Protein 5WM2 (pdb70)

Radius of gyration: 22.66 Å; Cα contacts (8 Å, |Δi|>4): 1263; chains: 1; bounding box: 60×64×50 Å

CATH classification: 3.40.50.12780 (+1 more: 3.30.300.30)

Foldseek 3Di:
DALDPFFDADPPVFVVVCCVVVLQVWAFLLVLLVVLCVVFVAFWAEAELVGDTHGSVRLNQLLLFLLVLCVVVVQAAAAEEEEEEFQDVLCSSPLSSNLQRNYAYEYDYNLFWLQQLLQVCQQSLHQAYEEEQADPRDGCVVRVVSSCVSRVNHDAYEYCYDQVVGHDSVVSGHDGDDGDHHGQSYFRYWYWDQDAAQHIFIATFGRSLQVSQQQLLCVQAVAAQQAEEEQADGCRPCCQVPNNHSSNNSSRNHYYYYFRHLQCVGPLVCCQVVLHAEYEFEQLSLVRQLVCLVPDPRDNQSHAEYEYELDDHALVSQVSCCVRRVYFYKAWYDDPQFWIFIAGRPDPSVCSRAFRHATSDPFKDWAFAAPVRHGDDAFDKGWIWIDGSGGGQATGNCVVVSVVAADPVRTGGPQWIWHADPVRTIHTDGGRGQWERFSSDTHRQNNLQVLQCPPQQFPGWGWAWDQDPSGRTAIEIETATDVPHHRDFQVVSQVSCVVVRGRNSNRHPGYHYDNDADADVVTDGDNVVVNVVVVD

Secondary structure (DSSP, 8-state):
--S--S--PPPHHHHHHHHHTTS-----TTHHHHHHHHH-TTSEEEE-TTS-EEEHHHHHHHHHHHHHHHHHTT--TT-EEEE---SSHHHHHHHHHHHHHT-EEEE--TT--HHHHHHHHHHHT-SEEEEESEETTEEHHHHHHHHHHH-TT--EEEEES--TTSEEGGG--------PPPPTTSEEEEEEE--SSSS-EEEEEEHHHHHHHHHHHHHHTT-STT-EEEE-S-TTSHHHHHSSHHHHHHHHT-EEEE-S-SSHHHHHHHHHHHT--EEEE-HHHHHHHHHHTTT-----TT--EEEEESSPPPHHHHHTHHHHH-SEEEEEEEETTEEEEE--TTS-HHHHHH---EESSTT-EEEEE-TTSPBPPTT--EEEEEE-TTS-SS-TT-HHHHHHHB-TT--EEEEEEEEE-TTS-EEEEEE-SSEEEETTEEEEHHHHHHHHHTSTTEEEEEEEEEEETTTEEEEEEEEEEPTT-PPP-HHHHHHHHHHHT--GGGS-SEEEE-S---B-SS--B-HHHHHHHHH-

Organism: NCBI:txid1649596

Solvent-accessible surface area: 20981 Å² total; per-residue (Å²): 154,81,69,9,98,33,27,63,58,26,57,101,80,45,7,162,152,3,112,92,53,32,22,16,74,40,72,4,0,9,81,9,0,72,80,60,8,84,69,35,51,115,109,58,0,0,0,21,37,90,22,84,105,57,25,0,22,71,2,16,130,74,0,30,79,6,0,4,4,0,102,183,50,56,4,7,86,8,35,38,0,0,3,0,3,23,18,52,37,24,2,0,6,0,4,0,0,0,3,15,0,13,3,2,0,0,4,2,40,25,41,7,44,53,24,1,0,25,27,0,0,111,30,0,24,0,26,0,1,0,0,5,34,78,33,134,76,64,50,1,36,53,8,0,95,19,0,95,140,41,5,122,40,5,114,40,4,0,1,26,44,111,12,51,115,36,40,23,7,88,110,4,59,4,63,73,78,131,51,94,114,20,76,31,14,8,1,2,0,0,4,34,12,20,7,38,16,16,107,4,25,4,0,7,1,5,4,4,1,0,8,12,0,0,43,10,0,2,128,29,4,49,12,72,43,101,5,25,0,0,0,8,18,39,0,9,53,11,14,0,0,0,1,0,0,1,0,0,0,0,28,28,2,0,24,0,0,0,0,68,55,50,36,15,138,41,0,3,97,5,0,81,86,25,141,0,12,4,0,0,0,16,10,35,19,0,44,78,0,14,77,1,39,146,176,66,144,29,78,18,92,28,2,131,9,0,0,2,1,26,29,97,2,33,34,147,30,5,44,130,1,142,82,35,7,53,2,25,7,0,2,9,23,31,26,18,12,0,0,3,0,0,0,34,64,131,26,78,75,93,43,13,38,105,1,5,0,88,24,15,5,117,30,16,44,42,95,15,14,59,182,109,49,156,99,28,52,140,40,95,64,5,39,0,12,0,33,0,0,0,2,5,24,1,6,2,94,12,103,140,13,22,85,139,15,17,21,162,85,10,7,13,96,4,5,18,53,0,79,40,44,147,66,24,6,0,9,27,76,31,81,63,48,60,10,2,29,46,11,9,58,60,0,1,0,78,6,1,20,75,21,0,63,44,13,56,1,3,118,38,6,2,1,10,15,31,129,38,108,83,40,40,31,77,0,0,0,0,0,19,38,113,98,91,128,97,19,5,70,58,205,97,0,18,66,50,0,78,129,103,5,2,0,66,32,7,32,2,39,83,27,56,83,37,133,55,11,14,126,68,125,141,38,63,36,36,47,84,63,0,25,160,134,20,89,92

Sequence (536 aa):
SHMLDGWVPWPESFARRYRAAGYWEGRPLDRLLRERAAADPDRIALVDAAGDRWTYAELDRHADRQAAGLRRLGIIGAGDRVVVQLPNTDAFVVLFFALLRAGAVPVLLTLPAHRESSEIVHVAETAGATAYVIIPDVLDGFDHRALARAARKKAVPSIEHVLVAGEAAEFTALADVDAAPVVPLAEPDPGDVALLLLSGGTTTGKPKLIPRTHDDYTYNVRASAEVVCGFDSDDTVYLVVLPTAHNFALACPGLLGTLMVGGTVVLAPTPSSPEDAFELIEREKVTATAVVPPVALLWLDAVEWEDADLSSLRLLQVGGSKLGAEPAARVRPALGCTLQQVFGMAEGLLNYTRLDDPSDLVIQTQGRPLSPDDEIIRVVDEDGRDVAPGETGELLTRGPYTLRGYYRAPEHNARTFSDDGFYRTGDLVRVVLPSGHLVVEGRAKDQINRGGDKISAEELENHIMAHPGVHDAAVVGMPDATMGERTCACLVPRAGRSAPAQRELAAFLTDRGVAAYKLPDRVEVMDAFPRTSVGKTDKKELGRRIAG

B-factor: mean 19.81, std 9.84, range [8.15, 77.73]

Structure (mmCIF, N/CA/C/O backbone):
data_5WM2
#
_entry.id   5WM2
#
_cell.length_a   121.872
_cell.length_b   121.872
_cell.length_c   87.688
_cell.angle_alpha   90.000
_cell.angle_beta   90.000
_cell.angle_gamma   120.000
#
_symmetry.space_group_name_H-M   'P 32 2 1'
#
loop_
_entity.id
_entity.type
_entity.pdbx_description
1 polymer 'Salicylate-AMP ligase'
2 non-polymer '2-HYDROXYBENZOIC ACID'
3 non-polymer 'ADENOSINE MONOPHOSPHATE'
4 non-polymer GLYCEROL
5 non-polymer 'ACETATE ION'
6 water water
#
loop_
_atom_site.group_PDB
_atom_site.id
_atom_site.type_symbol
_atom_site.label_atom_id
_atom_site.label_alt_id
_atom_site.label_comp_id
_atom_site.label_asym_id
_atom_site.label_entity_id
_atom_site.label_seq_id
_atom_site.pdbx_PDB_ins_code
_atom_site.Cartn_x
_atom_site.Cartn_y
_atom_site.Cartn_z
_atom_site.occupancy
_atom_site.B_iso_or_equiv
_atom_site.auth_seq_id
_atom_site.auth_comp_id
_atom_site.auth_asym_id
_atom_site.auth_atom_id
_atom_site.pdbx_PDB_model_num
ATOM 1 N N . SER A 1 19 ? -21.288 32.744 -13.320 1.00 58.10 19 SER A N 1
ATOM 2 C CA . SER A 1 19 ? -21.721 32.230 -12.024 1.00 57.72 19 SER A CA 1
ATOM 3 C C . SER A 1 19 ? -20.801 32.726 -10.902 1.00 47.00 19 SER A C 1
ATOM 4 O O . SER A 1 19 ? -19.578 32.605 -10.992 1.00 68.13 19 SER A O 1
ATOM 7 N N . HIS A 1 20 ? -21.392 33.283 -9.845 1.00 33.98 20 HIS A N 1
ATOM 8 C CA . HIS A 1 20 ? -20.639 33.852 -8.737 1.00 26.29 20 HIS A CA 1
ATOM 9 C C . HIS A 1 20 ? -21.130 33.263 -7.419 1.00 31.04 20 HIS A C 1
ATOM 10 O O . HIS A 1 20 ? -22.308 32.924 -7.275 1.00 32.31 20 HIS A O 1
ATOM 17 N N . MET A 1 21 ? -20.207 33.141 -6.450 1.00 34.26 21 MET A N 1
ATOM 18 C CA . MET A 1 21 ? -20.542 32.540 -5.155 1.00 45.81 21 MET A CA 1
ATOM 19 C C . MET A 1 21 ? -21.518 33.399 -4.357 1.00 40.84 21 MET A C 1
ATOM 20 O O . MET A 1 21 ? -22.247 32.875 -3.506 1.00 40.96 21 MET A O 1
ATOM 25 N N . LEU A 1 22 ? -21.541 34.708 -4.604 1.00 28.87 22 LEU A N 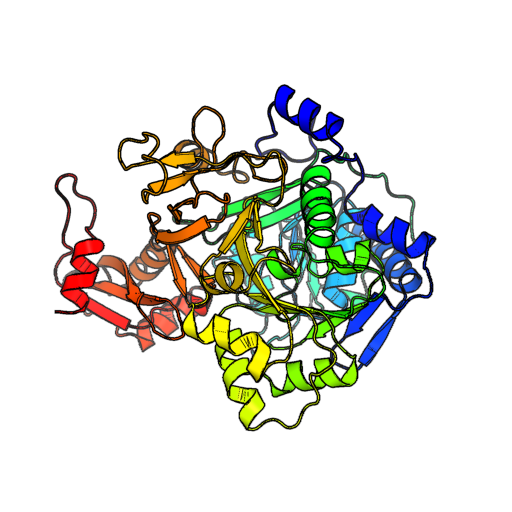1
ATOM 26 C CA . LEU A 1 22 ? -22.400 35.629 -3.879 1.00 30.90 22 LEU A CA 1
ATOM 27 C C . LEU A 1 22 ? -23.410 36.245 -4.830 1.00 21.40 22 LEU A C 1
ATOM 28 O O . LEU A 1 22 ? -23.058 36.657 -5.938 1.00 24.11 22 LEU A O 1
ATOM 33 N N . ASP A 1 23 ? -24.657 36.319 -4.376 1.00 22.59 23 ASP A N 1
ATOM 34 C CA . ASP A 1 23 ? -25.632 37.185 -5.004 1.00 26.54 23 ASP A CA 1
ATOM 35 C C . ASP A 1 23 ? -25.534 38.581 -4.385 1.00 20.99 23 ASP A C 1
ATOM 36 O O . ASP A 1 23 ? -24.764 38.826 -3.451 1.00 23.49 23 ASP A O 1
ATOM 41 N N . GLY A 1 24 ? -26.315 39.511 -4.924 1.00 24.23 24 GLY A N 1
ATOM 42 C CA . GLY A 1 24 ? -26.446 40.828 -4.346 1.00 19.85 24 GLY A CA 1
ATOM 43 C C . GLY A 1 24 ? -25.434 41.868 -4.779 1.00 19.16 24 GLY A C 1
ATOM 44 O O . GLY A 1 24 ? -25.513 43.001 -4.299 1.00 23.26 24 GLY A O 1
ATOM 45 N N . TRP A 1 25 ? -24.493 41.540 -5.662 1.00 17.32 25 TRP A N 1
ATOM 46 C CA . TRP A 1 25 ? -23.539 42.532 -6.142 1.00 16.97 25 TRP A CA 1
ATOM 47 C C . TRP A 1 25 ? -23.580 42.621 -7.663 1.00 18.42 25 TRP A C 1
ATOM 48 O O . TRP A 1 25 ? -24.282 41.867 -8.337 1.00 18.63 25 TRP A O 1
ATOM 59 N N . VAL A 1 26 ? -22.829 43.580 -8.192 1.00 16.60 26 VAL A N 1
ATOM 60 C CA . VAL A 1 26 ? -22.923 44.005 -9.581 1.00 16.24 26 VAL A CA 1
ATOM 61 C C . VAL A 1 26 ? -21.560 43.828 -10.242 1.00 16.20 26 VAL A C 1
ATOM 62 O O . VAL A 1 26 ? -20.654 44.638 -10.051 1.00 16.13 26 VAL A O 1
ATOM 66 N N . PRO A 1 27 ? -21.377 42.773 -11.037 1.00 20.57 27 PRO A N 1
ATOM 67 C CA . PRO A 1 27 ? -20.089 42.563 -11.700 1.00 18.90 27 PRO A CA 1
ATOM 68 C C . PRO A 1 27 ? -19.839 43.592 -12.789 1.00 13.71 27 PRO A C 1
ATOM 69 O O . PRO A 1 27 ? -20.747 44.274 -13.260 1.00 18.47 27 PRO A O 1
ATOM 73 N N . TRP A 1 28 ? -18.571 43.697 -13.176 1.00 14.78 28 TRP A N 1
ATOM 74 C CA . TRP A 1 28 ? -18.176 44.558 -14.276 1.00 15.79 28 TRP A CA 1
ATOM 75 C C . TRP A 1 28 ? -18.735 44.012 -15.589 1.00 15.24 28 TRP A C 1
ATOM 76 O O . TRP A 1 28 ? -18.888 42.800 -15.741 1.00 17.29 28 TRP A O 1
ATOM 87 N N . PRO A 1 29 ? -19.032 44.881 -16.559 1.00 19.57 29 PRO A N 1
ATOM 88 C CA . PRO A 1 29 ? -19.362 44.386 -17.897 1.00 16.53 29 PRO A CA 1
ATOM 89 C C . PRO A 1 29 ? -18.204 43.574 -18.447 1.00 15.51 29 PRO A C 1
ATOM 90 O O . PRO A 1 29 ? -17.040 43.855 -18.160 1.00 17.35 29 PRO A O 1
ATOM 94 N N . GLU A 1 30 ? -18.535 42.538 -19.216 1.00 18.14 30 GLU A N 1
ATOM 95 C CA . GLU A 1 30 ? -17.505 41.645 -19.741 1.00 18.39 30 GLU A CA 1
ATOM 96 C C . GLU A 1 30 ? -16.445 42.408 -20.532 1.00 17.12 30 GLU A C 1
ATOM 97 O O . GLU A 1 30 ? -15.256 42.089 -20.454 1.00 19.96 30 GLU A O 1
ATOM 103 N N . SER A 1 31 ? -16.849 43.437 -21.280 1.00 17.72 31 SER A N 1
ATOM 104 C CA . SER A 1 31 ? -15.882 44.187 -22.078 1.00 17.16 31 SER A CA 1
ATOM 105 C C . SER A 1 31 ? -14.822 44.843 -21.196 1.00 17.12 31 SER A C 1
ATOM 106 O O . SER A 1 31 ? -13.636 44.839 -21.541 1.00 21.65 31 SER A O 1
ATOM 109 N N . PHE A 1 32 ? -15.230 45.395 -20.048 1.00 15.34 32 PHE A N 1
ATOM 110 C CA . PHE A 1 32 ? -14.270 45.978 -19.114 1.00 15.92 32 PHE A CA 1
ATOM 111 C C . PHE A 1 32 ? -13.393 44.900 -18.488 1.00 15.25 32 PHE A C 1
ATOM 112 O O . PHE A 1 32 ? -12.167 45.045 -18.420 1.00 17.65 32 PHE A O 1
ATOM 120 N N . ALA A 1 33 ? -14.010 43.807 -18.029 1.00 15.12 33 ALA A N 1
ATOM 121 C CA . ALA A 1 33 ? -13.254 42.723 -17.413 1.00 18.05 33 ALA A CA 1
ATOM 122 C C . ALA A 1 33 ? -12.172 42.194 -18.345 1.00 15.06 33 ALA A C 1
ATOM 123 O O . ALA A 1 33 ? -11.069 41.882 -17.895 1.00 18.54 33 ALA A O 1
ATOM 125 N N . ARG A 1 34 ? -12.461 42.103 -19.646 1.00 15.00 34 ARG A N 1
ATOM 126 C CA . ARG A 1 34 ? -11.461 41.639 -20.609 1.00 18.13 34 ARG A CA 1
ATOM 127 C C . ARG A 1 34 ? -10.301 42.613 -20.723 1.00 16.66 34 ARG A C 1
ATOM 128 O O . ARG A 1 34 ? -9.138 42.196 -20.810 1.00 19.44 34 ARG A O 1
ATOM 136 N N . ARG A 1 35 ? -10.606 43.912 -20.761 1.00 17.65 35 ARG A N 1
ATOM 137 C CA . ARG A 1 35 ? -9.566 44.934 -20.826 1.00 18.72 35 ARG A CA 1
ATOM 138 C C . ARG A 1 35 ? -8.677 44.892 -19.594 1.00 14.98 35 ARG A C 1
ATOM 139 O O . ARG A 1 35 ? -7.450 44.957 -19.705 1.00 17.62 35 ARG A O 1
ATOM 147 N N . TYR A 1 36 ? -9.278 44.766 -18.410 1.00 17.04 36 TYR A N 1
ATOM 148 C CA . TYR A 1 36 ? -8.492 44.781 -17.180 1.00 18.87 36 TYR A CA 1
ATOM 149 C C . TYR A 1 36 ? -7.655 43.517 -17.022 1.00 13.70 36 TYR A C 1
ATOM 150 O O . TYR A 1 36 ? -6.568 43.563 -16.443 1.00 15.81 36 TYR A O 1
ATOM 159 N N . ARG A 1 37 ? -8.144 42.385 -17.517 1.00 15.36 37 ARG A N 1
ATOM 160 C CA . ARG A 1 37 ? -7.311 41.191 -17.558 1.00 16.77 37 ARG A CA 1
ATOM 161 C C . ARG A 1 37 ? -6.198 41.338 -18.584 1.00 17.70 37 ARG A C 1
ATOM 162 O O . ARG A 1 37 ? -5.046 40.993 -18.307 1.00 20.67 37 ARG A O 1
ATOM 170 N N . ALA A 1 38 ? -6.521 41.869 -19.763 1.00 19.42 38 ALA A N 1
ATOM 171 C CA . ALA A 1 38 ? -5.525 42.029 -20.819 1.00 18.20 38 ALA A CA 1
ATOM 172 C C . ALA A 1 38 ? -4.402 42.975 -20.400 1.00 19.66 38 ALA A C 1
ATOM 173 O O . ALA A 1 38 ? -3.233 42.747 -20.734 1.00 20.20 38 ALA A O 1
ATOM 175 N N . ALA A 1 39 ? -4.735 44.039 -19.668 1.00 16.73 39 ALA A N 1
ATOM 176 C CA . ALA A 1 39 ? -3.765 45.035 -19.225 1.00 18.54 39 ALA A CA 1
ATOM 177 C C . ALA A 1 39 ? -2.920 44.570 -18.044 1.00 16.31 39 ALA A C 1
ATOM 178 O O . ALA A 1 39 ? -2.012 45.300 -17.626 1.00 18.87 39 ALA A O 1
ATOM 180 N N . GLY A 1 40 ? -3.191 43.391 -17.495 1.00 15.67 40 GLY A N 1
ATOM 181 C CA . GLY A 1 40 ? -2.416 42.881 -16.379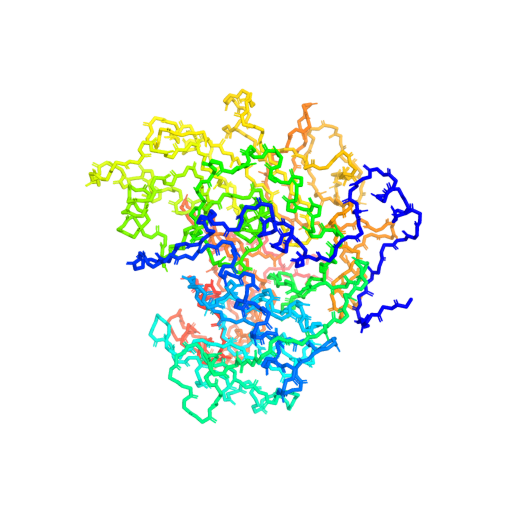 1.00 19.83 40 GLY A CA 1
ATOM 182 C C . GLY A 1 40 ? -2.884 43.327 -15.009 1.00 15.18 40 GLY A C 1
ATOM 183 O O . GLY A 1 40 ? -2.252 42.966 -14.011 1.00 17.03 40 GLY A O 1
ATOM 184 N N . TYR A 1 41 ? -3.977 44.091 -14.934 1.00 18.34 41 TYR A N 1
ATOM 185 C CA . TYR A 1 41 ? -4.514 44.533 -13.649 1.00 15.85 41 TYR A CA 1
ATOM 186 C C . TYR A 1 41 ? -5.065 43.363 -12.847 1.00 13.22 41 TYR A C 1
ATOM 187 O O . TYR A 1 41 ? -4.752 43.201 -11.661 1.00 15.61 41 TYR A O 1
ATOM 196 N N . TRP A 1 42 ? -5.931 42.574 -13.477 1.00 15.93 42 TRP A N 1
ATOM 197 C CA . TRP A 1 42 ? -6.602 41.431 -12.874 1.00 12.77 42 TRP A CA 1
ATOM 198 C C . TRP A 1 42 ? -5.803 40.184 -13.222 1.00 13.34 42 TRP A C 1
ATOM 199 O O . TRP A 1 42 ? -5.933 39.633 -14.314 1.00 19.71 42 TRP A O 1
ATOM 210 N N . GLU A 1 43 ? -4.987 39.729 -12.290 1.00 16.97 43 GLU A N 1
ATOM 211 C CA . GLU A 1 43 ? -4.026 38.681 -12.594 1.00 16.19 43 GLU A CA 1
ATOM 212 C C . GLU A 1 43 ? -4.561 37.277 -12.326 1.00 20.15 43 GLU A C 1
ATOM 213 O O . GLU A 1 43 ? -3.851 36.300 -12.583 1.00 23.12 43 GLU A O 1
ATOM 219 N N . GLY A 1 44 ? -5.786 37.155 -11.823 1.00 17.98 44 GLY A N 1
ATOM 220 C CA . GLY A 1 44 ? -6.403 35.858 -11.644 1.00 15.57 44 GLY A CA 1
ATOM 221 C C . GLY A 1 44 ? -5.911 35.069 -10.455 1.00 17.75 44 GLY A C 1
ATOM 222 O O . GLY A 1 44 ? -5.883 33.837 -10.513 1.00 22.22 44 GLY A O 1
ATOM 223 N N . ARG A 1 45 ? -5.520 35.740 -9.373 1.00 17.89 45 ARG A N 1
ATOM 224 C CA . ARG A 1 45 ? -5.040 35.067 -8.169 1.00 16.99 45 ARG A CA 1
ATOM 225 C C . ARG A 1 45 ? -5.923 35.408 -6.973 1.00 18.50 45 ARG A C 1
ATOM 226 O O . ARG A 1 45 ? -6.263 36.583 -6.774 1.00 15.59 45 ARG A O 1
ATOM 234 N N . PRO A 1 46 ? -6.318 34.424 -6.162 1.00 20.92 46 PRO A N 1
ATOM 235 C CA . PRO A 1 46 ? -7.050 34.733 -4.929 1.00 16.51 46 PRO A CA 1
ATOM 236 C C . PRO A 1 46 ? -6.242 35.634 -4.010 1.00 16.33 46 PRO A C 1
ATOM 237 O O . PRO A 1 46 ? -5.008 35.602 -3.990 1.00 16.95 46 PRO A O 1
ATOM 241 N N . LEU A 1 47 ? -6.965 36.432 -3.224 1.00 16.36 47 LEU A N 1
ATOM 242 C CA . LEU A 1 47 ? -6.314 37.419 -2.374 1.00 14.36 47 LEU A CA 1
ATOM 243 C C . LEU A 1 47 ? -5.332 36.759 -1.419 1.00 12.73 47 LEU A C 1
ATOM 244 O O . LEU A 1 47 ? -4.272 37.316 -1.127 1.00 16.11 47 LEU A O 1
ATOM 249 N N . ASP A 1 48 ? -5.657 35.562 -0.936 1.00 12.39 48 ASP A N 1
ATOM 250 C CA . ASP A 1 48 ? -4.788 34.896 0.028 1.00 18.09 48 ASP A CA 1
ATOM 251 C C . ASP A 1 48 ? -3.465 34.438 -0.591 1.00 13.79 48 ASP A C 1
ATOM 252 O O . ASP A 1 48 ? -2.512 34.170 0.148 1.00 16.43 48 ASP A O 1
ATOM 257 N N . ARG A 1 49 ? -3.372 34.370 -1.923 1.00 14.15 49 ARG A N 1
ATOM 258 C CA . ARG A 1 49 ? -2.119 33.945 -2.545 1.00 15.06 49 ARG A CA 1
ATOM 259 C C . ARG A 1 49 ? -0.971 34.922 -2.303 1.00 15.05 49 ARG A C 1
ATOM 260 O O . ARG A 1 49 ? 0.190 34.508 -2.379 1.00 18.07 49 ARG A O 1
ATOM 268 N N . LEU A 1 50 ? -1.252 36.198 -2.014 1.00 13.83 50 LEU A N 1
ATOM 269 C CA . LEU A 1 50 ? -0.161 37.131 -1.743 1.00 14.32 50 LEU A CA 1
ATOM 270 C C . LEU A 1 50 ? 0.653 36.690 -0.533 1.00 12.43 50 LEU A C 1
ATOM 271 O O . LEU A 1 50 ? 1.877 36.868 -0.504 1.00 16.82 50 LEU A O 1
ATOM 276 N N . LEU A 1 51 ? 0.000 36.087 0.460 1.00 12.83 51 LEU A N 1
ATOM 277 C CA . LEU A 1 51 ? 0.724 35.528 1.596 1.00 14.19 51 LEU A CA 1
ATOM 278 C C . LEU A 1 51 ? 1.358 34.183 1.247 1.00 16.31 51 LEU A C 1
ATOM 279 O O . LEU A 1 51 ? 2.516 33.933 1.596 1.00 15.98 51 LEU A O 1
ATOM 284 N N . ARG A 1 52 ? 0.617 33.311 0.555 1.00 14.38 52 ARG A N 1
ATOM 285 C CA . ARG A 1 52 ? 1.159 32.016 0.148 1.00 14.27 52 ARG A CA 1
ATOM 286 C C . ARG A 1 52 ? 2.433 32.186 -0.682 1.00 15.81 52 ARG A C 1
ATOM 287 O O . ARG A 1 52 ? 3.454 31.547 -0.410 1.00 20.50 52 ARG A O 1
ATOM 295 N N . GLU A 1 53 ? 2.396 33.068 -1.687 1.00 14.75 53 GLU A N 1
ATOM 296 C CA . GLU A 1 53 ? 3.550 33.312 -2.555 1.00 15.45 53 GLU A CA 1
ATOM 297 C C . GLU A 1 53 ? 4.733 33.906 -1.792 1.00 14.47 53 GLU A C 1
ATOM 298 O O . GLU A 1 53 ? 5.879 33.494 -2.002 1.00 17.72 53 GLU A O 1
ATOM 304 N N . ARG A 1 54 ? 4.485 34.905 -0.938 1.00 14.05 54 ARG A N 1
ATOM 305 C CA . ARG A 1 54 ? 5.577 35.505 -0.175 1.00 14.19 54 ARG A CA 1
ATOM 306 C C . ARG A 1 54 ? 6.203 34.508 0.792 1.00 13.17 54 ARG A C 1
ATOM 307 O O . ARG A 1 54 ? 7.429 34.463 0.934 1.00 15.35 54 ARG A O 1
ATOM 315 N N . ALA A 1 55 ? 5.377 33.709 1.472 1.00 14.97 55 ALA A N 1
ATOM 316 C CA . ALA A 1 55 ? 5.896 32.728 2.417 1.00 13.43 55 ALA A CA 1
ATOM 317 C C . ALA A 1 55 ? 6.621 31.581 1.729 1.00 17.19 55 ALA A C 1
ATOM 318 O O . ALA A 1 55 ? 7.425 30.904 2.373 1.00 20.51 55 ALA A O 1
ATOM 320 N N . ALA A 1 56 ? 6.335 31.332 0.451 1.00 14.72 56 ALA A N 1
ATOM 321 C CA . ALA A 1 56 ? 7.101 30.363 -0.317 1.00 16.78 56 ALA A CA 1
ATOM 322 C C . ALA A 1 56 ? 8.449 30.923 -0.744 1.00 19.41 56 ALA A C 1
ATOM 323 O O . ALA A 1 56 ? 9.433 30.180 -0.827 1.00 23.00 56 ALA A O 1
ATOM 325 N N . ALA A 1 57 ? 8.519 32.223 -1.007 1.00 17.30 57 ALA A N 1
ATOM 326 C CA . ALA A 1 57 ? 9.761 32.815 -1.477 1.00 20.37 57 ALA A CA 1
ATOM 327 C C . ALA A 1 57 ? 10.642 33.288 -0.335 1.00 15.37 57 ALA A C 1
ATOM 328 O O . ALA A 1 57 ? 11.869 33.197 -0.437 1.00 21.86 57 ALA A O 1
ATOM 330 N N . ASP A 1 58 ? 10.041 33.773 0.750 1.00 14.10 58 ASP A N 1
ATOM 331 C CA . ASP A 1 58 ? 10.783 34.326 1.882 1.00 15.12 58 ASP A CA 1
ATOM 332 C C . ASP A 1 58 ? 10.190 33.798 3.189 1.00 17.92 58 ASP A C 1
ATOM 333 O O . ASP A 1 58 ? 9.669 34.564 4.007 1.00 17.02 58 ASP A O 1
ATOM 338 N N . PRO A 1 59 ? 10.261 32.483 3.425 1.00 16.32 59 PRO A N 1
ATOM 339 C CA . PRO A 1 59 ? 9.575 31.922 4.602 1.00 15.69 59 PRO A CA 1
ATOM 340 C C . PRO A 1 59 ? 10.063 32.474 5.930 1.00 15.36 59 PRO A C 1
ATOM 341 O O . PRO A 1 59 ? 9.269 32.602 6.869 1.00 16.17 59 PRO A O 1
ATOM 345 N N . ASP A 1 60 ? 11.347 32.785 6.054 1.00 17.24 60 ASP A N 1
ATOM 346 C CA . ASP A 1 60 ? 11.908 33.147 7.344 1.00 15.28 60 ASP A CA 1
ATOM 347 C C . ASP A 1 60 ? 12.046 34.649 7.552 1.00 16.69 60 ASP A C 1
ATOM 348 O O . ASP A 1 60 ? 12.544 35.064 8.596 1.00 18.84 60 ASP A O 1
ATOM 353 N N . ARG A 1 61 ? 11.618 35.475 6.603 1.00 17.06 61 ARG A N 1
ATOM 354 C CA . ARG A 1 61 ? 11.536 36.903 6.866 1.00 13.79 61 ARG A CA 1
ATOM 355 C C . ARG A 1 61 ? 10.452 37.182 7.895 1.00 14.39 61 ARG A C 1
ATOM 356 O O . ARG A 1 61 ? 9.444 36.480 7.961 1.00 13.35 61 ARG A O 1
ATOM 364 N N . ILE A 1 62 ? 10.661 38.233 8.689 1.00 15.00 62 ILE A N 1
ATOM 365 C CA . ILE A 1 62 ? 9.695 38.650 9.704 1.00 11.40 62 ILE A CA 1
ATOM 366 C C . ILE A 1 62 ? 8.537 39.364 9.023 1.00 14.47 62 ILE A C 1
ATOM 367 O O . ILE A 1 62 ? 8.712 40.440 8.441 1.00 17.50 62 ILE A O 1
ATOM 372 N N . ALA A 1 63 ? 7.343 38.794 9.135 1.00 13.75 63 ALA A N 1
ATOM 373 C CA . ALA A 1 63 ? 6.164 39.360 8.488 1.00 13.26 63 ALA A CA 1
ATOM 374 C C . ALA A 1 63 ? 5.382 40.314 9.380 1.00 14.75 63 ALA A C 1
ATOM 375 O O . ALA A 1 63 ? 4.788 41.277 8.875 1.00 13.99 63 ALA A O 1
ATOM 377 N N . LEU A 1 64 ? 5.362 40.066 10.686 1.00 11.63 64 LEU A N 1
ATOM 378 C CA . LEU A 1 64 ? 4.411 40.731 11.559 1.00 11.26 64 LEU A CA 1
ATOM 379 C C . LEU A 1 64 ? 5.007 40.891 12.949 1.00 13.11 64 LEU A C 1
ATOM 380 O O . LEU A 1 64 ? 5.553 39.937 13.507 1.00 12.90 64 LEU A O 1
ATOM 385 N N . VAL A 1 65 ? 4.881 42.095 13.500 1.00 13.68 65 VAL A N 1
ATOM 386 C CA . VAL A 1 65 ? 5.269 42.408 14.869 1.00 11.57 65 VAL A CA 1
ATOM 387 C C . VAL A 1 65 ? 4.075 43.063 15.544 1.00 12.04 65 VAL A C 1
ATOM 388 O O . VAL A 1 65 ? 3.470 43.980 14.982 1.00 14.90 65 VAL A O 1
ATOM 392 N N . ASP A 1 66 ? 3.730 42.599 16.739 1.00 15.19 66 ASP A N 1
ATOM 393 C CA . ASP A 1 66 ? 2.662 43.245 17.485 1.00 16.50 66 ASP A CA 1
ATOM 394 C C . ASP A 1 66 ? 3.237 44.272 18.468 1.00 20.28 66 ASP A C 1
ATOM 395 O O . ASP A 1 66 ? 4.450 44.482 18.574 1.00 18.51 66 ASP A O 1
ATOM 400 N N . ALA A 1 67 ? 2.341 44.943 19.192 1.00 25.52 67 ALA A N 1
ATOM 401 C CA . ALA A 1 67 ? 2.776 46.047 20.037 1.00 26.00 67 ALA A CA 1
ATOM 402 C C . ALA A 1 67 ? 3.677 45.577 21.172 1.00 21.72 67 ALA A C 1
ATOM 403 O O . ALA A 1 67 ? 4.548 46.333 21.619 1.00 31.30 67 ALA A O 1
ATOM 405 N N . ALA A 1 68 ? 3.494 44.342 21.648 1.00 21.94 68 ALA A N 1
ATOM 406 C CA . ALA A 1 68 ? 4.304 43.827 22.747 1.00 23.45 68 ALA A CA 1
ATOM 407 C C . ALA A 1 68 ? 5.710 43.443 22.319 1.00 23.97 68 ALA A C 1
ATOM 408 O O . ALA A 1 68 ? 6.569 43.235 23.184 1.00 29.37 68 ALA A O 1
ATOM 410 N N . GLY A 1 69 ? 5.958 43.325 21.015 1.00 21.73 69 GLY A N 1
ATOM 411 C CA . GLY A 1 69 ? 7.241 42.884 20.509 1.00 22.20 69 GLY A CA 1
ATOM 412 C C . GLY A 1 69 ? 7.294 41.444 20.051 1.00 18.89 69 GLY A C 1
ATOM 413 O O . GLY A 1 69 ? 8.365 40.985 19.639 1.00 20.44 69 GLY A O 1
ATOM 414 N N . ASP A 1 70 ? 6.182 40.719 20.108 1.00 19.38 70 ASP A N 1
ATOM 415 C CA . ASP A 1 70 ? 6.143 39.375 19.554 1.00 22.30 70 ASP A CA 1
ATOM 416 C C . ASP A 1 70 ? 6.127 39.435 18.029 1.00 15.86 70 ASP A C 1
ATOM 417 O O . ASP A 1 70 ? 5.635 40.390 17.428 1.00 21.05 70 ASP A O 1
ATOM 422 N N . ARG A 1 71 ? 6.646 38.380 17.411 1.00 20.53 71 ARG A N 1
ATOM 423 C CA . ARG A 1 71 ? 7.170 38.411 16.055 1.00 17.21 71 ARG A CA 1
ATOM 424 C C . ARG A 1 71 ? 6.792 37.127 15.337 1.00 15.53 71 ARG A C 1
ATOM 425 O O . ARG A 1 71 ? 6.858 36.052 15.934 1.00 18.11 71 ARG A O 1
ATOM 433 N N . TRP A 1 72 ? 6.430 37.220 14.057 1.00 16.37 72 TRP A N 1
ATOM 434 C CA . TRP A 1 72 ? 6.073 36.035 13.278 1.00 13.20 72 TRP A CA 1
ATOM 435 C C . TRP A 1 72 ? 6.695 36.115 11.897 1.00 13.36 72 TRP A C 1
ATOM 436 O O . TRP A 1 72 ? 6.704 37.175 11.266 1.00 15.10 72 TRP A O 1
ATOM 447 N N . THR A 1 73 ? 7.228 34.990 11.440 1.00 14.15 73 THR A N 1
ATOM 448 C CA . THR A 1 73 ? 7.770 34.916 10.099 1.00 14.33 73 THR A CA 1
ATOM 449 C C . THR A 1 73 ? 6.639 34.690 9.100 1.00 13.95 73 THR A C 1
ATOM 450 O O . THR A 1 73 ? 5.503 34.378 9.468 1.00 14.99 73 THR A O 1
ATOM 454 N N . TYR A 1 74 ? 6.966 34.851 7.815 1.00 14.31 74 TYR A N 1
ATOM 455 C CA . TYR A 1 74 ? 5.994 34.570 6.766 1.00 10.36 74 TYR A CA 1
ATOM 456 C C . TYR A 1 74 ? 5.530 33.118 6.814 1.00 11.09 74 TYR A C 1
ATOM 457 O O . TYR A 1 74 ? 4.331 32.839 6.675 1.00 15.12 74 TYR A O 1
ATOM 466 N N . ALA A 1 75 ? 6.459 32.183 7.040 1.00 15.57 75 ALA A N 1
ATOM 467 C CA . ALA A 1 75 ? 6.091 30.772 7.122 1.00 14.21 75 ALA A CA 1
ATOM 468 C C . ALA A 1 75 ? 5.202 30.501 8.325 1.00 13.54 75 ALA A C 1
ATOM 469 O O . ALA A 1 75 ? 4.281 29.685 8.247 1.00 18.39 75 ALA A O 1
ATOM 471 N N . GLU A 1 76 ? 5.454 31.176 9.445 1.00 14.76 76 GLU A N 1
ATOM 472 C CA . GLU A 1 76 ? 4.611 30.968 10.618 1.00 15.97 76 GLU A CA 1
ATOM 473 C C . GLU A 1 76 ? 3.203 31.509 10.390 1.00 15.69 76 GLU A C 1
ATOM 474 O O . GLU A 1 76 ? 2.213 30.850 10.737 1.00 17.12 76 GLU A O 1
ATOM 480 N N . LEU A 1 77 ? 3.096 32.693 9.786 1.00 14.47 77 LEU A N 1
ATOM 481 C CA . LEU A 1 77 ? 1.796 33.282 9.478 1.00 18.19 77 LEU A CA 1
ATOM 482 C C . LEU A 1 77 ? 1.018 32.423 8.483 1.00 14.80 77 LEU A C 1
ATOM 483 O O . LEU A 1 77 ? -0.179 32.173 8.651 1.00 17.73 77 LEU A O 1
ATOM 488 N N . ASP A 1 78 ? 1.691 31.969 7.430 1.00 15.81 78 ASP A N 1
ATOM 489 C CA . ASP A 1 78 ? 1.051 31.127 6.427 1.00 14.91 78 ASP A CA 1
ATOM 490 C C . ASP A 1 78 ? 0.531 29.839 7.050 1.00 13.22 78 ASP A C 1
ATOM 491 O O . ASP A 1 78 ? -0.581 29.395 6.749 1.00 20.59 78 ASP A O 1
ATOM 496 N N . ARG A 1 79 ? 1.326 29.231 7.931 1.00 18.38 79 ARG A N 1
ATOM 497 C CA . ARG A 1 79 ? 0.937 27.986 8.582 1.00 17.75 79 ARG A CA 1
ATOM 498 C C . ARG A 1 79 ? -0.247 28.196 9.523 1.00 14.32 79 ARG A C 1
ATOM 499 O O . ARG A 1 79 ? -1.191 27.400 9.539 1.00 17.78 79 ARG A O 1
ATOM 507 N N . HIS A 1 80 ? -0.208 29.263 10.316 1.00 18.14 80 HIS A N 1
ATOM 508 C CA . HIS A 1 80 ? -1.294 29.538 11.250 1.00 15.67 80 HIS A CA 1
ATOM 509 C C . HIS A 1 80 ? -2.598 29.822 10.515 1.00 14.07 80 HIS A C 1
ATOM 510 O O . HIS A 1 80 ? -3.663 29.350 10.925 1.00 17.77 80 HIS A O 1
ATOM 517 N N . ALA A 1 81 ? -2.532 30.597 9.428 1.00 17.08 81 ALA A N 1
ATOM 518 C CA . ALA A 1 81 ? -3.711 30.840 8.605 1.00 14.46 81 ALA A CA 1
ATOM 519 C C . ALA A 1 81 ? -4.313 29.534 8.097 1.00 15.32 81 ALA A C 1
ATOM 520 O O . ALA A 1 81 ? -5.537 29.385 8.058 1.00 17.13 81 ALA A O 1
ATOM 522 N N . ASP A 1 82 ? -3.465 28.574 7.703 1.00 15.28 82 ASP A N 1
ATOM 523 C CA . ASP A 1 82 ? -3.961 27.276 7.251 1.00 16.14 82 ASP A CA 1
ATOM 524 C C . ASP A 1 82 ? -4.655 26.524 8.380 1.00 13.53 82 ASP A C 1
ATOM 525 O O . ASP A 1 82 ? -5.681 25.871 8.162 1.00 17.26 82 ASP A O 1
ATOM 530 N N . ARG A 1 83 ? -4.089 26.577 9.586 1.00 15.14 83 ARG A N 1
ATOM 531 C CA . ARG A 1 83 ? -4.659 25.842 10.711 1.00 17.80 83 ARG A CA 1
ATOM 532 C C . ARG A 1 83 ? -5.973 26.455 11.162 1.00 15.91 83 ARG A C 1
ATOM 533 O O . ARG A 1 83 ? -6.915 25.735 11.511 1.00 17.10 83 ARG A O 1
ATOM 541 N N . GLN A 1 84 ? -6.048 27.784 11.177 1.00 19.75 84 GLN A N 1
ATOM 542 C CA . GLN A 1 84 ? -7.298 28.432 11.538 1.00 14.35 84 GLN A CA 1
ATOM 543 C C . GLN A 1 84 ? -8.356 28.260 10.450 1.00 12.80 84 GLN A C 1
ATOM 544 O O . GLN A 1 84 ? -9.546 28.164 10.761 1.00 17.14 84 GLN A O 1
ATOM 550 N N . ALA A 1 85 ? -7.947 28.183 9.182 1.00 13.65 85 ALA A N 1
ATOM 551 C CA . ALA A 1 85 ? -8.904 27.884 8.118 1.00 12.86 85 ALA A CA 1
ATOM 552 C C . ALA A 1 85 ? -9.510 26.502 8.302 1.00 18.30 85 ALA A C 1
ATOM 553 O O . ALA A 1 85 ? -10.719 26.317 8.126 1.00 20.46 85 ALA A O 1
ATOM 555 N N . ALA A 1 86 ? -8.679 25.516 8.646 1.00 15.74 86 ALA A N 1
ATOM 556 C CA . ALA A 1 86 ? -9.179 24.177 8.930 1.00 18.84 86 ALA A CA 1
ATOM 557 C C . ALA A 1 86 ? -10.101 24.167 10.148 1.00 16.46 86 ALA A C 1
ATOM 558 O O . ALA A 1 86 ? -11.111 23.456 10.163 1.00 22.63 86 ALA A O 1
ATOM 560 N N . GLY A 1 87 ? -9.767 24.935 11.183 1.00 17.35 87 GLY A N 1
ATOM 561 C CA . GLY A 1 87 ? -10.640 25.004 12.342 1.00 16.67 87 GLY A CA 1
ATOM 562 C C . GLY A 1 87 ? -11.969 25.666 12.034 1.00 16.63 87 GLY A C 1
ATOM 563 O O . GLY A 1 87 ? -13.002 25.287 12.588 1.00 17.71 87 GLY A O 1
ATOM 564 N N . LEU A 1 88 ? -11.959 26.677 11.161 1.00 19.59 88 LEU A N 1
ATOM 565 C CA . LEU A 1 88 ? -13.203 27.327 10.757 1.00 18.21 88 LEU A CA 1
ATOM 566 C C . LEU A 1 88 ? -14.111 26.362 10.012 1.00 16.70 88 LEU A C 1
ATOM 567 O O . LEU A 1 88 ? -15.330 26.349 10.221 1.00 17.56 88 LEU A O 1
ATOM 572 N N . ARG A 1 89 ? -13.537 25.560 9.119 1.00 18.93 89 ARG A N 1
ATOM 573 C CA . ARG A 1 89 ? -14.337 24.574 8.405 1.00 19.16 89 ARG A CA 1
ATOM 574 C C . ARG A 1 89 ? -14.948 23.563 9.367 1.00 19.27 89 ARG A C 1
ATOM 575 O O . ARG A 1 89 ? -16.076 23.109 9.157 1.00 24.21 89 ARG A O 1
ATOM 583 N N . ARG A 1 90 ? -14.226 23.211 10.439 1.00 20.63 90 ARG A N 1
ATOM 584 C CA . ARG A 1 90 ? -14.783 22.293 11.431 1.00 20.96 90 ARG A CA 1
ATOM 585 C C . ARG A 1 90 ? -16.022 22.872 12.106 1.00 24.17 90 ARG A C 1
ATOM 586 O O . ARG A 1 90 ? -16.900 22.121 12.535 1.00 23.01 90 ARG A O 1
ATOM 594 N N . LEU A 1 91 ? -16.107 24.195 12.212 1.00 23.68 91 LEU A N 1
ATOM 595 C CA . LEU A 1 91 ? -17.258 24.882 12.775 1.00 19.58 91 LEU A CA 1
ATOM 596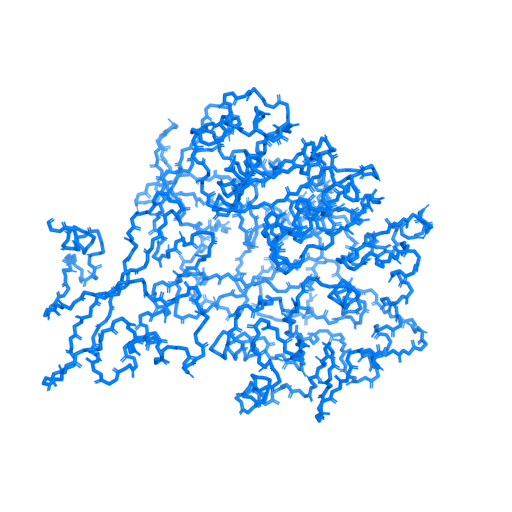 C C . LEU A 1 91 ? -18.362 25.132 11.761 1.00 19.19 91 LEU A C 1
ATOM 597 O O . LEU A 1 91 ? -19.394 25.703 12.125 1.00 28.41 91 LEU A O 1
ATOM 602 N N . GLY A 1 92 ? -18.166 24.752 10.504 1.00 20.72 92 GLY A N 1
ATOM 603 C CA . GLY A 1 92 ? -19.150 25.010 9.470 1.00 26.19 92 GLY A CA 1
ATOM 604 C C . GLY A 1 92 ? -19.038 26.363 8.809 1.00 26.02 92 GLY A C 1
ATOM 605 O O . GLY A 1 92 ? -19.952 26.753 8.073 1.00 26.14 92 GLY A O 1
ATOM 606 N N A ILE A 1 93 ? -17.961 27.095 9.065 0.43 20.49 93 ILE A N 1
ATOM 607 N N B ILE A 1 93 ? -17.948 27.086 9.032 0.57 20.00 93 ILE A N 1
ATOM 608 C CA A ILE A 1 93 ? -17.709 28.381 8.431 0.43 17.17 93 ILE A CA 1
ATOM 609 C CA B ILE A 1 93 ? -17.729 28.397 8.436 0.57 17.21 93 ILE A CA 1
ATOM 610 C C A ILE A 1 93 ? -16.896 28.121 7.174 0.43 21.84 93 ILE A C 1
ATOM 611 C C B ILE A 1 93 ? -16.885 28.187 7.188 0.57 22.36 93 ILE A C 1
ATOM 612 O O A ILE A 1 93 ? -15.761 27.642 7.246 0.43 21.90 93 ILE A O 1
ATOM 613 O O B ILE A 1 93 ? -15.713 27.811 7.275 0.57 24.60 93 ILE A O 1
ATOM 622 N N . GLY A 1 94 ? -17.471 28.422 6.018 1.00 25.26 94 GLY A N 1
ATOM 623 C CA . GLY A 1 94 ? -16.757 28.170 4.789 1.00 28.15 94 GLY A CA 1
ATOM 624 C C . GLY A 1 94 ? -17.332 28.812 3.553 1.00 22.65 94 GLY A C 1
ATOM 625 O O . GLY A 1 94 ? -17.874 29.916 3.610 1.00 32.60 94 GLY A O 1
ATOM 626 N N . ALA A 1 95 ? -17.215 28.099 2.434 1.00 25.13 95 ALA A N 1
ATOM 627 C CA . ALA A 1 95 ? -17.482 28.613 1.101 1.00 25.09 95 ALA A CA 1
ATOM 628 C C . ALA A 1 95 ? -18.709 29.514 1.033 1.00 18.95 95 ALA A C 1
ATOM 629 O O . ALA A 1 95 ? -19.851 29.041 1.048 1.00 20.73 95 ALA A O 1
ATOM 631 N N . GLY A 1 96 ? -18.467 30.826 0.967 1.00 23.38 96 GLY A N 1
ATOM 632 C CA . GLY A 1 96 ? -19.499 31.808 0.731 1.00 22.67 96 GLY A CA 1
ATOM 633 C C . GLY A 1 96 ? -20.061 32.468 1.972 1.00 18.79 96 GLY A C 1
ATOM 634 O O . GLY A 1 96 ? -20.709 33.516 1.851 1.00 20.67 96 GLY A O 1
ATOM 635 N N . ASP A 1 97 ? -19.838 31.890 3.150 1.00 15.15 97 ASP A N 1
ATOM 636 C CA . ASP A 1 97 ? -20.414 32.431 4.375 1.00 13.53 97 ASP A CA 1
ATOM 637 C C . ASP A 1 97 ? -19.827 33.800 4.680 1.00 14.05 97 ASP A C 1
ATOM 638 O O . ASP A 1 97 ? -18.613 34.001 4.610 1.00 17.39 97 ASP A O 1
ATOM 643 N N . ARG A 1 98 ? -20.687 34.742 5.030 1.00 15.34 98 ARG A N 1
ATOM 644 C CA . ARG A 1 98 ? -20.239 36.065 5.429 1.00 18.09 98 ARG A CA 1
ATOM 645 C C . ARG A 1 98 ? -19.987 36.078 6.931 1.00 13.50 98 ARG A C 1
ATOM 646 O O . ARG A 1 98 ? -20.792 35.561 7.705 1.00 13.75 98 ARG A O 1
ATOM 654 N N . VAL A 1 99 ? -18.848 36.639 7.330 1.00 13.67 99 VAL A N 1
ATOM 655 C CA . VAL A 1 99 ? -18.414 36.673 8.722 1.00 14.38 99 VAL A CA 1
ATOM 656 C C . VAL A 1 99 ? -18.079 38.115 9.080 1.00 12.37 99 VAL A C 1
ATOM 657 O O . VAL A 1 99 ? -17.197 38.716 8.462 1.00 14.33 99 VAL A O 1
ATOM 661 N N . VAL A 1 100 ? -18.772 38.664 10.075 1.00 12.32 100 VAL A N 1
ATOM 662 C CA . VAL A 1 100 ? -18.512 40.025 10.545 1.00 11.48 100 VAL A CA 1
ATOM 663 C C . VAL A 1 100 ? -17.294 39.992 11.461 1.00 14.23 100 VAL A C 1
ATOM 664 O O . VAL A 1 100 ? -17.269 39.253 12.449 1.00 13.31 100 VAL A O 1
ATOM 668 N N . VAL A 1 101 ? -16.277 40.784 11.126 1.00 12.07 101 VAL A N 1
ATOM 669 C CA . VAL A 1 101 ? -15.033 40.843 11.886 1.00 10.68 101 VAL A CA 1
ATOM 670 C C . VAL A 1 101 ? -14.917 42.220 12.521 1.00 12.94 101 VAL A C 1
ATOM 671 O O . VAL A 1 101 ? -15.023 43.239 11.831 1.00 12.89 101 VAL A O 1
ATOM 675 N N . GLN A 1 102 ? -14.688 42.251 13.832 1.00 15.73 102 GLN A N 1
ATOM 676 C CA . GLN A 1 102 ? -14.526 43.503 14.580 1.00 13.75 102 GLN A CA 1
ATOM 677 C C . GLN A 1 102 ? -13.387 43.285 15.573 1.00 11.67 102 GLN A C 1
ATOM 678 O O . GLN A 1 102 ? -13.606 42.792 16.677 1.00 14.38 102 GLN A O 1
ATOM 684 N N . LEU A 1 103 ? -12.172 43.639 15.173 1.00 15.12 103 LEU A N 1
ATOM 685 C CA . LEU A 1 103 ? -11.011 43.265 15.963 1.00 13.48 103 LEU A CA 1
ATOM 686 C C . LEU A 1 103 ? -10.056 44.438 16.117 1.00 12.57 103 LEU A C 1
ATOM 687 O O . LEU A 1 103 ? -10.038 45.344 15.275 1.00 17.23 103 LEU A O 1
ATOM 692 N N . PRO A 1 104 ? -9.265 44.451 17.183 1.00 14.86 104 PRO A N 1
ATOM 693 C CA . PRO A 1 104 ? -8.262 45.503 17.370 1.00 15.97 104 PRO A CA 1
ATOM 694 C C . PRO A 1 104 ? -7.041 45.224 16.500 1.00 13.74 104 PRO A C 1
ATOM 695 O O . PRO A 1 104 ? -6.998 44.259 15.737 1.00 15.36 104 PRO A O 1
ATOM 699 N N . ASN A 1 105 ? -6.039 46.096 16.629 1.00 13.26 105 ASN A N 1
ATOM 700 C CA . ASN A 1 105 ? -4.786 45.963 15.886 1.00 12.59 105 ASN A CA 1
ATOM 701 C C . ASN A 1 105 ? -3.886 44.977 16.621 1.00 11.70 105 ASN A C 1
ATOM 702 O O . ASN A 1 105 ? -2.941 45.346 17.322 1.00 14.39 105 ASN A O 1
ATOM 707 N N . THR A 1 106 ? -4.203 43.691 16.452 1.00 14.62 106 THR A N 1
ATOM 708 C CA . THR A 1 106 ? -3.415 42.608 17.014 1.00 15.59 106 THR A CA 1
ATOM 709 C C . THR A 1 106 ? -3.206 41.529 15.959 1.00 12.27 106 THR A C 1
ATOM 710 O O . THR A 1 106 ? -3.830 41.536 14.894 1.00 15.45 106 THR A O 1
ATOM 714 N N . ASP A 1 107 ? -2.304 40.592 16.273 1.00 15.77 107 ASP A N 1
ATOM 715 C CA . ASP A 1 107 ? -1.979 39.531 15.322 1.00 12.43 107 ASP A CA 1
ATOM 716 C C . ASP A 1 107 ? -3.189 38.660 15.016 1.00 17.99 107 ASP A C 1
ATOM 717 O O . ASP A 1 107 ? -3.253 38.049 13.941 1.00 16.49 107 ASP A O 1
ATOM 722 N N . ALA A 1 108 ? -4.156 38.596 15.944 1.00 14.90 108 ALA A N 1
ATOM 723 C CA . ALA A 1 108 ? -5.345 37.778 15.730 1.00 16.22 108 ALA A CA 1
ATOM 724 C C . ALA A 1 108 ? -6.048 38.152 14.434 1.00 11.69 108 ALA A C 1
ATOM 725 O O . ALA A 1 108 ? -6.464 37.271 13.678 1.00 12.75 108 ALA A O 1
ATOM 727 N N . PHE A 1 109 ? -6.184 39.458 14.159 1.00 11.06 109 PHE A N 1
ATOM 728 C CA . PHE A 1 109 ? -6.881 39.899 12.953 1.00 12.41 109 PHE A CA 1
ATOM 729 C C . PHE A 1 109 ? -6.162 39.429 11.694 1.00 12.24 109 PHE A C 1
ATOM 730 O O . PHE A 1 109 ? -6.802 39.007 10.720 1.00 13.68 109 PHE A O 1
ATOM 738 N N . VAL A 1 110 ? -4.832 39.528 11.684 1.00 12.81 110 VAL A N 1
ATOM 739 C CA . VAL A 1 110 ? -4.076 39.210 10.480 1.00 13.54 110 VAL A CA 1
ATOM 740 C C . VAL A 1 110 ? -4.196 37.730 10.156 1.00 11.54 110 VAL A C 1
ATOM 741 O O . VAL A 1 110 ? -4.454 37.349 9.008 1.00 14.92 110 VAL A O 1
ATOM 745 N N . VAL A 1 111 ? -4.004 36.877 11.164 1.00 12.06 111 VAL A N 1
ATOM 746 C CA . VAL A 1 111 ? -4.163 35.436 10.978 1.00 13.62 111 VAL A CA 1
ATOM 747 C C . VAL A 1 111 ? -5.579 35.108 10.518 1.00 11.86 111 VAL A C 1
ATOM 748 O O . VAL A 1 111 ? -5.782 34.329 9.580 1.00 16.69 111 VAL A O 1
ATOM 752 N N . LEU A 1 112 ? -6.580 35.690 11.179 1.00 14.44 112 LEU A N 1
ATOM 753 C CA . LEU A 1 112 ? -7.967 35.345 10.880 1.00 13.28 112 LEU A CA 1
ATOM 754 C C . LEU A 1 112 ? -8.372 35.825 9.492 1.00 11.82 112 LEU A C 1
ATOM 755 O O . LEU A 1 112 ? -9.141 35.151 8.798 1.00 16.25 112 LEU A O 1
ATOM 760 N N . PHE A 1 113 ? -7.870 36.986 9.069 1.00 13.41 113 PHE A N 1
ATOM 761 C CA . PHE A 1 113 ? -8.178 37.487 7.730 1.00 15.07 113 PHE A CA 1
ATOM 762 C C . PHE A 1 113 ? -7.847 36.449 6.670 1.00 12.87 113 PHE A C 1
ATOM 763 O O . PHE A 1 113 ? -8.685 36.108 5.829 1.00 14.13 113 PHE A O 1
ATOM 771 N N . PHE A 1 114 ? -6.629 35.919 6.710 1.00 13.86 114 PHE A N 1
ATOM 772 C CA . PHE A 1 114 ? -6.230 34.943 5.707 1.00 12.45 114 PHE A CA 1
ATOM 773 C C . PHE A 1 114 ? -6.885 33.591 5.944 1.00 12.22 114 PHE A C 1
ATOM 774 O O . PHE A 1 114 ? -7.168 32.874 4.982 1.00 15.71 114 PHE A O 1
ATOM 782 N N . ALA A 1 115 ? -7.164 33.242 7.199 1.00 12.25 115 ALA A N 1
ATOM 783 C CA . ALA A 1 115 ? -7.862 31.988 7.475 1.00 14.55 115 ALA A CA 1
ATOM 784 C C . ALA A 1 115 ? -9.251 31.989 6.855 1.00 12.46 115 ALA A C 1
ATOM 785 O O . ALA A 1 115 ? -9.648 31.025 6.194 1.00 15.54 115 ALA A O 1
ATOM 787 N N . LEU A 1 116 ? -9.995 33.083 7.043 1.00 14.19 116 LEU A N 1
ATOM 788 C CA . LEU A 1 116 ? -11.323 33.217 6.449 1.00 15.65 116 LEU A CA 1
ATOM 789 C C . LEU A 1 116 ? -11.270 33.107 4.932 1.00 12.13 116 LEU A C 1
ATOM 790 O O . LEU A 1 116 ? -12.060 32.380 4.327 1.00 13.82 116 LEU A O 1
ATOM 795 N N . LEU A 1 117 ? -10.344 33.831 4.302 1.00 14.12 117 LEU A N 1
ATOM 796 C CA . LEU A 1 117 ? -10.191 33.758 2.851 1.00 13.40 117 LEU A CA 1
ATOM 797 C C . LEU A 1 117 ? -9.933 32.333 2.390 1.00 12.82 117 LEU A C 1
ATOM 798 O O . LEU A 1 117 ? -10.526 31.869 1.411 1.00 14.73 117 LEU A O 1
ATOM 803 N N . ARG A 1 118 ? -9.053 31.620 3.086 1.00 14.78 118 ARG A N 1
ATOM 804 C CA . ARG A 1 118 ? -8.720 30.263 2.673 1.00 17.45 118 ARG A CA 1
ATOM 805 C C . ARG A 1 118 ? -9.851 29.285 2.949 1.00 15.34 118 ARG A C 1
ATOM 806 O O . ARG A 1 118 ? -10.021 28.314 2.200 1.00 21.02 118 ARG A O 1
ATOM 814 N N . ALA A 1 119 ? -10.642 29.525 3.995 1.00 14.29 119 ALA A N 1
ATOM 815 C CA . ALA A 1 119 ? -11.827 28.709 4.217 1.00 14.35 119 ALA A CA 1
ATOM 816 C C . ALA A 1 119 ? -12.924 28.980 3.199 1.00 14.84 119 ALA A C 1
ATOM 817 O O . ALA A 1 119 ? -13.880 28.208 3.134 1.00 20.69 119 ALA A O 1
ATOM 819 N N . GLY A 1 120 ? -12.808 30.041 2.405 1.00 16.85 120 GLY A N 1
ATOM 820 C CA . GLY A 1 120 ? -13.841 30.411 1.464 1.00 16.37 120 GLY A CA 1
ATOM 821 C C . GLY A 1 120 ? -14.838 31.410 1.995 1.00 13.53 120 GLY A C 1
ATOM 822 O O . GLY A 1 120 ? -15.725 31.833 1.251 1.00 19.63 120 GLY A O 1
ATOM 823 N N . ALA A 1 121 ? -14.725 31.796 3.256 1.00 14.68 121 ALA A N 1
ATOM 824 C CA . ALA A 1 121 ? -15.641 32.758 3.836 1.00 13.76 121 ALA A CA 1
ATOM 825 C C . ALA A 1 121 ? -15.309 34.161 3.344 1.00 13.14 121 ALA A C 1
ATOM 826 O O . ALA A 1 121 ? -14.198 34.449 2.898 1.00 14.60 121 ALA A O 1
ATOM 828 N N . VAL A 1 122 ? -16.304 35.034 3.424 1.00 15.37 122 VAL A N 1
ATOM 829 C CA . VAL A 1 122 ? -16.206 36.410 2.956 1.00 12.53 122 VAL A CA 1
ATOM 830 C C . VAL A 1 122 ? -16.161 37.307 4.190 1.00 16.53 122 VAL A C 1
ATOM 831 O O . VAL A 1 122 ? -17.193 37.491 4.852 1.00 17.47 122 VAL A O 1
ATOM 835 N N . PRO A 1 123 ? -15.006 37.863 4.554 1.00 14.19 123 PRO A N 1
ATOM 836 C CA . PRO A 1 123 ? -14.966 38.786 5.697 1.00 15.14 123 PRO A CA 1
ATOM 837 C C . PRO A 1 123 ? -15.782 40.047 5.437 1.00 12.28 123 PRO A C 1
ATOM 838 O O . PRO A 1 123 ? -15.732 40.630 4.354 1.00 14.50 123 PRO A O 1
ATOM 842 N N . VAL A 1 124 ? -16.544 40.451 6.447 1.00 12.95 124 VAL A N 1
ATOM 843 C CA . VAL A 1 124 ? -17.279 41.711 6.471 1.00 12.71 124 VAL A CA 1
ATOM 844 C C . VAL A 1 124 ? -16.604 42.553 7.544 1.00 11.97 124 VAL A C 1
ATOM 845 O O . VAL A 1 124 ? -16.801 42.320 8.737 1.00 12.70 124 VAL A O 1
ATOM 849 N N A LEU A 1 125 ? -15.800 43.523 7.121 0.18 13.41 125 LEU A N 1
ATOM 850 N N B LEU A 1 125 ? -15.808 43.537 7.124 0.82 13.07 125 LEU A N 1
ATOM 851 C CA A LEU A 1 125 ? -14.896 44.233 8.015 0.18 13.04 125 LEU A CA 1
ATOM 852 C CA B LEU A 1 125 ? -14.880 44.224 8.016 0.82 11.51 125 LEU A CA 1
ATOM 853 C C A LEU A 1 125 ? -15.620 45.398 8.676 0.18 15.33 125 LEU A C 1
ATOM 854 C C B LEU A 1 125 ? -15.548 45.427 8.675 0.82 17.42 125 LEU A C 1
ATOM 855 O O A LEU A 1 125 ? -16.155 46.273 7.989 0.18 15.00 125 LEU A O 1
ATOM 856 O O B LEU A 1 125 ? -15.967 46.364 7.990 0.82 19.60 125 LEU A O 1
ATOM 865 N N . THR A 1 126 ? -15.631 45.412 10.003 1.00 15.86 126 THR A N 1
ATOM 866 C CA . THR A 1 126 ? -16.147 46.542 10.762 1.00 12.49 126 THR A CA 1
ATOM 867 C C . THR A 1 126 ? -15.041 47.074 11.668 1.00 12.41 126 THR A C 1
ATOM 868 O O . THR A 1 126 ? -13.992 46.451 11.842 1.00 15.45 126 THR A O 1
ATOM 872 N N . LEU A 1 127 ? -15.284 48.208 12.236 1.00 13.16 127 LEU A N 1
ATOM 873 C CA . LEU A 1 127 ? -14.298 48.890 13.057 1.00 16.70 127 LEU A CA 1
ATOM 874 C C . LEU A 1 127 ? -14.594 48.683 14.538 1.00 12.46 127 LEU A C 1
ATO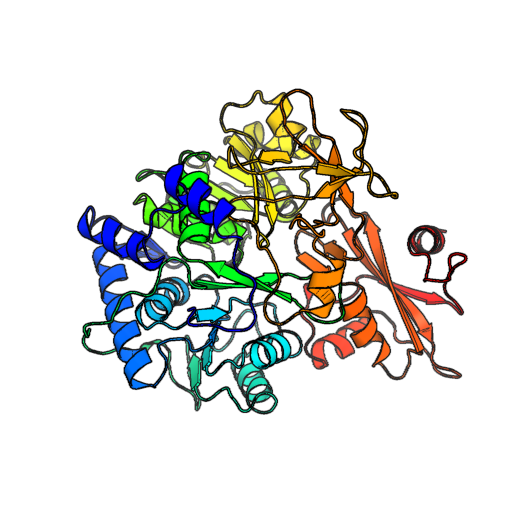M 875 O O . LEU A 1 127 ? -15.749 48.488 14.925 1.00 12.71 127 LEU A O 1
ATOM 880 N N . PRO A 1 128 ? -13.564 48.713 15.386 1.00 13.28 128 PRO A N 1
ATOM 881 C CA . PRO A 1 128 ? -13.795 48.565 16.836 1.00 14.63 128 PRO A CA 1
ATOM 882 C C . PRO A 1 128 ? -14.823 49.534 17.415 1.00 12.35 128 PRO A C 1
ATOM 883 O O . PRO A 1 128 ? -15.517 49.190 18.378 1.00 15.82 128 PRO A O 1
ATOM 887 N N . ALA A 1 129 ? -14.957 50.728 16.847 1.00 11.65 129 ALA A N 1
ATOM 888 C CA . ALA A 1 129 ? -15.905 51.712 17.352 1.00 15.56 129 ALA A CA 1
ATOM 889 C C . ALA A 1 129 ? -17.357 51.382 17.024 1.00 11.28 129 ALA A C 1
ATOM 890 O O . ALA A 1 129 ? -18.255 52.011 17.586 1.00 13.22 129 ALA A O 1
ATOM 892 N N . HIS A 1 130 ? -17.617 50.458 16.109 1.00 12.08 130 HIS A N 1
ATOM 893 C CA . HIS A 1 130 ? -18.991 50.245 15.693 1.00 11.40 130 HIS A CA 1
ATOM 894 C C . HIS A 1 130 ? -19.789 49.547 16.788 1.00 11.80 130 HIS A C 1
ATOM 895 O O . HIS A 1 130 ? -19.268 48.736 17.554 1.00 15.92 130 HIS A O 1
ATOM 902 N N . ARG A 1 131 ? -21.064 49.901 16.879 1.00 14.08 131 ARG A N 1
ATOM 903 C CA . ARG A 1 131 ? -21.903 49.373 17.944 1.00 12.35 131 ARG A CA 1
ATOM 904 C C . ARG A 1 131 ? -23.141 48.689 17.369 1.00 11.73 131 ARG A C 1
ATOM 905 O O . ARG A 1 131 ? -23.174 48.359 16.181 1.00 13.48 131 ARG A O 1
ATOM 913 N N . GLU A 1 132 ? -24.166 48.467 18.196 1.00 14.56 132 GLU A N 1
ATOM 914 C CA . GLU A 1 132 ? -25.224 47.531 17.811 1.00 12.89 132 GLU A CA 1
ATOM 915 C C . GLU A 1 132 ? -25.916 47.947 16.522 1.00 12.38 132 GLU A C 1
ATOM 916 O O . GLU A 1 132 ? -26.223 47.098 15.683 1.00 14.32 132 GLU A O 1
ATOM 922 N N . SER A 1 133 ? -26.140 49.245 16.324 1.00 14.78 133 SER A N 1
ATOM 923 C CA A SER A 1 133 ? -26.876 49.674 15.139 0.48 19.46 133 SER A CA 1
ATOM 924 C CA B SER A 1 133 ? -26.864 49.699 15.140 0.52 20.39 133 SER A CA 1
ATOM 925 C C . SER A 1 133 ? -26.115 49.329 13.863 1.00 14.26 133 SER A C 1
ATOM 926 O O . SER A 1 133 ? -26.703 48.819 12.903 1.00 17.34 133 SER A O 1
ATOM 931 N N . GLU A 1 134 ? -24.806 49.573 13.843 1.00 13.09 134 GLU A N 1
ATOM 932 C CA . GLU A 1 134 ? -24.011 49.258 12.664 1.00 12.74 134 GLU A CA 1
ATOM 933 C C . GLU A 1 134 ? -23.801 47.754 12.525 1.00 16.37 134 GLU A C 1
ATOM 934 O O . GLU A 1 134 ? -23.905 47.203 11.422 1.00 16.89 134 GLU A O 1
ATOM 940 N N . ILE A 1 135 ? -23.514 47.074 13.633 1.00 15.05 135 ILE A N 1
ATOM 941 C CA . ILE A 1 135 ? -23.229 45.646 13.577 1.00 11.73 135 ILE A CA 1
ATOM 942 C C . ILE A 1 135 ? -24.466 44.863 13.174 1.00 11.57 135 ILE A C 1
ATOM 943 O O . ILE A 1 135 ? -24.390 43.922 12.376 1.00 14.47 135 ILE A O 1
ATOM 948 N N . VAL A 1 136 ? -25.624 45.221 13.723 1.00 13.93 136 VAL A N 1
ATOM 949 C CA . VAL A 1 136 ? -26.831 44.482 13.375 1.00 13.72 136 VAL A CA 1
ATOM 950 C C . VAL A 1 136 ? -27.182 44.700 11.908 1.00 12.52 136 VAL A C 1
ATOM 951 O O . VAL A 1 136 ? -27.538 43.756 11.199 1.00 15.86 136 VAL A O 1
ATOM 955 N N . HIS A 1 137 ? -27.048 45.933 11.416 1.00 14.95 137 HIS A N 1
ATOM 956 C CA . HIS A 1 137 ? -27.399 46.198 10.025 1.00 20.14 137 HIS A CA 1
ATOM 957 C C . HIS A 1 137 ? -26.521 45.403 9.072 1.00 15.18 137 HIS A C 1
ATOM 958 O O . HIS A 1 137 ? -27.019 44.766 8.137 1.00 14.79 137 HIS A O 1
ATOM 965 N N . VAL A 1 138 ? -25.201 45.444 9.278 1.00 16.47 138 VAL A N 1
ATOM 966 C CA . VAL A 1 138 ? -24.331 44.752 8.335 1.00 14.50 138 VAL A CA 1
ATOM 967 C C . VAL A 1 138 ? -24.491 43.242 8.460 1.00 16.95 138 VAL A C 1
ATOM 968 O O . VAL A 1 138 ? -24.420 42.528 7.456 1.00 19.79 138 VAL A O 1
ATOM 972 N N . ALA A 1 139 ? -24.734 42.726 9.670 1.00 14.20 139 ALA A N 1
ATOM 973 C CA . ALA A 1 139 ? -24.915 41.286 9.824 1.00 14.25 139 ALA A CA 1
ATOM 974 C C . ALA A 1 139 ? -26.221 40.838 9.195 1.00 16.23 139 ALA A C 1
ATOM 975 O O . ALA A 1 139 ? -26.276 39.795 8.535 1.00 17.62 139 ALA A O 1
ATOM 977 N N . GLU A 1 140 ? -27.279 41.619 9.398 1.00 14.33 140 GLU A N 1
ATOM 978 C CA . GLU A 1 140 ? -28.563 41.360 8.757 1.00 15.98 140 GLU A CA 1
ATOM 979 C C . GLU A 1 140 ? -28.444 41.435 7.234 1.00 16.49 140 GLU A C 1
ATOM 980 O O . GLU A 1 140 ? -28.907 40.539 6.516 1.00 19.77 140 GLU A O 1
ATOM 986 N N . THR A 1 141 ? -27.813 42.499 6.727 1.00 15.28 141 THR A N 1
ATOM 987 C CA . THR A 1 141 ? -27.678 42.675 5.284 1.00 15.83 141 THR A CA 1
ATOM 988 C C . THR A 1 141 ? -26.901 41.523 4.659 1.00 13.25 141 THR A C 1
ATOM 989 O O . THR A 1 141 ? -27.349 40.911 3.684 1.00 20.41 141 THR A O 1
ATOM 993 N N . ALA A 1 142 ? -25.738 41.203 5.220 1.00 16.82 142 ALA A N 1
ATOM 994 C CA . ALA A 1 142 ? -24.892 40.153 4.680 1.00 17.44 142 ALA A CA 1
ATOM 995 C C . ALA A 1 142 ? -25.401 38.747 4.976 1.00 16.83 142 ALA A C 1
ATOM 996 O O . ALA A 1 142 ? -24.864 37.790 4.420 1.00 20.18 142 ALA A O 1
ATOM 998 N N . GLY A 1 143 ? -26.419 38.589 5.816 1.00 17.51 143 GLY A N 1
ATOM 999 C CA . GLY A 1 143 ? -26.806 37.248 6.231 1.00 19.55 143 GLY A CA 1
ATOM 1000 C C . GLY A 1 143 ? -25.689 36.520 6.948 1.00 14.97 143 GLY A C 1
ATOM 1001 O O . GLY A 1 143 ? -25.531 35.307 6.781 1.00 20.77 143 GLY A O 1
ATOM 1002 N N . ALA A 1 144 ? -24.907 37.243 7.743 1.00 15.29 144 ALA A N 1
ATOM 1003 C CA . ALA A 1 144 ? -23.698 36.691 8.334 1.00 14.24 144 ALA A CA 1
ATOM 1004 C C . ALA A 1 144 ? -24.014 35.493 9.214 1.00 14.36 144 ALA A C 1
ATOM 1005 O O . ALA A 1 144 ? -25.015 35.471 9.933 1.00 18.04 144 ALA A O 1
ATOM 1007 N N . THR A 1 145 ? -23.148 34.488 9.157 1.00 16.04 145 THR A N 1
ATOM 1008 C CA . THR A 1 145 ? -23.309 33.304 9.985 1.00 14.64 145 THR A CA 1
ATOM 1009 C C . THR A 1 145 ? -22.403 33.311 11.203 1.00 13.08 145 THR A C 1
ATOM 1010 O O . THR A 1 145 ? -22.551 32.444 12.070 1.00 17.35 145 THR A O 1
ATOM 1014 N N . ALA A 1 146 ? -21.469 34.257 11.283 1.00 15.95 146 ALA A N 1
ATOM 1015 C CA . ALA A 1 146 ? -20.550 34.325 12.407 1.00 14.03 146 ALA A CA 1
ATOM 1016 C C . ALA A 1 146 ? -20.115 35.767 12.621 1.00 13.95 146 ALA A C 1
ATOM 1017 O O . ALA A 1 146 ? -20.219 36.608 11.728 1.00 12.88 146 ALA A O 1
ATOM 1019 N N . TYR A 1 147 ? -19.619 36.031 13.827 1.00 13.98 147 TYR A N 1
ATOM 1020 C CA . TYR A 1 147 ? -19.227 37.362 14.273 1.00 12.79 147 TYR A CA 1
ATOM 1021 C C . TYR A 1 147 ? -18.002 37.191 15.162 1.00 13.21 147 TYR A C 1
ATOM 1022 O O . TYR A 1 147 ? -18.012 36.351 16.064 1.00 14.06 147 TYR A O 1
ATOM 1031 N N . VAL A 1 148 ? -16.947 37.953 14.883 1.00 12.39 148 VAL A N 1
ATOM 1032 C CA . VAL A 1 148 ? -15.657 37.820 15.557 1.00 11.06 148 VAL A CA 1
ATOM 1033 C C . VAL A 1 148 ? -15.357 39.121 16.295 1.00 12.21 148 VAL A C 1
ATOM 1034 O O . VAL A 1 148 ? -15.366 40.200 15.688 1.00 15.07 148 VAL A O 1
ATOM 1038 N N A ILE A 1 149 ? -15.115 39.024 17.598 0.50 12.08 149 ILE A N 1
ATOM 1039 N N B ILE A 1 149 ? -15.069 39.015 17.589 0.50 11.74 149 ILE A N 1
ATOM 1040 C CA A ILE A 1 149 ? -14.939 40.219 18.422 0.50 13.87 149 ILE A CA 1
ATOM 1041 C CA B ILE A 1 149 ? -14.946 40.184 18.463 0.50 13.75 149 ILE A CA 1
ATOM 1042 C C A ILE A 1 149 ? -13.810 40.005 19.422 0.50 13.68 149 ILE A C 1
ATOM 1043 C C B ILE A 1 149 ? -13.781 39.984 19.419 0.50 12.91 149 ILE A C 1
ATOM 1044 O O A ILE A 1 149 ? -13.370 38.866 19.629 0.50 12.53 149 ILE A O 1
ATOM 1045 O O B ILE A 1 149 ? -13.294 38.860 19.602 0.50 13.50 149 ILE A O 1
ATOM 1054 N N . PRO A 1 150 ? -13.316 41.061 20.058 1.00 15.32 150 PRO A N 1
ATOM 1055 C CA . PRO A 1 150 ? -12.472 40.909 21.244 1.00 13.12 150 PRO A CA 1
ATOM 1056 C C . PRO A 1 150 ? -13.391 40.677 22.436 1.00 15.33 150 PRO A C 1
ATOM 1057 O O . PRO A 1 150 ? -14.614 40.710 22.315 1.00 17.50 150 PRO A O 1
ATOM 1061 N N . ASP A 1 151 ? -12.803 40.440 23.604 1.00 14.41 151 ASP A N 1
ATOM 1062 C CA . ASP A 1 151 ? -13.666 40.421 24.781 1.00 16.58 151 ASP A CA 1
ATOM 1063 C C . ASP A 1 151 ? -13.984 41.851 25.203 1.00 12.75 151 ASP A C 1
ATOM 1064 O O . ASP A 1 151 ? -15.102 42.331 25.000 1.00 18.51 151 ASP A O 1
ATOM 1069 N N . VAL A 1 152 ? -13.006 42.552 25.770 1.00 18.35 152 VAL A N 1
ATOM 1070 C CA . VAL A 1 152 ? -13.157 43.941 26.183 1.00 14.07 152 VAL A CA 1
ATOM 1071 C C . VAL A 1 152 ? -12.125 44.769 25.429 1.00 16.10 152 VAL A C 1
ATOM 1072 O O . VAL A 1 152 ? -10.959 44.371 25.332 1.00 21.85 152 VAL A O 1
ATOM 1076 N N . LEU A 1 153 ? -12.552 45.910 24.890 1.00 17.24 153 LEU A N 1
ATOM 1077 C CA . LEU A 1 153 ? -11.674 46.785 24.118 1.00 14.84 153 LEU A CA 1
ATOM 1078 C C . LEU A 1 153 ? -12.033 48.231 24.418 1.00 16.18 153 LEU A C 1
ATOM 1079 O O . LEU A 1 153 ? -13.180 48.642 24.221 1.00 16.95 153 LEU A O 1
ATOM 1084 N N . ASP A 1 154 ? -11.051 48.989 24.904 1.00 16.42 154 ASP A N 1
ATOM 1085 C CA . ASP A 1 154 ? -11.231 50.397 25.236 1.00 18.18 154 ASP A CA 1
ATOM 1086 C C . ASP A 1 154 ? -12.417 50.597 26.178 1.00 18.55 154 ASP A C 1
ATOM 1087 O O . ASP A 1 154 ? -13.171 51.563 26.068 1.00 20.75 154 ASP A O 1
ATOM 1092 N N . GLY A 1 155 ? -12.580 49.661 27.113 1.00 16.02 155 GLY A N 1
ATOM 1093 C CA . GLY A 1 155 ? -13.587 49.755 28.148 1.00 20.88 155 GLY A CA 1
ATOM 1094 C C . GLY A 1 155 ? -14.932 49.177 27.780 1.00 16.84 155 GLY A C 1
ATOM 1095 O O . GLY A 1 155 ? -15.841 49.176 28.621 1.00 23.48 155 GLY A O 1
ATOM 1096 N N . PHE A 1 156 ? -15.085 48.676 26.562 1.00 15.07 156 PHE A N 1
ATOM 1097 C CA . PHE A 1 156 ? -16.361 48.180 26.073 1.00 14.81 156 PHE A CA 1
ATOM 1098 C C . PHE A 1 156 ? -16.323 46.667 25.932 1.00 16.29 156 PHE A C 1
ATOM 1099 O O . PHE A 1 156 ? -15.409 46.116 25.312 1.00 14.60 156 PHE A O 1
ATOM 1107 N N . ASP A 1 157 ? -17.332 46.002 26.493 1.00 18.04 157 ASP A N 1
ATOM 1108 C CA . ASP A 1 157 ? -17.445 44.550 26.407 1.00 16.79 157 ASP A CA 1
ATOM 1109 C C . ASP A 1 157 ? -18.186 44.213 25.119 1.00 12.22 157 ASP A C 1
ATOM 1110 O O . ASP A 1 157 ? -19.410 44.326 25.044 1.00 14.75 157 ASP A O 1
ATOM 1115 N N . HIS A 1 158 ? -17.435 43.794 24.100 1.00 13.57 158 HIS A N 1
ATOM 1116 C CA . HIS A 1 158 ? -18.029 43.396 22.826 1.00 16.40 158 HIS A CA 1
ATOM 1117 C C . HIS A 1 158 ? -18.841 42.104 22.911 1.00 14.20 158 HIS A C 1
ATOM 1118 O O . HIS A 1 158 ? -19.652 41.843 22.019 1.00 14.57 158 HIS A O 1
ATOM 1125 N N . ARG A 1 159 ? -18.640 41.291 23.953 1.00 17.05 159 ARG A N 1
ATOM 1126 C CA . ARG A 1 159 ? -19.452 40.087 24.124 1.00 13.70 159 ARG A CA 1
ATOM 1127 C C . ARG A 1 159 ? -20.907 40.437 24.400 1.00 12.59 159 ARG A C 1
ATOM 1128 O O . ARG A 1 159 ? -21.816 39.738 23.941 1.00 16.90 159 ARG A O 1
ATOM 1136 N N . ALA A 1 160 ? -21.151 41.506 25.158 1.00 16.18 160 ALA A N 1
ATOM 1137 C CA . ALA A 1 160 ? -22.517 42.000 25.302 1.00 15.54 160 ALA A CA 1
ATOM 1138 C C . ALA A 1 160 ? -23.097 42.385 23.949 1.00 15.03 160 ALA A C 1
ATOM 1139 O O . ALA A 1 160 ? -24.255 42.074 23.644 1.00 17.14 160 ALA A O 1
ATOM 1141 N N . LEU A 1 161 ? -22.302 43.063 23.124 1.00 14.67 161 LEU A N 1
ATOM 1142 C CA . LEU A 1 161 ? -22.758 43.457 21.799 1.00 13.30 161 LEU A CA 1
ATOM 1143 C C . LEU A 1 161 ? -23.040 42.233 20.927 1.00 13.73 161 LEU A C 1
ATOM 1144 O O . LEU A 1 161 ? -24.005 42.219 20.153 1.00 18.27 161 LEU A O 1
ATOM 1149 N N . ALA A 1 162 ? -22.229 41.179 21.069 1.00 16.42 162 ALA A N 1
ATOM 1150 C CA . ALA A 1 162 ? -22.463 39.952 20.318 1.00 16.04 162 ALA A CA 1
ATOM 1151 C C . ALA A 1 162 ? -23.770 39.282 20.733 1.00 12.61 162 ALA A C 1
ATOM 1152 O O . ALA A 1 162 ? -24.479 38.724 19.890 1.00 18.29 162 ALA A O 1
ATOM 1154 N N . ARG A 1 163 ? -24.106 39.327 22.025 1.00 12.94 163 ARG A N 1
ATOM 1155 C CA . ARG A 1 163 ? -25.384 38.785 22.483 1.00 13.50 163 ARG A CA 1
ATOM 1156 C C . ARG A 1 163 ? -26.555 39.566 21.909 1.00 13.66 163 ARG A C 1
ATOM 1157 O O . ARG A 1 163 ? -27.584 38.986 21.547 1.00 20.37 163 ARG A O 1
ATOM 1165 N N . ALA A 1 164 ? -26.416 40.888 21.818 1.00 17.86 164 ALA A N 1
ATOM 1166 C CA . ALA A 1 164 ? -27.463 41.709 21.223 1.00 18.40 164 ALA A CA 1
ATOM 1167 C C . ALA A 1 164 ? -27.597 41.434 19.734 1.00 16.44 164 ALA A C 1
ATOM 1168 O O . ALA A 1 164 ? -28.713 41.371 19.210 1.00 18.48 164 ALA A O 1
ATOM 1170 N N . ALA A 1 165 ? -26.469 41.262 19.042 1.00 19.07 165 ALA A N 1
ATOM 1171 C CA . ALA A 1 165 ? -26.496 41.013 17.604 1.00 15.40 165 ALA A CA 1
ATOM 1172 C C . ALA A 1 165 ? -27.129 39.667 17.283 1.00 13.20 165 ALA A C 1
ATOM 1173 O O . ALA A 1 165 ? -27.863 39.539 16.301 1.00 20.15 165 ALA A O 1
ATOM 1175 N N . ARG A 1 166 ? -26.838 38.649 18.089 1.00 15.68 166 ARG A N 1
ATOM 1176 C CA . ARG A 1 166 ? -27.442 37.337 17.892 1.00 16.27 166 ARG A CA 1
ATOM 1177 C C . ARG A 1 166 ? -28.949 37.372 18.113 1.00 16.11 166 ARG A C 1
ATOM 1178 O O . ARG A 1 166 ? -29.704 36.696 17.406 1.00 22.40 166 ARG A O 1
ATOM 1186 N N A LYS A 1 167 ? -29.408 38.149 19.092 0.50 18.19 167 LYS A N 1
ATOM 1187 N N B LYS A 1 167 ? -29.408 38.145 19.096 0.50 18.32 167 LYS A N 1
ATOM 1188 C CA A LYS A 1 167 ? -30.843 38.247 19.328 0.50 16.47 167 LYS A CA 1
ATOM 1189 C CA B LYS A 1 167 ? -30.843 38.250 19.328 0.50 16.45 167 LYS A CA 1
ATOM 1190 C C A LYS A 1 167 ? -31.552 38.934 18.167 0.50 20.08 167 LYS A C 1
ATOM 1191 C C B LYS A 1 167 ? -31.548 38.926 18.159 0.50 19.69 167 LYS A C 1
ATOM 1192 O O A LYS A 1 167 ? -32.712 38.619 17.877 0.50 24.45 167 LYS A O 1
ATOM 1193 O O B LYS A 1 167 ? -32.699 38.596 17.855 0.50 24.32 167 LYS A O 1
ATOM 1204 N N . ALA A 1 168 ? -30.873 39.851 17.480 1.00 16.58 168 ALA A N 1
ATOM 1205 C CA . ALA A 1 168 ? -31.479 40.560 16.367 1.00 17.37 168 ALA A CA 1
ATOM 1206 C C . ALA A 1 168 ? -31.245 39.869 15.035 1.00 20.34 168 ALA A C 1
ATOM 1207 O O . ALA A 1 168 ? -32.020 40.081 14.097 1.00 23.13 168 ALA A O 1
ATOM 1209 N N . VAL A 1 169 ? -30.209 39.048 14.933 1.00 17.59 169 VAL A N 1
ATOM 1210 C CA . VAL A 1 169 ? -29.842 38.432 13.665 1.00 18.37 169 VAL A CA 1
ATOM 1211 C C . VAL A 1 169 ? -29.742 36.927 13.875 1.00 18.45 169 VAL A C 1
ATOM 1212 O O . VAL A 1 169 ? -28.703 36.410 14.310 1.00 18.21 169 VAL A O 1
ATOM 1216 N N . PRO A 1 170 ? -30.814 36.195 13.586 1.00 26.86 170 PRO A N 1
ATOM 1217 C CA . PRO A 1 170 ? -30.806 34.751 13.829 1.00 25.16 170 PRO A CA 1
ATOM 1218 C C . PRO A 1 170 ? -29.757 33.999 13.038 1.00 19.47 170 PRO A C 1
ATOM 1219 O O . PRO A 1 170 ? -29.383 32.893 13.447 1.00 24.39 170 PRO A O 1
ATOM 1223 N N . SER A 1 171 ? -29.270 34.550 11.921 1.00 18.92 171 SER A N 1
ATOM 1224 C CA . SER A 1 171 ? -28.299 33.825 11.103 1.00 20.67 171 SER A CA 1
ATOM 1225 C C . SER A 1 171 ? -26.949 33.641 11.794 1.00 16.28 171 SER A C 1
ATOM 1226 O O . SER A 1 171 ? -26.212 32.722 11.434 1.00 20.23 171 SER A O 1
ATOM 1229 N N . ILE A 1 172 ? -26.606 34.480 12.768 1.00 14.40 172 ILE A N 1
ATOM 1230 C CA . ILE A 1 172 ? -25.325 34.354 13.463 1.00 15.27 172 ILE A CA 1
ATOM 1231 C C . ILE A 1 172 ? -25.368 33.106 14.339 1.00 16.97 172 ILE A C 1
ATOM 1232 O O . ILE A 1 172 ? -26.071 33.068 15.353 1.00 21.44 172 ILE A O 1
ATOM 1237 N N . GLU A 1 173 ? -24.611 32.086 13.952 1.00 17.73 173 GLU A N 1
ATOM 1238 C CA . GLU A 1 173 ? -24.517 30.855 14.723 1.00 21.83 173 GLU A CA 1
ATOM 1239 C C . GLU A 1 173 ? -23.301 30.809 15.627 1.00 18.72 173 GLU A C 1
ATOM 1240 O O . GLU A 1 173 ? -23.379 30.241 16.718 1.00 36.49 173 GLU A O 1
ATOM 1246 N N . HIS A 1 174 ? -22.185 31.386 15.209 1.00 17.52 174 HIS A N 1
ATOM 1247 C CA . HIS A 1 174 ? -20.947 31.321 15.967 1.00 15.90 174 HIS A CA 1
ATOM 1248 C C . HIS A 1 174 ? -20.452 32.716 16.301 1.00 14.37 174 HIS A C 1
ATOM 1249 O O . HIS A 1 174 ? -20.517 33.637 15.479 1.00 15.78 174 HIS A O 1
ATOM 1256 N N . VAL A 1 175 ? -19.960 32.851 17.522 1.00 14.83 175 VAL A N 1
ATOM 1257 C CA . VAL A 1 175 ? -19.274 34.044 17.980 1.00 17.48 175 VAL A CA 1
ATOM 1258 C C . VAL A 1 175 ? -17.881 33.611 18.422 1.00 15.26 175 VAL A C 1
ATOM 1259 O O . VAL A 1 175 ? -17.742 32.799 19.342 1.00 16.10 175 VAL A O 1
ATOM 1263 N N . LEU A 1 176 ? -16.858 34.103 17.725 1.00 14.72 176 LEU A N 1
ATOM 1264 C CA . LEU A 1 176 ? -15.468 33.794 18.028 1.00 13.71 176 LEU A CA 1
ATOM 1265 C C . LEU A 1 176 ? -14.841 34.993 18.730 1.00 14.47 176 LEU A C 1
ATOM 1266 O O . LEU A 1 176 ? -14.946 36.122 18.241 1.00 15.06 176 LEU A O 1
ATOM 1271 N N . VAL A 1 177 ? -14.192 34.751 19.869 1.00 13.17 177 VAL A N 1
ATOM 1272 C CA . VAL A 1 177 ? -13.743 35.818 20.760 1.00 14.18 177 VAL A CA 1
ATOM 1273 C C . VAL A 1 177 ? -12.225 35.783 20.874 1.00 14.18 177 VAL A C 1
ATOM 1274 O O . VAL A 1 177 ? -11.648 34.769 21.292 1.00 16.55 177 VAL A O 1
ATOM 1278 N N . ALA A 1 178 ? -11.583 36.896 20.513 1.00 14.50 178 ALA A N 1
ATOM 1279 C CA . ALA A 1 178 ? -10.151 37.103 20.731 1.00 14.61 178 ALA A CA 1
ATOM 1280 C C . ALA A 1 178 ? -9.969 37.534 22.177 1.00 18.28 178 ALA A C 1
ATOM 1281 O O . ALA A 1 178 ? -9.882 38.720 22.506 1.00 20.54 178 ALA A O 1
ATOM 1283 N N . GLY A 1 179 ? -9.935 36.539 23.050 1.00 17.44 179 GLY A N 1
ATOM 1284 C CA . GLY A 1 179 ? -9.901 36.776 24.471 1.00 18.22 179 GLY A CA 1
ATOM 1285 C C . GLY A 1 179 ? -10.698 35.754 25.246 1.00 14.50 179 GLY A C 1
ATOM 1286 O O . GLY A 1 179 ? -10.789 34.583 24.860 1.00 16.60 179 GLY A O 1
ATOM 1287 N N . GLU A 1 180 ? -11.273 36.205 26.357 1.00 15.75 180 GLU A N 1
ATOM 1288 C CA . GLU A 1 180 ? -12.034 35.344 27.251 1.00 13.90 180 GLU A CA 1
ATOM 1289 C C . GLU A 1 180 ? -13.406 35.128 26.615 1.00 14.55 180 GLU A C 1
ATOM 1290 O O . GLU A 1 180 ? -14.213 36.056 26.535 1.00 20.07 180 GLU A O 1
ATOM 1296 N N . ALA A 1 181 ? -13.655 33.911 26.123 1.00 13.84 181 ALA A N 1
ATOM 1297 C CA . ALA A 1 181 ? -14.765 33.660 25.212 1.00 15.68 181 ALA A CA 1
ATOM 1298 C C . ALA A 1 181 ? -16.129 33.599 25.888 1.00 13.89 181 ALA A C 1
ATOM 1299 O O . ALA A 1 181 ? -17.146 33.656 25.186 1.00 15.06 181 ALA A O 1
ATOM 1301 N N . ALA A 1 182 ? -16.188 33.494 27.211 1.00 14.94 182 ALA A N 1
ATOM 1302 C CA . ALA A 1 182 ? -17.460 33.384 27.930 1.00 14.69 182 ALA A CA 1
ATOM 1303 C C . ALA A 1 182 ? -18.166 32.147 27.378 1.00 14.99 182 ALA A C 1
ATOM 1304 O O . ALA A 1 182 ? -17.539 31.082 27.287 1.00 16.51 182 ALA A O 1
ATOM 1306 N N . GLU A 1 183 ? -19.433 32.229 27.002 1.00 15.00 183 GLU A N 1
ATOM 1307 C CA . GLU A 1 183 ? -20.159 31.075 26.498 1.00 15.40 183 GLU A CA 1
ATOM 1308 C C . GLU A 1 183 ? -19.910 30.825 25.017 1.00 15.05 183 GLU A C 1
ATOM 1309 O O . GLU A 1 183 ? -20.483 29.885 24.452 1.00 15.62 183 GLU A O 1
ATOM 1315 N N . PHE A 1 184 ? -19.081 31.646 24.386 1.00 15.66 184 PHE A N 1
ATOM 1316 C CA . PHE A 1 184 ? -18.818 31.610 22.963 1.00 14.09 184 PHE A CA 1
ATOM 1317 C C . PHE A 1 184 ? -17.563 30.781 22.690 1.00 15.76 184 PHE A C 1
ATOM 1318 O O . PHE A 1 184 ? -17.113 30.009 23.545 1.00 20.03 184 PHE A O 1
ATOM 1326 N N . THR A 1 185 ? -17.003 30.915 21.493 1.00 15.17 185 THR A N 1
ATOM 1327 C CA . THR A 1 185 ? -15.843 30.143 21.065 1.00 17.85 185 THR A CA 1
ATOM 1328 C C . THR A 1 185 ? -14.611 31.030 21.129 1.00 16.36 185 THR A C 1
ATOM 1329 O O . THR A 1 185 ? -14.629 32.148 20.609 1.00 20.44 185 THR A O 1
ATOM 1333 N N . ALA A 1 186 ? -13.549 30.541 21.765 1.00 18.45 186 ALA A N 1
ATOM 1334 C CA . ALA A 1 186 ? -12.291 31.277 21.780 1.00 17.48 186 ALA A CA 1
ATOM 1335 C C . ALA A 1 186 ? -11.617 31.182 20.415 1.00 17.73 186 ALA A C 1
ATOM 1336 O O . ALA A 1 186 ? -11.341 30.082 19.929 1.00 17.93 186 ALA A O 1
ATOM 1338 N N . LEU A 1 187 ? -11.336 32.340 19.809 1.00 16.24 187 LEU A N 1
ATOM 1339 C CA . LEU A 1 187 ? -10.684 32.363 18.505 1.00 14.44 187 LEU A CA 1
ATOM 1340 C C . LEU A 1 187 ? -9.405 31.526 18.485 1.00 17.72 187 LEU A C 1
ATOM 1341 O O . LEU A 1 187 ? -9.097 30.887 17.474 1.00 22.92 187 LEU A O 1
ATOM 1346 N N . ALA A 1 188 ? -8.670 31.479 19.598 1.00 23.12 188 ALA A N 1
ATOM 1347 C CA . ALA A 1 188 ? -7.440 30.690 19.626 1.00 27.04 188 ALA A CA 1
ATOM 1348 C C . ALA A 1 188 ? -7.711 29.199 19.469 1.00 23.42 188 ALA A C 1
ATOM 1349 O O . ALA A 1 188 ? -6.863 28.469 18.942 1.00 31.45 188 ALA A O 1
ATOM 1351 N N . ASP A 1 189 ? -8.877 28.727 19.915 1.00 17.09 189 ASP A N 1
ATOM 1352 C CA . ASP A 1 189 ? -9.234 27.319 19.781 1.00 23.40 189 ASP A CA 1
ATOM 1353 C C . ASP A 1 189 ? -9.690 26.954 18.373 1.00 20.49 189 ASP A C 1
ATOM 1354 O O . ASP A 1 189 ? -9.895 25.766 18.097 1.00 21.61 189 ASP A O 1
ATOM 1359 N N . VAL A 1 190 ? -9.867 27.937 17.487 1.00 16.91 190 VAL A N 1
ATOM 1360 C CA . VAL A 1 190 ? -10.205 27.677 16.093 1.00 23.12 190 VAL A CA 1
ATOM 1361 C C . VAL A 1 190 ? -8.918 27.275 15.383 1.00 18.51 190 VAL A C 1
ATOM 1362 O O . VAL A 1 190 ? -8.203 28.113 14.824 1.00 20.18 190 VAL A O 1
ATOM 1366 N N . ASP A 1 191 ? -8.626 25.980 15.410 1.00 19.20 191 ASP A N 1
ATOM 1367 C CA . ASP A 1 191 ? -7.313 25.468 15.067 1.00 18.98 191 ASP A CA 1
ATOM 1368 C C . ASP A 1 191 ? -7.449 23.981 14.794 1.00 22.59 191 ASP A C 1
ATOM 1369 O O . ASP A 1 191 ? -8.086 23.265 15.569 1.00 25.95 191 ASP A O 1
ATOM 1374 N N . ALA A 1 192 ? -6.874 23.529 13.684 1.00 25.74 192 ALA A N 1
ATOM 1375 C CA . ALA A 1 192 ? -6.966 22.132 13.293 1.00 17.82 192 ALA A CA 1
ATOM 1376 C C . ALA A 1 192 ? -5.866 21.842 12.289 1.00 18.16 192 ALA A C 1
ATOM 1377 O O . ALA A 1 192 ? -5.254 22.757 11.731 1.00 20.29 192 ALA A O 1
ATOM 1379 N N . ALA A 1 193 ? -5.621 20.559 12.072 1.00 25.14 193 ALA A N 1
ATOM 1380 C CA . ALA A 1 193 ? -4.615 20.150 11.107 1.00 24.99 193 ALA A CA 1
ATOM 1381 C C . ALA A 1 193 ? -5.020 20.637 9.724 1.00 32.90 193 ALA A C 1
ATOM 1382 O O . ALA A 1 193 ? -6.175 20.441 9.319 1.00 25.83 193 ALA A O 1
ATOM 1384 N N . PRO A 1 194 ? -4.117 21.277 8.981 1.00 27.17 194 PRO A N 1
ATOM 1385 C CA . PRO A 1 194 ? -4.496 21.842 7.684 1.00 24.29 194 PRO A CA 1
ATOM 1386 C C . PRO A 1 194 ? -5.085 20.789 6.759 1.00 21.99 194 PRO A C 1
ATOM 1387 O O . PRO A 1 194 ? -4.738 19.607 6.812 1.00 27.02 194 PRO A O 1
ATOM 1391 N N A VAL A 1 195 ? -6.005 21.238 5.913 0.56 27.40 195 VAL A N 1
ATOM 1392 N N B VAL A 1 195 ? -5.990 21.245 5.901 0.44 26.80 195 VAL A N 1
ATOM 1393 C CA A VAL A 1 195 ? -6.743 20.357 5.016 0.56 29.94 195 VAL A CA 1
ATOM 1394 C CA B VAL A 1 195 ? -6.772 20.379 5.025 0.44 29.85 195 VAL A CA 1
ATOM 1395 C C A VAL A 1 195 ? -6.758 21.002 3.634 0.56 24.57 195 VAL A C 1
ATOM 1396 C C B VAL A 1 195 ? -6.787 21.008 3.637 0.44 25.42 195 VAL A C 1
ATOM 1397 O O A VAL A 1 195 ? -6.795 22.237 3.525 0.56 31.09 195 VAL A O 1
ATOM 1398 O O B VAL A 1 195 ? -6.866 22.240 3.523 0.44 30.39 195 VAL A O 1
ATOM 1405 N N . PRO A 1 196 ? -6.684 20.221 2.562 1.00 30.07 196 PRO A N 1
ATOM 1406 C CA . PRO A 1 196 ? -6.858 20.788 1.219 1.00 40.47 196 PRO A CA 1
ATOM 1407 C C . PRO A 1 196 ? -8.153 21.574 1.060 1.00 43.57 196 PRO A C 1
ATOM 1408 O O . PRO A 1 196 ? -9.248 21.051 1.285 1.00 37.30 196 PRO A O 1
ATOM 1412 N N . LEU A 1 197 ? -8.030 22.845 0.691 1.00 30.08 197 LEU A N 1
ATOM 1413 C CA . LEU A 1 197 ? -9.168 23.714 0.442 1.00 30.24 197 LEU A CA 1
ATOM 1414 C C . LEU A 1 197 ? -9.091 24.231 -0.987 1.00 21.64 197 LEU A C 1
ATOM 1415 O O . LEU A 1 197 ? -8.016 24.598 -1.467 1.00 27.80 197 LEU A O 1
ATOM 1420 N N . ALA A 1 198 ? -10.224 24.224 -1.676 1.00 31.95 198 ALA A N 1
ATOM 1421 C CA . ALA A 1 198 ? -10.257 24.722 -3.041 1.00 28.08 198 ALA A CA 1
ATOM 1422 C C . ALA A 1 198 ? -10.056 26.235 -3.066 1.00 23.93 198 ALA A C 1
ATOM 1423 O O . ALA A 1 198 ? -10.467 26.950 -2.151 1.00 28.78 198 ALA A O 1
ATOM 1425 N N . GLU A 1 199 ? -9.390 26.712 -4.117 1.00 31.03 199 GLU A N 1
ATOM 1426 C CA . GLU A 1 199 ? -9.246 28.142 -4.332 1.00 25.41 199 GLU A CA 1
ATOM 1427 C C . GLU A 1 199 ? -10.579 28.741 -4.775 1.00 24.02 199 GLU A C 1
ATOM 1428 O O . GLU A 1 199 ? -11.371 28.079 -5.444 1.00 24.24 199 GLU A O 1
ATOM 1434 N N . PRO A 1 200 ? -10.851 29.989 -4.406 1.00 22.23 200 PRO A N 1
ATOM 1435 C CA . PRO A 1 200 ? -12.029 30.679 -4.934 1.00 20.43 200 PRO A CA 1
ATOM 1436 C C . PRO A 1 200 ? -11.755 31.263 -6.312 1.00 22.66 200 PRO A C 1
ATOM 1437 O O . PRO A 1 200 ? -10.610 31.463 -6.717 1.00 26.84 200 PRO A O 1
ATOM 1441 N N . ASP A 1 201 ? -12.841 31.527 -7.030 1.00 19.99 201 ASP A N 1
ATOM 1442 C CA . ASP A 1 201 ? -12.751 32.184 -8.328 1.00 15.91 201 ASP A CA 1
ATOM 1443 C C . ASP A 1 201 ? -12.262 33.614 -8.129 1.00 15.24 201 ASP A C 1
ATOM 1444 O O . ASP A 1 201 ? -12.844 34.351 -7.327 1.00 18.73 201 ASP A O 1
ATOM 1449 N N . PRO A 1 202 ? -11.211 34.049 -8.835 1.00 18.08 202 PRO A N 1
ATOM 1450 C CA . PRO A 1 202 ? -10.659 35.390 -8.563 1.00 15.74 202 PRO A CA 1
ATOM 1451 C C . PRO A 1 202 ? -11.590 36.531 -8.946 1.00 16.02 202 PRO A C 1
ATOM 1452 O O . PRO A 1 202 ? -11.360 37.667 -8.503 1.00 18.48 202 PRO A O 1
ATOM 1456 N N . GLY A 1 203 ? -12.622 36.274 -9.754 1.00 18.42 203 GLY A N 1
ATOM 1457 C CA . GLY A 1 203 ? -13.620 37.262 -10.097 1.00 17.04 203 GLY A CA 1
ATOM 1458 C C . GLY A 1 203 ? -14.746 37.391 -9.098 1.00 14.99 203 GLY A C 1
ATOM 1459 O O . GLY A 1 203 ? -15.617 38.252 -9.257 1.00 19.54 203 GLY A O 1
ATOM 1460 N N . ASP A 1 204 ? -14.745 36.560 -8.061 1.00 14.46 204 ASP A N 1
ATOM 1461 C CA . ASP A 1 204 ? -15.756 36.598 -7.017 1.00 16.53 204 ASP A CA 1
ATOM 1462 C C . ASP A 1 204 ? -15.394 37.621 -5.941 1.00 15.23 204 ASP A C 1
ATOM 1463 O O . ASP A 1 204 ? -14.246 38.055 -5.821 1.00 14.85 204 ASP A O 1
ATOM 1468 N N . VAL A 1 205 ? -16.409 37.999 -5.159 1.00 15.99 205 VAL A N 1
ATOM 1469 C CA . VAL A 1 205 ? -16.213 38.874 -4.012 1.00 15.95 205 VAL A CA 1
ATOM 1470 C C . VAL A 1 205 ? -15.282 38.203 -3.017 1.00 15.07 205 VAL A C 1
ATOM 1471 O O . VAL A 1 205 ? -15.493 37.049 -2.629 1.00 16.68 205 VAL A O 1
ATOM 1475 N N . ALA A 1 206 ? -14.239 38.920 -2.608 1.00 14.96 206 ALA A N 1
ATOM 1476 C CA . ALA A 1 206 ? -13.306 38.418 -1.610 1.00 13.83 206 ALA A CA 1
ATOM 1477 C C . ALA A 1 206 ? -13.666 38.880 -0.206 1.00 14.47 206 ALA A C 1
ATOM 1478 O O . ALA A 1 206 ? -13.479 38.135 0.761 1.00 14.45 206 ALA A O 1
ATOM 1480 N N . LEU A 1 207 ? -14.174 40.102 -0.083 1.00 14.65 207 LEU A N 1
ATOM 1481 C CA . LEU A 1 207 ? -14.482 40.700 1.211 1.00 11.19 207 LEU A CA 1
ATOM 1482 C C . LEU A 1 207 ? -15.466 41.842 0.990 1.00 12.95 207 LEU A C 1
ATOM 1483 O O . LEU A 1 207 ? -15.614 42.352 -0.120 1.00 13.94 207 LEU A O 1
ATOM 1488 N N . LEU A 1 208 ? -16.144 42.226 2.067 1.00 14.05 208 LEU A N 1
ATOM 1489 C CA . LEU A 1 208 ? -17.070 43.346 2.068 1.00 13.31 208 LEU A CA 1
ATOM 1490 C C . LEU A 1 208 ? -16.529 44.418 3.002 1.00 14.60 208 LEU A C 1
ATOM 1491 O O . LEU A 1 208 ? -16.222 44.131 4.162 1.00 13.20 208 LEU A O 1
ATOM 1496 N N . LEU A 1 209 ? -16.387 45.633 2.484 1.00 15.88 209 LEU A N 1
ATOM 1497 C CA . LEU A 1 209 ? -16.009 46.807 3.260 1.00 14.98 209 LEU A CA 1
ATOM 1498 C C . LEU A 1 209 ? -17.248 47.621 3.596 1.00 10.53 209 LEU A C 1
ATOM 1499 O O . LEU A 1 209 ? -18.278 47.518 2.938 1.00 13.85 209 LEU A O 1
ATOM 1504 N N . LEU A 1 210 ? -17.129 48.444 4.627 1.00 12.79 210 LEU A N 1
ATOM 1505 C CA . LEU A 1 210 ? -18.205 49.327 5.058 1.00 14.57 210 LEU A CA 1
ATOM 1506 C C . LEU A 1 210 ? -17.916 50.752 4.607 1.00 16.38 210 LEU A C 1
ATOM 1507 O O . LEU A 1 210 ? -16.766 51.195 4.620 1.00 18.01 210 LEU A O 1
ATOM 1512 N N . SER A 1 211 ? -18.956 51.470 4.204 1.00 16.38 211 SER A N 1
ATOM 1513 C CA . SER A 1 211 ? -18.831 52.901 3.960 1.00 20.06 211 SER A CA 1
ATOM 1514 C C . SER A 1 211 ? -19.903 53.629 4.747 1.00 17.60 211 SER A C 1
ATOM 1515 O O . SER A 1 211 ? -21.042 53.157 4.829 1.00 25.76 211 SER A O 1
ATOM 1518 N N . GLY A 1 212 ? -19.542 54.784 5.313 1.00 27.21 212 GLY A N 1
ATOM 1519 C CA . GLY A 1 212 ? -20.532 55.601 5.997 1.00 25.38 212 GLY A CA 1
ATOM 1520 C C . GLY A 1 212 ? -21.717 55.920 5.110 1.00 20.76 212 GLY A C 1
ATOM 1521 O O . GLY A 1 212 ? -22.872 55.832 5.532 1.00 25.33 212 GLY A O 1
ATOM 1522 N N . GLY A 1 213 ? -21.453 56.259 3.872 1.00 18.29 213 GLY A N 1
ATOM 1523 C CA . GLY A 1 213 ? -22.535 56.446 2.942 1.00 25.38 213 GLY A CA 1
ATOM 1524 C C . GLY A 1 213 ? -23.348 57.698 3.216 1.00 16.46 213 GLY A C 1
ATOM 1525 O O . GLY A 1 213 ? -23.005 58.550 4.032 1.00 19.91 213 GLY A O 1
ATOM 1526 N N . THR A 1 214 ? -24.455 57.793 2.488 1.00 21.71 214 THR A N 1
ATOM 1527 C CA . THR A 1 214 ? -25.303 58.968 2.533 1.00 20.16 214 THR A CA 1
ATOM 1528 C C . THR A 1 214 ? -26.763 58.653 2.808 1.00 17.30 214 THR A C 1
ATOM 1529 O O . THR A 1 214 ? -27.576 59.577 2.837 1.00 26.31 214 THR A O 1
ATOM 1533 N N A THR A 1 215 ? -27.117 57.391 3.025 0.43 18.39 215 THR A N 1
ATOM 1534 N N B THR A 1 215 ? -27.121 57.391 3.005 0.57 18.41 215 THR A N 1
ATOM 1535 C CA A THR A 1 215 ? -28.499 56.994 3.216 0.43 23.62 215 THR A CA 1
ATOM 1536 C CA B THR A 1 215 ? -28.507 57.007 3.196 0.57 24.22 215 THR A CA 1
ATOM 1537 C C A THR A 1 215 ? -28.758 56.645 4.677 0.43 16.14 215 THR A C 1
ATOM 1538 C C B THR A 1 215 ? -28.732 56.590 4.652 0.57 15.76 215 THR A C 1
ATOM 1539 O O A THR A 1 215 ? -27.947 56.930 5.563 0.43 17.84 215 THR A O 1
ATOM 1540 O O B THR A 1 215 ? -27.873 56.785 5.516 0.57 19.34 215 THR A O 1
ATOM 1547 N N . GLY A 1 216 ? -29.909 56.025 4.927 1.00 19.96 216 GLY A N 1
ATOM 1548 C CA . GLY A 1 216 ? -30.301 55.717 6.288 1.00 19.42 216 GLY A CA 1
ATOM 1549 C C . GLY A 1 216 ? -29.598 54.535 6.916 1.00 15.54 216 GLY A C 1
ATOM 1550 O O . GLY A 1 216 ? -29.768 54.305 8.117 1.00 24.42 216 GLY A O 1
ATOM 1551 N N . LYS A 1 217 ? -28.815 53.782 6.145 1.00 22.07 217 LYS A N 1
ATOM 1552 C CA . LYS A 1 217 ? -28.142 52.592 6.635 1.00 20.53 217 LYS A CA 1
ATOM 1553 C C . LYS A 1 217 ? -26.749 52.528 6.026 1.00 16.92 217 LYS A C 1
ATOM 1554 O O . LYS A 1 217 ? -26.572 52.907 4.861 1.00 24.25 217 LYS A O 1
ATOM 1560 N N . PRO A 1 218 ? -25.748 52.071 6.783 1.00 23.05 218 PRO A N 1
ATOM 1561 C CA . PRO A 1 218 ? -24.410 51.890 6.202 1.00 25.52 218 PRO A CA 1
ATOM 1562 C C . PRO A 1 218 ? -24.476 51.001 4.969 1.00 16.87 218 PRO A C 1
ATOM 1563 O O . PRO A 1 218 ? -25.370 50.171 4.826 1.00 25.13 218 PRO A O 1
ATOM 1567 N N . LYS A 1 219 ? -23.522 51.177 4.070 1.00 19.89 219 LYS A N 1
ATOM 1568 C CA . LYS A 1 219 ? -23.523 50.446 2.815 1.00 25.62 219 LYS A CA 1
ATOM 1569 C C . LYS A 1 219 ? -22.298 49.549 2.740 1.00 19.75 219 LYS A C 1
ATOM 1570 O O . LYS A 1 219 ? -21.204 49.938 3.160 1.00 21.86 219 LYS A O 1
ATOM 1576 N N . LEU A 1 220 ? -22.489 48.340 2.222 1.00 13.93 220 LEU A N 1
ATOM 1577 C CA . LEU A 1 220 ? -21.399 47.390 2.078 1.00 12.77 220 LEU A CA 1
ATOM 1578 C C . LEU A 1 220 ? -20.865 47.412 0.653 1.00 14.96 220 LEU A C 1
ATOM 1579 O O . LEU A 1 220 ? -21.636 47.472 -0.311 1.00 15.94 220 LEU A O 1
ATOM 1584 N N . ILE A 1 221 ? -19.546 47.324 0.540 1.00 14.68 221 ILE A N 1
ATOM 1585 C CA . ILE A 1 221 ? -18.793 47.457 -0.700 1.00 15.49 221 ILE A CA 1
ATOM 1586 C C . ILE A 1 221 ? -18.180 46.099 -1.025 1.00 14.05 221 ILE A C 1
ATOM 1587 O O . ILE A 1 221 ? -17.311 45.619 -0.283 1.00 14.29 221 ILE A O 1
ATOM 1592 N N . PRO A 1 222 ? -18.590 45.443 -2.107 1.00 16.60 222 PRO A N 1
ATOM 1593 C CA . PRO A 1 222 ? -17.946 44.179 -2.472 1.00 13.44 222 PRO A CA 1
ATOM 1594 C C . PRO A 1 222 ? -16.644 44.461 -3.204 1.00 11.78 222 PRO A C 1
ATOM 1595 O O . PRO A 1 222 ? -16.609 45.269 -4.133 1.00 16.64 222 PRO A O 1
ATOM 1599 N N . ARG A 1 223 ? -15.570 43.814 -2.764 1.00 11.53 223 ARG A N 1
ATOM 1600 C CA . ARG A 1 223 ? -14.274 43.905 -3.418 1.00 12.80 223 ARG A CA 1
ATOM 1601 C C . ARG A 1 223 ? -13.846 42.506 -3.833 1.00 12.40 223 ARG A C 1
ATOM 1602 O O . ARG A 1 223 ? -13.832 41.589 -3.008 1.00 14.25 223 ARG A O 1
ATOM 1610 N N . THR A 1 224 ? -13.528 42.339 -5.110 1.00 13.04 224 THR A N 1
ATOM 1611 C CA . THR A 1 224 ? -13.202 41.026 -5.653 1.00 15.26 224 THR A CA 1
ATOM 1612 C C . THR A 1 224 ? -11.730 40.714 -5.432 1.00 11.57 224 THR A C 1
ATOM 1613 O O . THR A 1 224 ? -10.921 41.599 -5.158 1.00 12.63 224 THR A O 1
ATOM 1617 N N . HIS A 1 225 ? -11.386 39.431 -5.563 1.00 13.30 225 HIS A N 1
ATOM 1618 C CA . HIS A 1 225 ? -9.983 39.045 -5.449 1.00 13.29 225 HIS A CA 1
ATOM 1619 C C . HIS A 1 225 ? -9.123 39.796 -6.453 1.00 12.07 225 HIS A C 1
ATOM 1620 O O . HIS A 1 225 ? -8.048 40.294 -6.110 1.00 12.61 225 HIS A O 1
ATOM 1627 N N . ASP A 1 226 ? -9.572 39.863 -7.713 1.00 13.81 226 ASP A N 1
ATOM 1628 C CA . ASP A 1 226 ? -8.768 40.494 -8.758 1.00 12.45 226 ASP A CA 1
ATOM 1629 C C . ASP A 1 226 ? -8.602 41.993 -8.519 1.00 11.38 226 ASP A C 1
ATOM 1630 O O . ASP A 1 226 ? -7.498 42.528 -8.672 1.00 14.47 226 ASP A O 1
ATOM 1635 N N . ASP A 1 227 ? -9.679 42.694 -8.154 1.00 12.16 227 ASP A N 1
ATOM 1636 C CA . ASP A 1 227 ? -9.553 44.141 -8.051 1.00 13.42 227 ASP A CA 1
ATOM 1637 C C . ASP A 1 227 ? -8.859 44.550 -6.754 1.00 10.61 227 ASP A C 1
ATOM 1638 O O . ASP A 1 227 ? -8.136 45.547 -6.740 1.00 12.19 227 ASP A O 1
ATOM 1643 N N . TYR A 1 228 ? -9.040 43.792 -5.667 1.00 11.67 228 TYR A N 1
ATOM 1644 C CA . TYR A 1 228 ? -8.357 44.143 -4.426 1.00 10.75 228 TYR A CA 1
ATOM 1645 C C . TYR A 1 228 ? -6.874 43.794 -4.488 1.00 11.04 228 TYR A C 1
ATOM 1646 O O . TYR A 1 228 ? -6.038 44.541 -3.963 1.00 13.55 228 TYR A O 1
ATOM 1655 N N . THR A 1 229 ? -6.524 42.667 -5.112 1.00 11.89 229 THR A N 1
ATOM 1656 C CA . THR A 1 229 ? -5.112 42.373 -5.348 1.00 12.39 229 THR A CA 1
ATOM 1657 C C . THR A 1 229 ? -4.454 43.466 -6.188 1.00 12.54 229 THR A C 1
ATOM 1658 O O . THR A 1 229 ? -3.314 43.857 -5.919 1.00 13.71 229 THR A O 1
ATOM 1662 N N . TYR A 1 230 ? -5.157 43.970 -7.209 1.00 13.14 230 TYR A N 1
ATOM 1663 C CA . TYR A 1 230 ? -4.610 45.050 -8.027 1.00 10.77 230 TYR A CA 1
ATOM 1664 C C . TYR A 1 230 ? -4.456 46.322 -7.214 1.00 10.65 230 TYR A C 1
ATOM 1665 O O . TYR A 1 230 ? -3.411 46.981 -7.264 1.00 11.19 230 TYR A O 1
ATOM 1674 N N . ASN A 1 231 ? -5.509 46.690 -6.485 1.00 10.72 231 ASN A N 1
ATOM 1675 C CA . ASN A 1 231 ? -5.456 47.791 -5.529 1.00 12.33 231 ASN A CA 1
ATOM 1676 C C . ASN A 1 231 ? -4.183 47.715 -4.683 1.00 14.06 231 ASN A C 1
ATOM 1677 O O . ASN A 1 231 ? -3.404 48.667 -4.630 1.00 10.82 231 ASN A O 1
ATOM 1682 N N . VAL A 1 232 ? -3.937 46.554 -4.071 1.00 10.66 232 VAL A N 1
ATOM 1683 C CA . VAL A 1 232 ? -2.777 46.349 -3.207 1.00 13.46 232 VAL A CA 1
ATOM 1684 C C . VAL A 1 232 ? -1.485 46.437 -4.012 1.00 10.49 232 VAL A C 1
ATOM 1685 O O . VAL A 1 232 ? -0.563 47.175 -3.655 1.00 12.36 232 VAL A O 1
ATOM 1689 N N . ARG A 1 233 ? -1.407 45.697 -5.123 1.00 11.42 233 ARG A N 1
ATOM 1690 C CA . ARG A 1 233 ? -0.153 45.594 -5.868 1.00 10.19 233 ARG A CA 1
ATOM 1691 C C . ARG A 1 233 ? 0.241 46.931 -6.491 1.00 9.95 233 ARG A C 1
ATOM 1692 O O . ARG A 1 233 ? 1.392 47.365 -6.375 1.00 14.55 233 ARG A O 1
ATOM 1700 N N . ALA A 1 234 ? -0.707 47.597 -7.154 1.00 12.48 234 ALA A N 1
ATOM 1701 C CA . ALA A 1 234 ? -0.421 48.885 -7.782 1.00 14.08 234 ALA A CA 1
ATOM 1702 C C . ALA A 1 234 ? -0.088 49.953 -6.744 1.00 10.02 234 ALA A C 1
ATOM 1703 O O . ALA A 1 234 ? 0.807 50.775 -6.964 1.00 11.98 234 ALA A O 1
ATOM 1705 N N . SER A 1 235 ? -0.798 49.951 -5.604 1.00 12.08 235 SER A N 1
ATOM 1706 C CA . SER A 1 235 ? -0.491 50.871 -4.510 1.00 11.74 235 SER A CA 1
ATOM 1707 C C . SER A 1 235 ? 0.923 50.655 -3.988 1.00 9.14 235 SER A C 1
ATOM 1708 O O . SER A 1 235 ? 1.662 51.616 -3.753 1.00 14.14 235 SER A O 1
ATOM 1711 N N . ALA A 1 236 ? 1.311 49.398 -3.780 1.00 9.78 236 ALA A N 1
ATOM 1712 C CA . ALA A 1 236 ? 2.667 49.123 -3.319 1.00 10.66 236 ALA A CA 1
ATOM 1713 C C . ALA A 1 236 ? 3.696 49.665 -4.299 1.00 10.35 236 ALA A C 1
ATOM 1714 O O . ALA A 1 236 ? 4.731 50.196 -3.892 1.00 12.92 236 ALA A O 1
ATOM 1716 N N . GLU A 1 237 ? 3.414 49.563 -5.601 1.00 11.78 237 GLU A N 1
ATOM 1717 C CA . GLU A 1 237 ? 4.335 50.080 -6.608 1.00 12.57 237 GLU A CA 1
ATOM 1718 C C . GLU A 1 237 ? 4.484 51.592 -6.493 1.00 10.53 237 GLU A C 1
ATOM 1719 O O . GLU A 1 237 ? 5.602 52.115 -6.446 1.00 16.71 237 GLU A O 1
ATOM 1725 N N A VAL A 1 238 ? 3.362 52.310 -6.427 0.39 11.81 238 VAL A N 1
ATOM 1726 N N B VAL A 1 238 ? 3.358 52.307 -6.453 0.61 10.98 238 VAL A N 1
ATOM 1727 C CA A VAL A 1 238 ? 3.413 53.769 -6.442 0.39 12.64 238 VAL A CA 1
ATOM 1728 C CA B VAL A 1 238 ? 3.375 53.766 -6.421 0.61 13.83 238 VAL A CA 1
ATOM 1729 C C A VAL A 1 238 ? 4.008 54.318 -5.148 0.39 12.36 238 VAL A C 1
ATOM 1730 C C B VAL A 1 238 ? 4.060 54.280 -5.164 0.61 10.98 238 VAL A C 1
ATOM 1731 O O A VAL A 1 238 ? 4.581 55.414 -5.140 0.39 16.45 238 VAL A O 1
ATOM 1732 O O B VAL A 1 238 ? 4.753 55.305 -5.200 0.61 16.54 238 VAL A O 1
ATOM 1739 N N . CYS A 1 239 ? 3.898 53.579 -4.044 1.00 13.12 239 CYS A N 1
ATOM 1740 C CA . CYS A 1 239 ? 4.419 54.019 -2.754 1.00 12.74 239 CYS A CA 1
ATOM 1741 C C . CYS A 1 239 ? 5.813 53.478 -2.449 1.00 14.32 239 CYS A C 1
ATOM 1742 O O . CYS A 1 239 ? 6.327 53.709 -1.346 1.00 15.18 239 CYS A O 1
ATOM 1745 N N . GLY A 1 240 ? 6.434 52.782 -3.399 1.00 14.44 240 GLY A N 1
ATOM 1746 C CA . GLY A 1 240 ? 7.765 52.253 -3.207 1.00 14.51 240 GLY A CA 1
ATOM 1747 C C . GLY A 1 240 ? 7.871 51.223 -2.108 1.00 18.29 240 GLY A C 1
ATOM 1748 O O . GLY A 1 240 ? 8.927 51.106 -1.487 1.00 18.20 240 GLY A O 1
ATOM 1749 N N . PHE A 1 241 ? 6.796 50.484 -1.833 1.00 13.67 241 PHE A N 1
ATOM 1750 C CA . PHE A 1 241 ? 6.866 49.416 -0.843 1.00 12.96 241 PHE A CA 1
ATOM 1751 C C . PHE A 1 241 ? 7.673 48.257 -1.409 1.00 12.69 241 PHE A C 1
ATOM 1752 O O . PHE A 1 241 ? 7.460 47.851 -2.554 1.00 16.20 241 PHE A O 1
ATOM 1760 N N . ASP A 1 242 ? 8.600 47.727 -0.618 1.00 12.75 242 ASP A N 1
ATOM 1761 C CA . ASP A 1 242 ? 9.220 46.445 -0.964 1.00 12.73 242 ASP A CA 1
ATOM 1762 C C . ASP A 1 242 ? 9.697 45.779 0.329 1.00 13.71 242 ASP A C 1
ATOM 1763 O O . ASP A 1 242 ? 9.210 46.091 1.422 1.00 13.61 242 ASP A O 1
ATOM 1768 N N . SER A 1 243 ? 10.639 44.840 0.205 1.00 13.41 243 SER A N 1
ATOM 1769 C CA . SER A 1 243 ? 11.000 44.001 1.341 1.00 14.02 243 SER A CA 1
ATOM 1770 C C . SER A 1 243 ? 11.697 44.774 2.454 1.00 14.11 243 SER A C 1
ATOM 1771 O O . SER A 1 243 ? 11.772 44.274 3.579 1.00 16.66 243 SER A O 1
ATOM 1774 N N A ASP A 1 244 ? 12.194 45.975 2.149 0.48 13.97 244 ASP A N 1
ATOM 1775 N N B ASP A 1 244 ? 12.207 45.972 2.195 0.52 17.11 244 ASP A N 1
ATOM 1776 C CA A ASP A 1 244 ? 12.802 46.882 3.114 0.48 13.70 244 ASP A CA 1
ATOM 1777 C CA B ASP A 1 244 ? 12.774 46.764 3.278 0.52 14.58 244 ASP A CA 1
ATOM 1778 C C A ASP A 1 244 ? 11.777 47.722 3.871 0.48 14.35 244 ASP A C 1
ATOM 1779 C C B ASP A 1 244 ? 11.782 47.782 3.834 0.52 14.11 244 ASP A C 1
ATOM 1780 O O A ASP A 1 244 ? 12.152 48.449 4.796 0.48 19.40 244 ASP A O 1
ATOM 1781 O O B ASP A 1 244 ? 12.177 48.690 4.571 0.52 10.91 244 ASP A O 1
ATOM 1790 N N . THR A 1 245 ? 10.504 47.647 3.506 1.00 12.39 245 THR A N 1
ATOM 1791 C CA . THR A 1 245 ? 9.491 48.487 4.119 1.00 11.27 245 THR A CA 1
ATOM 1792 C C . THR A 1 245 ? 9.084 47.895 5.458 1.00 15.89 245 THR A C 1
ATOM 1793 O O . THR A 1 245 ? 8.828 46.694 5.567 1.00 14.83 245 THR A O 1
ATOM 1797 N N . VAL A 1 246 ? 9.062 48.742 6.480 1.00 13.29 246 VAL A N 1
ATOM 1798 C CA . VAL A 1 246 ? 8.496 48.420 7.784 1.00 13.25 246 VAL A CA 1
ATOM 1799 C C . VAL A 1 246 ? 7.303 49.353 7.953 1.00 12.19 246 VAL A C 1
ATOM 1800 O O . VAL A 1 246 ? 7.476 50.562 8.133 1.00 11.24 246 VAL A O 1
ATOM 1804 N N . TYR A 1 247 ? 6.099 48.802 7.852 1.00 11.85 247 TYR A N 1
ATOM 1805 C CA . TYR A 1 247 ? 4.873 49.590 7.834 1.00 9.89 247 TYR A CA 1
ATOM 1806 C C . TYR A 1 247 ? 4.186 49.522 9.190 1.00 9.30 247 TYR A C 1
ATOM 1807 O O . TYR A 1 247 ? 3.934 48.433 9.705 1.00 13.45 247 TYR A O 1
ATOM 1816 N N . LEU A 1 248 ? 3.863 50.679 9.756 1.00 9.01 248 LEU A N 1
ATOM 1817 C CA . LEU A 1 248 ? 3.174 50.744 11.042 1.00 9.06 248 LEU A CA 1
ATOM 1818 C C . LEU A 1 248 ? 1.680 50.919 10.800 1.00 11.87 248 LEU A C 1
ATOM 1819 O O . LEU A 1 248 ? 1.259 51.900 10.180 1.00 11.39 248 LEU A O 1
ATOM 1824 N N . VAL A 1 249 ? 0.879 49.979 11.298 1.00 11.12 249 VAL A N 1
ATOM 1825 C CA . VAL A 1 249 ? -0.572 50.063 11.155 1.00 9.97 249 VAL A CA 1
ATOM 1826 C C . VAL A 1 249 ? -1.108 50.939 12.285 1.00 13.90 249 VAL A C 1
ATOM 1827 O O . VAL A 1 249 ? -1.283 50.479 13.419 1.00 12.71 249 VAL A O 1
ATOM 1831 N N . VAL A 1 250 ? -1.390 52.199 11.964 1.00 12.18 250 VAL A N 1
ATOM 1832 C CA . VAL A 1 250 ? -1.875 53.170 12.934 1.00 12.26 250 VAL A CA 1
ATOM 1833 C C . VAL A 1 250 ? -3.395 53.282 12.903 1.00 9.77 250 VAL A C 1
ATOM 1834 O O . VAL A 1 250 ? -4.033 53.341 13.952 1.00 11.75 250 VAL A O 1
ATOM 1838 N N . LEU A 1 251 ? -3.990 53.313 11.711 1.00 10.07 251 LEU A N 1
ATOM 1839 C CA . LEU A 1 251 ? -5.433 53.213 11.575 1.00 10.00 251 LEU A CA 1
ATOM 1840 C C . LEU A 1 251 ? -5.860 51.783 11.905 1.00 12.42 251 LEU A C 1
ATOM 1841 O O . LEU A 1 251 ? -5.019 50.891 12.003 1.00 12.20 251 LEU A O 1
ATOM 1846 N N . PRO A 1 252 ? -7.157 51.537 12.119 1.00 15.11 252 PRO A N 1
ATOM 1847 C CA . PRO A 1 252 ? -7.618 50.150 12.303 1.00 14.13 252 PRO A CA 1
ATOM 1848 C C . PRO A 1 252 ? -7.216 49.268 11.131 1.00 9.28 252 PRO A C 1
ATOM 1849 O O . PRO A 1 252 ? -7.196 49.705 9.984 1.00 12.84 252 PRO A O 1
ATOM 1853 N N . THR A 1 253 ? -6.865 48.019 11.440 1.00 14.68 253 THR A N 1
ATOM 1854 C CA . THR A 1 253 ? -6.474 47.074 10.396 1.00 17.77 253 THR A CA 1
ATOM 1855 C C . THR A 1 253 ? -7.566 46.904 9.350 1.00 12.69 253 THR A C 1
ATOM 1856 O O . THR A 1 253 ? -7.266 46.591 8.193 1.00 17.00 253 THR A O 1
ATOM 1860 N N . ALA A 1 254 ? -8.831 47.110 9.738 1.00 15.86 254 ALA A N 1
ATOM 1861 C CA . ALA A 1 254 ? -9.984 46.960 8.854 1.00 13.69 254 ALA A CA 1
ATOM 1862 C C . ALA A 1 254 ? -10.264 48.201 8.018 1.00 14.59 254 ALA A C 1
ATOM 1863 O O . ALA A 1 254 ? -11.147 48.154 7.156 1.00 15.86 254 ALA A O 1
ATOM 1865 N N . HIS A 1 255 ? -9.560 49.304 8.271 1.00 13.71 255 HIS A N 1
ATOM 1866 C CA . HIS A 1 255 ? -9.669 50.492 7.436 1.00 13.01 255 HIS A CA 1
ATOM 1867 C C . HIS A 1 255 ? -8.958 50.250 6.106 1.00 9.49 255 HIS A C 1
ATOM 1868 O O . HIS A 1 255 ? -7.791 49.859 6.091 1.00 12.43 255 HIS A O 1
ATOM 1875 N N . ASN A 1 256 ? -9.667 50.489 4.994 1.00 13.49 256 ASN A N 1
ATOM 1876 C CA . ASN A 1 256 ? -9.113 50.251 3.657 1.00 8.99 256 ASN A CA 1
ATOM 1877 C C . ASN A 1 256 ? -7.733 50.885 3.483 1.00 9.14 256 ASN A C 1
ATOM 1878 O O . ASN A 1 256 ? -6.829 50.271 2.908 1.00 12.58 256 ASN A O 1
ATOM 1883 N N . PHE A 1 257 ? -7.561 52.110 3.992 1.00 10.21 257 PHE A N 1
ATOM 1884 C CA . PHE A 1 257 ? -6.300 52.843 3.869 1.00 10.73 257 PHE A CA 1
ATOM 1885 C C . PHE A 1 257 ? -5.134 52.049 4.453 1.00 8.42 257 PHE A C 1
ATOM 1886 O O . PHE A 1 257 ? -4.079 51.914 3.825 1.00 13.63 257 PHE A O 1
ATOM 1894 N N . ALA A 1 258 ? -5.308 51.524 5.665 1.00 9.56 258 ALA A N 1
ATOM 1895 C CA . ALA A 1 258 ? -4.276 50.765 6.357 1.00 12.61 258 ALA A CA 1
ATOM 1896 C C . ALA A 1 258 ? -4.272 49.285 5.996 1.00 12.32 258 ALA A C 1
ATOM 1897 O O . ALA A 1 258 ? -3.309 48.585 6.326 1.00 13.15 258 ALA A O 1
ATOM 1899 N N . LEU A 1 259 ? -5.327 48.788 5.358 1.00 10.37 259 LEU A N 1
ATOM 1900 C CA . LEU A 1 259 ? -5.358 47.402 4.915 1.00 14.04 259 LEU A CA 1
ATOM 1901 C C . LEU A 1 259 ? -4.726 47.225 3.546 1.00 10.59 259 LEU A C 1
ATOM 1902 O O . LEU A 1 259 ? -4.019 46.243 3.323 1.00 11.07 259 LEU A O 1
ATOM 1907 N N . ALA A 1 260 ? -4.952 48.162 2.627 1.00 9.89 260 ALA A N 1
ATOM 1908 C CA . ALA A 1 260 ? -4.704 47.873 1.224 1.00 8.82 260 ALA A CA 1
ATOM 1909 C C . ALA A 1 260 ? -4.142 49.016 0.383 1.00 10.78 260 ALA A C 1
ATOM 1910 O O . ALA A 1 260 ? -3.974 48.819 -0.822 1.00 13.50 260 ALA A O 1
ATOM 1912 N N . CYS A 1 261 ? -3.823 50.181 0.946 1.00 9.40 261 CYS A N 1
ATOM 1913 C CA . CYS A 1 261 ? -3.455 51.347 0.136 1.00 8.95 261 CYS A CA 1
ATOM 1914 C C . CYS A 1 261 ? -2.108 51.969 0.536 1.00 9.38 261 CYS A C 1
ATOM 1915 O O . CYS A 1 261 ? -2.030 53.159 0.855 1.00 12.96 261 CYS A O 1
ATOM 1918 N N . PRO A 1 262 ? -1.008 51.198 0.484 1.00 12.08 262 PRO A N 1
ATOM 1919 C CA . PRO A 1 262 ? -0.887 49.755 0.250 1.00 10.31 262 PRO A CA 1
ATOM 1920 C C . PRO A 1 262 ? -1.163 48.972 1.532 1.00 9.23 262 PRO A C 1
ATOM 1921 O O . PRO A 1 262 ? -1.533 47.803 1.470 1.00 12.78 262 PRO A O 1
ATOM 1925 N N . GLY A 1 263 ? -0.971 49.623 2.677 1.00 9.52 263 GLY A N 1
ATOM 1926 C CA . GLY A 1 263 ? -1.314 49.087 3.973 1.00 11.75 263 GLY A CA 1
ATOM 1927 C C . GLY A 1 263 ? -0.578 47.799 4.282 1.00 8.74 263 GLY A C 1
ATOM 1928 O O . GLY A 1 263 ? 0.489 47.504 3.739 1.00 10.77 263 GLY A O 1
ATOM 1929 N N . LEU A 1 264 ? -1.170 47.012 5.176 1.00 8.86 264 LEU A N 1
ATOM 1930 C CA . LEU A 1 264 ? -0.525 45.778 5.600 1.00 10.83 264 LEU A CA 1
ATOM 1931 C C . LEU A 1 264 ? -0.521 44.730 4.491 1.00 10.12 264 LEU A C 1
ATOM 1932 O O . LEU A 1 264 ? 0.429 43.952 4.370 1.00 12.96 264 LEU A O 1
ATOM 1937 N N . LEU A 1 265 ? -1.569 44.675 3.677 1.00 10.71 265 LEU A N 1
ATOM 1938 C CA . LEU A 1 265 ? -1.566 43.691 2.597 1.00 10.82 265 LEU A CA 1
ATOM 1939 C C . LEU A 1 265 ? -0.454 43.974 1.578 1.00 9.73 265 LEU A C 1
ATOM 1940 O O . LEU A 1 265 ? 0.196 43.046 1.083 1.00 12.00 265 LEU A O 1
ATOM 1945 N N . GLY A 1 266 ? -0.225 45.249 1.248 1.00 10.83 266 GLY A N 1
ATOM 1946 C CA . GLY A 1 266 ? 0.870 45.587 0.353 1.00 10.46 266 GLY A CA 1
ATOM 1947 C C . GLY A 1 266 ? 2.221 45.271 0.955 1.00 9.49 266 GLY A C 1
ATOM 1948 O O . GLY A 1 266 ? 3.132 44.813 0.263 1.00 13.66 266 GLY A O 1
ATOM 1949 N N . THR A 1 267 ? 2.358 45.479 2.263 1.00 11.15 267 THR A N 1
ATOM 1950 C CA . THR A 1 267 ? 3.597 45.120 2.951 1.00 11.97 267 THR A CA 1
ATOM 1951 C C . THR A 1 267 ? 3.842 43.612 2.898 1.00 9.91 267 THR A C 1
ATOM 1952 O O . THR A 1 267 ? 4.949 43.162 2.586 1.00 13.44 267 THR A O 1
ATOM 1956 N N . LEU A 1 268 ? 2.816 42.812 3.204 1.00 12.17 268 LEU A N 1
ATOM 1957 C CA . LEU A 1 268 ? 2.974 41.360 3.153 1.00 12.07 268 LEU A CA 1
ATOM 1958 C C . LEU A 1 268 ? 3.221 40.873 1.729 1.00 12.43 268 LEU A C 1
ATOM 1959 O O . LEU A 1 268 ? 4.044 39.977 1.515 1.00 15.70 268 LEU A O 1
ATOM 1964 N N . MET A 1 269 ? 2.522 41.445 0.747 1.00 11.29 269 MET A N 1
ATOM 1965 C CA . MET A 1 269 ? 2.722 41.046 -0.647 1.00 10.56 269 MET A CA 1
ATOM 1966 C C . MET A 1 269 ? 4.185 41.166 -1.066 1.00 10.72 269 MET A C 1
ATOM 1967 O O . MET A 1 269 ? 4.730 40.272 -1.724 1.00 13.39 269 MET A O 1
ATOM 1972 N N . VAL A 1 270 ? 4.845 42.264 -0.690 1.00 12.96 270 VAL A N 1
ATOM 1973 C CA . VAL A 1 270 ? 6.209 42.509 -1.142 1.00 11.74 270 VAL A CA 1
ATOM 1974 C C . VAL A 1 270 ? 7.268 41.977 -0.180 1.00 11.47 270 VAL A C 1
ATOM 1975 O O . VAL A 1 270 ? 8.463 42.061 -0.486 1.00 16.17 270 VAL A O 1
ATOM 1979 N N . GLY A 1 271 ? 6.877 41.437 0.969 1.00 11.25 271 GLY A N 1
ATOM 1980 C CA . GLY A 1 271 ? 7.837 40.856 1.874 1.00 12.00 271 GLY A CA 1
ATOM 1981 C C . GLY A 1 271 ? 8.450 41.805 2.877 1.00 12.19 271 GLY A C 1
ATOM 1982 O O . GLY A 1 271 ? 9.536 41.514 3.398 1.00 13.62 271 GLY A O 1
ATOM 1983 N N . GLY A 1 272 ? 7.793 42.919 3.176 1.00 10.97 272 GLY A N 1
ATOM 1984 C CA . GLY A 1 272 ? 8.217 43.792 4.250 1.00 12.70 272 GLY A CA 1
ATOM 1985 C C . GLY A 1 272 ? 7.736 43.285 5.597 1.00 11.67 272 GLY A C 1
ATOM 1986 O O . GLY A 1 272 ? 7.342 42.127 5.752 1.00 13.49 272 GLY A O 1
ATOM 1987 N N . THR A 1 273 ? 7.765 44.178 6.586 1.00 14.04 273 THR A N 1
ATOM 1988 C CA . THR A 1 273 ? 7.359 43.865 7.953 1.00 14.75 273 THR A CA 1
ATOM 1989 C C . THR A 1 273 ? 6.217 44.774 8.385 1.00 11.60 273 THR A C 1
ATOM 1990 O O . THR A 1 273 ? 6.331 45.999 8.296 1.00 12.48 273 THR A O 1
ATOM 1994 N N . VAL A 1 274 ? 5.124 44.160 8.844 1.00 10.23 274 VAL A N 1
ATOM 1995 C CA . VAL A 1 274 ? 3.964 44.858 9.392 1.00 11.41 274 VAL A CA 1
ATOM 1996 C C . VAL A 1 274 ? 4.140 45.008 10.899 1.00 11.89 274 VAL A C 1
ATOM 1997 O O . VAL A 1 274 ? 4.346 44.015 11.601 1.00 14.51 274 VAL A O 1
ATOM 2001 N N . VAL A 1 275 ? 4.017 46.235 11.403 1.00 11.68 275 VAL A N 1
ATOM 2002 C CA . VAL A 1 275 ? 4.065 46.513 12.836 1.00 11.91 275 VAL A CA 1
ATOM 2003 C C . VAL A 1 275 ? 2.722 47.094 13.253 1.00 9.89 275 VAL A C 1
ATOM 2004 O O . VAL A 1 275 ? 2.259 48.074 12.666 1.00 12.80 275 VAL A O 1
ATOM 2008 N N . LEU A 1 276 ? 2.091 46.482 14.252 1.00 12.08 276 LEU A N 1
ATOM 2009 C CA . LEU A 1 276 ? 0.753 46.876 14.685 1.00 12.75 276 LEU A CA 1
ATOM 2010 C C . LEU A 1 276 ? 0.837 47.892 15.823 1.00 11.75 276 LEU A C 1
ATOM 2011 O O . LEU A 1 276 ? 1.430 47.606 16.866 1.00 14.07 276 LEU A O 1
ATOM 2016 N N . ALA A 1 277 ? 0.263 49.086 15.611 1.00 14.12 277 ALA A N 1
ATOM 2017 C CA . ALA A 1 277 ? 0.171 50.069 16.693 1.00 17.82 277 ALA A CA 1
ATOM 2018 C C . ALA A 1 277 ? -1.173 49.938 17.412 1.00 11.65 277 ALA A C 1
ATOM 2019 O O . ALA A 1 277 ? -2.215 49.820 16.760 1.00 13.06 277 ALA A O 1
ATOM 2021 N N . PRO A 1 278 ? -1.182 49.950 18.746 1.00 15.04 278 PRO A N 1
ATOM 2022 C CA . PRO A 1 278 ? -2.446 49.775 19.465 1.00 14.13 278 PRO A CA 1
ATOM 2023 C C . PRO A 1 278 ? -3.275 51.048 19.482 1.00 14.40 278 PRO A C 1
ATOM 2024 O O . PRO A 1 278 ? -4.496 50.971 19.604 1.00 16.95 278 PRO A O 1
ATOM 2028 N N . THR A 1 279 ? -2.627 52.209 19.387 1.00 15.07 279 THR A N 1
ATOM 2029 C CA . THR A 1 279 ? -3.280 53.508 19.269 1.00 12.29 279 THR A CA 1
ATOM 2030 C C . THR A 1 279 ? -2.389 54.414 18.433 1.00 12.48 279 THR A C 1
ATOM 2031 O O . THR A 1 279 ? -1.198 54.137 18.261 1.00 13.81 279 THR A O 1
ATOM 2035 N N . PRO A 1 280 ? -2.931 55.520 17.915 1.00 12.73 280 PRO A N 1
ATOM 2036 C CA . PRO A 1 280 ? -2.113 56.501 17.189 1.00 11.09 280 PRO A CA 1
ATOM 2037 C C . PRO A 1 280 ? -1.416 57.533 18.064 1.00 12.16 280 PRO A C 1
ATOM 2038 O O . PRO A 1 280 ? -0.789 58.441 17.517 1.00 14.13 280 PRO A O 1
ATOM 2042 N N A SER A 1 281 ? -1.509 57.421 19.387 0.62 12.20 281 SER A N 1
ATOM 2043 N N B SER A 1 281 ? -1.510 57.425 19.387 0.38 12.60 281 SER A N 1
ATOM 2044 C CA A SER A 1 281 ? -0.858 58.374 20.269 0.62 13.61 281 SER A CA 1
ATOM 2045 C CA B SER A 1 281 ? -0.863 58.389 20.260 0.38 13.43 281 SER A CA 1
ATOM 2046 C C A SER A 1 281 ? 0.652 58.353 20.047 0.62 10.12 281 SER A C 1
ATOM 2047 C C B SER A 1 281 ? 0.649 58.355 20.055 0.38 10.42 281 SER A C 1
ATOM 2048 O O A SER A 1 281 ? 1.230 57.295 19.787 0.62 13.63 281 SER A O 1
ATOM 2049 O O B SER A 1 281 ? 1.224 57.292 19.809 0.38 13.60 281 SER A O 1
ATOM 2054 N N . PRO A 1 282 ? 1.314 59.510 20.148 1.00 14.04 282 PRO A N 1
ATOM 2055 C CA . PRO A 1 282 ? 2.783 59.517 20.110 1.00 12.58 282 PRO A CA 1
ATOM 2056 C C . PRO A 1 282 ? 3.420 58.572 21.100 1.00 13.75 282 PRO A C 1
ATOM 2057 O O . PRO A 1 282 ? 4.448 57.969 20.782 1.00 16.87 282 PRO A O 1
ATOM 2061 N N . GLU A 1 283 ? 2.827 58.403 22.285 1.00 13.47 283 GLU A N 1
ATOM 2062 C CA . GLU A 1 283 ? 3.355 57.459 23.269 1.00 15.23 283 GLU A CA 1
ATOM 2063 C C . GLU A 1 283 ? 3.526 56.068 22.672 1.00 16.94 283 GLU A C 1
ATOM 2064 O O . GLU A 1 283 ? 4.575 55.435 22.830 1.00 21.57 283 GLU A O 1
ATOM 2070 N N . ASP A 1 284 ? 2.502 55.581 21.965 1.00 14.96 284 ASP A N 1
ATOM 2071 C CA . ASP A 1 284 ? 2.582 54.256 21.360 1.00 14.94 284 ASP A CA 1
ATOM 2072 C C . ASP A 1 284 ? 3.317 54.289 20.020 1.00 14.41 284 ASP A C 1
ATOM 2073 O O . ASP A 1 284 ? 4.236 53.500 19.790 1.00 15.34 284 ASP A O 1
ATOM 2078 N N . ALA A 1 285 ? 2.937 55.207 19.128 1.00 11.71 285 ALA A N 1
ATOM 2079 C CA . ALA A 1 285 ? 3.459 55.174 17.766 1.00 11.88 285 ALA A CA 1
ATOM 2080 C C . ALA A 1 285 ? 4.937 55.549 17.703 1.00 10.37 285 ALA A C 1
ATOM 2081 O O . ALA A 1 285 ? 5.706 54.914 16.976 1.00 13.96 285 ALA A O 1
ATOM 2083 N N . PHE A 1 286 ? 5.350 56.599 18.421 1.00 11.22 286 PHE A N 1
ATOM 2084 C CA . PHE A 1 286 ? 6.746 57.028 18.358 1.00 13.51 286 PHE A CA 1
ATOM 2085 C C . PHE A 1 286 ? 7.671 55.955 18.917 1.00 11.31 286 PHE A C 1
ATOM 2086 O O . PHE A 1 286 ? 8.752 55.716 18.374 1.00 16.52 286 PHE A O 1
ATOM 2094 N N . GLU A 1 287 ? 7.252 55.290 19.994 1.00 11.87 287 GLU A N 1
ATOM 2095 C CA . GLU A 1 287 ? 8.033 54.195 20.555 1.00 13.81 287 GLU A CA 1
ATOM 2096 C C . GLU A 1 287 ? 8.193 53.063 19.547 1.00 12.24 287 GLU A C 1
ATOM 2097 O O . GLU A 1 287 ? 9.294 52.534 19.370 1.00 14.17 287 GLU A O 1
ATOM 2103 N N . LEU A 1 288 ? 7.115 52.709 18.842 1.00 12.30 288 LEU A N 1
ATOM 2104 C CA . LEU A 1 288 ? 7.204 51.631 17.862 1.00 10.80 288 LEU A CA 1
ATOM 2105 C C . LEU A 1 288 ? 8.024 52.035 16.646 1.00 11.63 288 LEU A C 1
ATOM 2106 O O . LEU A 1 288 ? 8.719 51.195 16.068 1.00 14.66 288 LEU A O 1
ATOM 2111 N N . ILE A 1 289 ? 7.953 53.305 16.236 1.00 12.35 289 ILE A N 1
ATOM 2112 C CA . ILE A 1 289 ? 8.769 53.758 15.113 1.00 11.86 289 ILE A CA 1
ATOM 2113 C C . ILE A 1 289 ? 10.243 53.633 15.458 1.00 11.07 289 ILE A C 1
ATOM 2114 O O . ILE A 1 289 ? 11.050 53.152 14.653 1.00 13.02 289 ILE A O 1
ATOM 2119 N N . GLU A 1 290 ? 10.618 54.056 16.665 1.00 12.03 290 GLU A N 1
ATOM 2120 C CA . GLU A 1 290 ? 12.008 53.917 17.074 1.00 14.50 290 GLU A CA 1
ATOM 2121 C C . GLU A 1 290 ? 12.383 52.453 17.273 1.00 13.36 290 GLU A C 1
ATOM 2122 O O . GLU A 1 290 ? 13.442 52.016 16.808 1.00 16.99 290 GLU A O 1
ATOM 2128 N N . ARG A 1 291 ? 11.529 51.675 17.944 1.00 12.88 291 ARG A N 1
ATOM 2129 C CA . ARG A 1 291 ? 11.896 50.302 18.295 1.00 12.25 291 ARG A CA 1
ATOM 2130 C C . ARG A 1 291 ? 12.023 49.417 17.064 1.00 12.28 291 ARG A C 1
ATOM 2131 O O . ARG A 1 291 ? 12.958 48.614 16.966 1.00 19.25 291 ARG A O 1
ATOM 2139 N N . GLU A 1 292 ? 11.098 49.542 16.118 1.00 11.64 292 GLU A N 1
ATOM 2140 C CA . GLU A 1 292 ? 11.055 48.662 14.960 1.00 11.55 292 GLU A CA 1
ATOM 2141 C C . GLU A 1 292 ? 11.619 49.294 13.699 1.00 13.62 292 GLU A C 1
ATOM 2142 O O . GLU A 1 292 ? 11.592 48.655 12.646 1.00 14.23 292 GLU A O 1
ATOM 2148 N N . LYS A 1 293 ? 12.120 50.526 13.780 1.00 13.36 293 LYS A N 1
ATOM 2149 C CA . LYS A 1 293 ? 12.668 51.247 12.624 1.00 15.28 293 LYS A CA 1
ATOM 2150 C C . LYS A 1 293 ? 11.645 51.309 11.485 1.00 12.13 293 LYS A C 1
ATOM 2151 O O . LYS A 1 293 ? 11.911 50.956 10.333 1.00 15.02 293 LYS A O 1
ATOM 2157 N N . VAL A 1 294 ? 10.446 51.763 11.844 1.00 11.45 294 VAL A N 1
ATOM 2158 C CA . VAL A 1 294 ? 9.359 51.930 10.889 1.00 13.20 294 VAL A CA 1
ATOM 2159 C C . VAL A 1 294 ? 9.789 52.880 9.778 1.00 14.04 294 VAL A C 1
ATOM 2160 O O . VAL A 1 294 ? 10.404 53.927 10.029 1.00 13.07 294 VAL A O 1
ATOM 2164 N N . THR A 1 295 ? 9.480 52.506 8.532 1.00 9.78 295 THR A N 1
ATOM 2165 C CA . THR A 1 295 ? 9.797 53.332 7.375 1.00 11.54 295 THR A CA 1
ATOM 2166 C C . THR A 1 295 ? 8.586 54.006 6.748 1.00 10.35 295 THR A C 1
ATOM 2167 O O . THR A 1 295 ? 8.762 55.009 6.053 1.00 11.81 295 THR A O 1
ATOM 2171 N N . ALA A 1 296 ? 7.374 53.490 6.975 1.00 9.15 296 ALA A N 1
ATOM 2172 C CA . ALA A 1 296 ? 6.175 54.029 6.357 1.00 9.29 296 ALA A CA 1
ATOM 2173 C C . ALA A 1 296 ? 4.978 53.848 7.278 1.00 10.52 296 ALA A C 1
ATOM 2174 O O . ALA A 1 296 ? 4.886 52.862 8.011 1.00 10.36 296 ALA A O 1
ATOM 2176 N N . THR A 1 297 ? 4.049 54.804 7.225 1.00 12.06 297 THR A N 1
ATOM 2177 C CA . THR A 1 297 ? 2.780 54.661 7.933 1.00 9.61 297 THR A CA 1
ATOM 2178 C C . THR A 1 297 ? 1.737 55.550 7.259 1.00 9.24 297 THR A C 1
ATOM 2179 O O . THR A 1 297 ? 2.045 56.321 6.350 1.00 13.78 297 THR A O 1
ATOM 2183 N N . ALA A 1 298 ? 0.492 55.410 7.698 1.00 11.74 298 ALA A N 1
ATOM 2184 C CA . ALA A 1 298 ? -0.632 56.146 7.124 1.00 11.98 298 ALA A CA 1
ATOM 2185 C C . ALA A 1 298 ? -1.510 56.653 8.250 1.00 10.69 298 ALA A C 1
ATOM 2186 O O . ALA A 1 298 ? -1.851 55.886 9.151 1.00 11.37 298 ALA A O 1
ATOM 2188 N N . VAL A 1 299 ? -1.866 57.939 8.209 1.00 9.99 299 VAL A N 1
ATOM 2189 C CA . VAL A 1 299 ? -2.674 58.562 9.254 1.00 11.44 299 VAL A CA 1
ATOM 2190 C C . VAL A 1 299 ? -3.712 59.473 8.606 1.00 11.76 299 VAL A C 1
ATOM 2191 O O . VAL A 1 299 ? -3.624 59.813 7.426 1.00 11.91 299 VAL A O 1
ATOM 2195 N N . VAL A 1 300 ? -4.695 59.880 9.410 1.00 10.73 300 VAL A N 1
ATOM 2196 C CA . VAL A 1 300 ? -5.658 60.916 9.040 1.00 8.50 300 VAL A CA 1
ATOM 2197 C C . VAL A 1 300 ? -5.130 62.266 9.530 1.00 9.15 300 VAL A C 1
ATOM 2198 O O . VAL A 1 300 ? -4.268 62.299 10.418 1.00 11.14 300 VAL A O 1
ATOM 2202 N N . PRO A 1 301 ? -5.601 63.389 8.984 1.00 11.97 301 PRO A N 1
ATOM 2203 C CA . PRO A 1 301 ? -5.001 64.693 9.297 1.00 12.14 301 PRO A CA 1
ATOM 2204 C C . PRO A 1 301 ? -4.975 65.024 10.782 1.00 9.11 301 PRO A C 1
ATOM 2205 O O . PRO A 1 301 ? -3.971 65.579 11.249 1.00 12.10 301 PRO A O 1
ATOM 2209 N N . PRO A 1 302 ? -6.024 64.728 11.560 1.00 9.75 302 PRO A N 1
ATOM 2210 C CA . PRO A 1 302 ? -5.940 65.037 13.002 1.00 10.87 302 PRO A CA 1
ATOM 2211 C C . PRO A 1 302 ? -4.770 64.364 13.702 1.00 9.20 302 PRO A C 1
ATOM 2212 O O . PRO A 1 302 ? -4.186 64.956 14.620 1.00 13.26 302 PRO A O 1
ATOM 2216 N N . VAL A 1 303 ? -4.413 63.148 13.299 1.00 11.11 303 VAL A N 1
ATOM 2217 C CA . VAL A 1 303 ? -3.241 62.477 13.850 1.00 10.99 303 VAL A CA 1
ATOM 2218 C C . VAL A 1 303 ? -1.948 63.075 13.291 1.00 10.33 303 VAL A C 1
ATOM 2219 O O . VAL A 1 303 ? -0.954 63.210 14.011 1.00 11.67 303 VAL A O 1
ATOM 2223 N N . ALA A 1 304 ? -1.939 63.465 12.009 1.00 11.31 304 ALA A N 1
ATOM 2224 C CA . ALA A 1 304 ? -0.778 64.165 11.468 1.00 9.98 304 ALA A CA 1
ATOM 2225 C C . ALA A 1 304 ? -0.477 65.425 12.271 1.00 10.30 304 ALA A C 1
ATOM 2226 O O . ALA A 1 304 ? 0.668 65.670 12.649 1.00 11.67 304 ALA A O 1
ATOM 2228 N N . LEU A 1 305 ? -1.500 66.244 12.528 1.00 11.24 305 LEU A N 1
ATOM 2229 C CA . LEU A 1 305 ? -1.303 67.458 13.311 1.00 9.71 305 LEU A CA 1
ATOM 2230 C C . LEU A 1 305 ? -0.766 67.132 14.697 1.00 10.18 305 LEU A C 1
ATOM 2231 O O . LEU A 1 305 ? 0.168 67.784 15.177 1.00 12.29 305 LEU A O 1
ATOM 2236 N N . LEU A 1 306 ? -1.310 66.091 15.331 1.00 9.48 306 LEU A N 1
ATOM 2237 C CA . LEU A 1 306 ? -0.845 65.701 16.658 1.00 12.36 306 LEU A CA 1
ATOM 2238 C C . LEU A 1 306 ? 0.636 65.330 16.641 1.00 9.64 306 LEU A C 1
ATOM 2239 O O . LEU A 1 306 ? 1.409 65.796 17.482 1.00 12.86 306 LEU A O 1
ATOM 2244 N N . TRP A 1 307 ? 1.054 64.506 15.675 1.00 9.40 307 TRP A N 1
ATOM 2245 C CA . TRP A 1 307 ? 2.457 64.101 15.582 1.00 11.49 307 TRP A CA 1
ATOM 2246 C C . TRP A 1 307 ? 3.361 65.279 15.254 1.00 9.56 307 TRP A C 1
ATOM 2247 O O . TRP A 1 307 ? 4.464 65.394 15.796 1.00 11.40 307 TRP A O 1
ATOM 2258 N N . LEU A 1 308 ? 2.920 66.143 14.337 1.00 11.30 308 LEU A N 1
ATOM 2259 C CA . LEU A 1 308 ? 3.691 67.332 13.989 1.00 11.77 308 LEU A CA 1
ATOM 2260 C C . LEU A 1 308 ? 3.934 68.218 15.204 1.00 13.28 308 LEU A C 1
ATOM 2261 O O . LEU A 1 308 ? 4.999 68.835 15.323 1.00 13.27 308 LEU A O 1
ATOM 2266 N N . ASP A 1 309 ? 2.946 68.305 16.105 1.00 12.05 309 ASP A N 1
ATOM 2267 C CA . ASP A 1 309 ? 3.135 68.999 17.374 1.00 11.24 309 ASP A CA 1
ATOM 2268 C C . ASP A 1 309 ? 4.084 68.223 18.286 1.00 10.86 309 ASP A C 1
ATOM 2269 O O . ASP A 1 309 ? 5.013 68.791 18.866 1.00 11.89 309 ASP A O 1
ATOM 2274 N N . ALA A 1 310 ? 3.846 66.917 18.432 1.00 10.96 310 ALA A N 1
ATOM 2275 C CA . ALA A 1 310 ? 4.440 66.149 19.521 1.00 13.56 310 ALA A CA 1
ATOM 2276 C C . ALA A 1 310 ? 5.949 65.987 19.397 1.00 10.76 310 ALA A C 1
ATOM 2277 O O . ALA A 1 310 ? 6.609 65.760 20.414 1.00 14.62 310 ALA A O 1
ATOM 2279 N N . VAL A 1 311 ? 6.516 66.085 18.189 1.00 12.04 311 VAL A N 1
ATOM 2280 C CA . VAL A 1 311 ? 7.967 65.956 18.047 1.00 11.62 311 VAL A CA 1
ATOM 2281 C C . VAL A 1 311 ? 8.700 67.051 18.797 1.00 15.71 311 VAL A C 1
ATOM 2282 O O . VAL A 1 311 ? 9.886 66.905 19.102 1.00 18.04 311 VAL A O 1
ATOM 2286 N N . GLU A 1 312 ? 8.019 68.145 19.118 1.00 15.78 312 GLU A N 1
ATOM 2287 C CA . GLU A 1 312 ? 8.654 69.238 19.833 1.00 16.21 312 GLU A CA 1
ATOM 2288 C C . GLU A 1 312 ? 8.849 68.948 21.320 1.00 16.50 312 GLU A C 1
ATOM 2289 O O . GLU A 1 312 ? 9.623 69.654 21.970 1.00 24.09 312 GLU A O 1
ATOM 2295 N N . TRP A 1 313 ? 8.203 67.918 21.872 1.00 12.74 313 TRP A N 1
ATOM 2296 C CA . TRP A 1 313 ? 8.451 67.523 23.250 1.00 16.37 313 TRP A CA 1
ATOM 2297 C C . TRP A 1 313 ? 8.690 66.030 23.447 1.00 13.05 313 TRP A C 1
ATOM 2298 O O . TRP A 1 313 ? 8.969 65.618 24.573 1.00 20.68 313 TRP A O 1
ATOM 2309 N N . GLU A 1 314 ? 8.613 65.218 22.405 1.00 12.15 314 GLU A N 1
ATOM 2310 C CA . GLU A 1 314 ? 8.963 63.807 22.487 1.00 14.25 314 GLU A CA 1
ATOM 2311 C C . GLU A 1 314 ? 10.410 63.614 22.035 1.00 14.18 314 GLU A C 1
ATOM 2312 O O . GLU A 1 314 ? 10.859 64.245 21.078 1.00 21.89 314 GLU A O 1
ATOM 2318 N N . ASP A 1 315 ? 11.136 62.731 22.715 1.00 17.59 315 ASP A N 1
ATOM 2319 C CA . ASP A 1 315 ? 12.534 62.494 22.381 1.00 17.90 315 ASP A CA 1
ATOM 2320 C C . ASP A 1 315 ? 12.748 61.235 21.542 1.00 22.15 315 ASP A C 1
ATOM 2321 O O . ASP A 1 315 ? 13.899 60.853 21.303 1.00 19.49 315 ASP A O 1
ATOM 2326 N N . ALA A 1 316 ? 11.675 60.599 21.072 1.00 21.56 316 ALA A N 1
ATOM 2327 C CA . ALA A 1 316 ? 11.817 59.417 20.232 1.00 17.23 316 ALA A CA 1
ATOM 2328 C C . ALA A 1 316 ? 12.611 59.728 18.973 1.00 14.06 316 ALA A C 1
ATOM 2329 O O . ALA A 1 316 ? 12.478 60.800 18.383 1.00 19.44 316 ALA A O 1
ATOM 2331 N N . ASP A 1 317 ? 13.427 58.763 18.559 1.00 17.69 317 ASP A N 1
ATOM 2332 C CA . ASP A 1 317 ? 14.175 58.822 17.303 1.00 19.99 317 ASP A CA 1
ATOM 2333 C C . ASP A 1 317 ? 13.280 58.291 16.189 1.00 15.35 317 ASP A C 1
ATOM 2334 O O . ASP A 1 317 ? 13.094 57.080 16.050 1.00 15.11 317 ASP A O 1
ATOM 2339 N N . LEU A 1 318 ? 12.745 59.203 15.379 1.00 14.64 318 LEU A N 1
ATOM 2340 C CA . LEU A 1 318 ? 11.871 58.854 14.268 1.00 14.73 318 LEU A CA 1
ATOM 2341 C C . LEU A 1 318 ? 12.598 58.872 12.926 1.00 11.55 318 LEU A C 1
ATOM 2342 O O . LEU A 1 318 ? 11.945 58.882 11.875 1.00 13.33 318 LEU A O 1
ATOM 2347 N N . SER A 1 319 ? 13.935 58.865 12.945 1.00 13.83 319 SER A N 1
ATOM 2348 C CA . SER A 1 319 ? 14.706 59.041 11.718 1.00 11.92 319 SER A CA 1
ATOM 2349 C C . SER A 1 319 ? 14.447 57.941 10.694 1.00 11.31 319 SER A C 1
ATOM 2350 O O . SER A 1 319 ? 14.622 58.168 9.495 1.00 15.91 319 SER A O 1
ATOM 2353 N N . SER A 1 320 ? 14.044 56.747 11.129 1.00 11.42 320 SER A N 1
ATOM 2354 C CA . SER A 1 320 ? 13.819 55.673 10.167 1.00 10.96 320 SER A CA 1
ATOM 2355 C C . SER A 1 320 ? 12.667 55.990 9.226 1.00 10.49 320 SER A C 1
ATOM 2356 O O . SER A 1 320 ? 12.614 55.464 8.112 1.00 15.08 320 SER A O 1
ATOM 2359 N N . LEU A 1 321 ? 11.733 56.818 9.667 1.00 10.21 321 LEU A N 1
ATOM 2360 C CA . LEU A 1 321 ? 10.536 57.107 8.891 1.00 12.86 321 LEU A CA 1
ATOM 2361 C C . LEU A 1 321 ? 10.900 57.758 7.562 1.00 15.08 321 LEU A C 1
ATOM 2362 O O . LEU A 1 321 ? 11.570 58.794 7.527 1.00 15.69 321 LEU A O 1
ATOM 2367 N N . ARG A 1 322 ? 10.461 57.138 6.464 1.00 12.28 322 ARG A N 1
ATOM 2368 C CA . ARG A 1 322 ? 10.683 57.663 5.127 1.00 10.33 322 ARG A CA 1
ATOM 2369 C C . ARG A 1 322 ? 9.427 58.209 4.471 1.00 11.52 322 ARG A C 1
ATOM 2370 O O . ARG A 1 322 ? 9.522 59.130 3.659 1.00 14.59 322 ARG A O 1
ATOM 2378 N N . LEU A 1 323 ? 8.260 57.664 4.803 1.00 11.31 323 LEU A N 1
ATOM 2379 C CA . LEU A 1 323 ? 7.016 57.986 4.115 1.00 9.68 323 LEU A CA 1
ATOM 2380 C C . LEU A 1 323 ? 5.883 58.104 5.116 1.00 10.20 323 LEU A C 1
ATOM 2381 O O . LEU A 1 323 ? 5.622 57.169 5.873 1.00 12.35 323 LEU A O 1
ATOM 2386 N N . LEU A 1 324 ? 5.196 59.245 5.085 1.00 10.51 324 LEU A N 1
ATOM 2387 C CA . LEU A 1 324 ? 3.981 59.470 5.858 1.00 9.36 324 LEU A CA 1
ATOM 2388 C C . LEU A 1 324 ? 2.851 59.717 4.875 1.00 11.32 324 LEU A C 1
ATOM 2389 O O . LEU A 1 324 ? 2.818 60.765 4.233 1.00 11.26 324 LEU A O 1
ATOM 2394 N N . GLN A 1 325 ? 1.928 58.764 4.758 1.00 10.64 325 GLN A N 1
ATOM 2395 C CA . GLN A 1 325 ? 0.722 58.979 3.973 1.00 8.18 325 GLN A CA 1
ATOM 2396 C C . GLN A 1 325 ? -0.332 59.651 4.833 1.00 10.70 325 GLN A C 1
ATOM 2397 O O . GLN A 1 325 ? -0.562 59.250 5.974 1.00 10.34 325 GLN A O 1
ATOM 2403 N N . VAL A 1 326 ? -0.999 60.652 4.273 1.00 11.07 326 VAL A N 1
ATOM 2404 C CA . VAL A 1 326 ? -2.032 61.382 5.000 1.00 10.43 326 VAL A CA 1
ATOM 2405 C C . VAL A 1 326 ? -3.275 61.462 4.127 1.00 8.40 326 VAL A C 1
ATOM 2406 O O . VAL A 1 326 ? -3.228 62.019 3.028 1.00 10.45 326 VAL A O 1
ATOM 2410 N N . GLY A 1 327 ? -4.380 60.918 4.619 1.00 10.35 327 GLY A N 1
ATOM 2411 C CA . GLY A 1 327 ? -5.608 60.887 3.856 1.00 10.07 327 GLY A CA 1
ATOM 2412 C C . GLY A 1 327 ? -6.806 60.669 4.756 1.00 10.94 327 GLY A C 1
ATOM 2413 O O . GLY A 1 327 ? -6.698 60.699 5.983 1.00 13.45 327 GLY A O 1
ATOM 2414 N N . GLY A 1 328 ? -7.957 60.445 4.128 1.00 10.39 328 GLY A N 1
ATOM 2415 C CA . GLY A 1 328 ? -9.198 60.331 4.877 1.00 12.65 328 GLY A CA 1
ATOM 2416 C C . GLY A 1 328 ? -9.953 61.643 4.918 1.00 10.16 328 GLY A C 1
ATOM 2417 O O . GLY A 1 328 ? -11.184 61.677 4.878 1.00 12.20 328 GLY A O 1
ATOM 2418 N N . SER A 1 329 ? -9.201 62.735 5.009 1.00 11.09 329 SER A N 1
ATOM 2419 C CA . SER A 1 329 ? -9.688 64.078 4.736 1.00 11.09 329 SER A CA 1
ATOM 2420 C C . SER A 1 329 ? -8.502 64.896 4.241 1.00 11.73 329 SER A C 1
ATOM 2421 O O . SER A 1 329 ? -7.355 64.440 4.263 1.00 12.81 329 SER A O 1
ATOM 2424 N N . LYS A 1 330 ? -8.787 66.110 3.786 1.00 15.42 330 LYS A N 1
ATOM 2425 C CA . LYS A 1 330 ? -7.783 66.910 3.093 1.00 13.68 330 LYS A CA 1
ATOM 2426 C C . LYS A 1 330 ? -6.809 67.521 4.094 1.00 11.33 330 LYS A C 1
ATOM 2427 O O . LYS A 1 330 ? -7.213 68.291 4.965 1.00 15.08 330 LYS A O 1
ATOM 2433 N N . LEU A 1 331 ? -5.526 67.196 3.957 1.00 12.02 331 LEU A N 1
ATOM 2434 C CA . LEU A 1 331 ? -4.496 67.859 4.740 1.00 11.07 331 LEU A CA 1
ATOM 2435 C C . LEU A 1 331 ? -4.218 69.243 4.167 1.00 9.94 331 LEU A C 1
ATOM 2436 O O . LEU A 1 331 ? -3.967 69.387 2.968 1.00 12.47 331 LEU A O 1
ATOM 2441 N N . GLY A 1 332 ? -4.256 70.257 5.032 1.00 12.06 332 GLY A N 1
ATOM 2442 C CA . GLY A 1 332 ? -4.006 71.616 4.597 1.00 10.64 332 GLY A CA 1
ATOM 2443 C C . GLY A 1 332 ? -2.571 71.841 4.162 1.00 10.61 332 GLY A C 1
ATOM 2444 O O . GLY A 1 332 ? -1.650 71.149 4.575 1.00 11.51 332 GLY A O 1
ATOM 2445 N N . ALA A 1 333 ? -2.385 72.840 3.292 1.00 12.60 333 ALA A N 1
ATOM 2446 C CA . ALA A 1 333 ? -1.059 73.113 2.738 1.00 14.16 333 ALA A CA 1
ATOM 2447 C C . ALA A 1 333 ? -0.068 73.543 3.812 1.00 14.10 333 ALA A C 1
ATOM 2448 O O . ALA A 1 333 ? 1.122 73.229 3.716 1.00 14.58 333 ALA A O 1
ATOM 2450 N N . GLU A 1 334 ? -0.526 74.266 4.837 1.00 12.02 334 GLU A N 1
ATOM 2451 C CA . GLU A 1 334 ? 0.414 74.722 5.856 1.00 11.81 334 GLU A CA 1
ATOM 2452 C C . GLU A 1 334 ? 0.983 73.562 6.666 1.00 13.24 334 GLU A C 1
ATOM 2453 O O . GLU A 1 334 ? 2.216 73.439 6.732 1.00 14.29 334 GLU A O 1
ATOM 2459 N N . PRO A 1 335 ? 0.181 72.661 7.255 1.00 15.53 335 PRO A N 1
ATOM 2460 C CA . PRO A 1 335 ? 0.797 71.501 7.923 1.00 14.86 335 PRO A CA 1
ATOM 2461 C C . PRO A 1 335 ? 1.518 70.572 6.960 1.00 12.20 335 PRO A C 1
ATOM 2462 O O . PRO A 1 335 ? 2.515 69.951 7.354 1.00 15.84 335 PRO A O 1
ATOM 2466 N N . ALA A 1 336 ? 1.052 70.463 5.709 1.00 10.81 336 ALA A N 1
ATOM 2467 C CA . ALA A 1 336 ? 1.731 69.621 4.726 1.00 9.50 336 ALA A CA 1
ATOM 2468 C C . ALA A 1 336 ? 3.172 70.056 4.541 1.00 9.71 336 ALA A C 1
ATOM 2469 O O . ALA A 1 336 ? 4.075 69.217 4.452 1.00 12.41 336 ALA A O 1
ATOM 2471 N N . ALA A 1 337 ? 3.399 71.371 4.475 1.00 11.57 337 ALA A N 1
ATOM 2472 C CA . ALA A 1 337 ? 4.742 71.914 4.329 1.00 10.41 337 ALA A CA 1
ATOM 2473 C C . ALA A 1 337 ? 5.632 71.602 5.530 1.00 12.26 337 ALA A C 1
ATOM 2474 O O . ALA A 1 337 ? 6.858 71.592 5.389 1.00 15.37 337 ALA A O 1
ATOM 2476 N N . ARG A 1 338 ? 5.050 71.342 6.700 1.00 10.12 338 ARG A N 1
ATOM 2477 C CA . ARG A 1 338 ? 5.824 71.067 7.904 1.00 10.48 338 ARG A CA 1
ATOM 2478 C C . ARG A 1 338 ? 6.256 69.608 8.044 1.00 11.67 338 ARG A C 1
ATOM 2479 O O . ARG A 1 338 ? 7.019 69.300 8.962 1.00 14.22 338 ARG A O 1
ATOM 2487 N N . VAL A 1 339 ? 5.802 68.706 7.173 1.00 11.42 339 VAL A N 1
ATOM 2488 C CA . VAL A 1 339 ? 6.063 67.280 7.379 1.00 12.28 339 VAL A CA 1
ATOM 2489 C C . VAL A 1 339 ? 7.559 66.985 7.284 1.00 12.12 339 VAL A C 1
ATOM 2490 O O . VAL A 1 339 ? 8.129 66.319 8.156 1.00 15.13 339 VAL A O 1
ATOM 2494 N N . ARG A 1 340 ? 8.221 67.475 6.234 1.00 13.81 340 ARG A N 1
ATOM 2495 C CA . ARG A 1 340 ? 9.651 67.209 6.096 1.00 15.58 340 ARG A CA 1
ATOM 2496 C C . ARG A 1 340 ? 10.476 67.846 7.212 1.00 13.02 340 ARG A C 1
ATOM 2497 O O . ARG A 1 340 ? 11.295 67.135 7.815 1.00 14.55 340 ARG A O 1
ATOM 2505 N N . PRO A 1 341 ? 10.327 69.141 7.537 1.00 13.82 341 PRO A N 1
ATOM 2506 C CA . PRO A 1 341 ? 11.132 69.713 8.634 1.00 15.83 341 PRO A CA 1
ATOM 2507 C C . PRO A 1 341 ? 10.878 69.077 9.986 1.00 17.46 341 PRO A C 1
ATOM 2508 O O . PRO A 1 341 ? 11.825 68.884 10.759 1.00 19.27 341 PRO A O 1
ATOM 2512 N N . ALA A 1 342 ? 9.621 68.751 10.291 1.00 14.51 342 ALA A N 1
ATOM 2513 C CA . ALA A 1 342 ? 9.261 68.249 11.613 1.00 11.78 342 ALA A CA 1
ATOM 2514 C C . ALA A 1 342 ? 9.496 66.750 11.750 1.00 12.51 342 ALA A C 1
ATOM 2515 O O . ALA A 1 342 ? 10.027 66.294 12.765 1.00 16.78 342 ALA A O 1
ATOM 2517 N N . LEU A 1 343 ? 9.080 65.965 10.757 1.00 13.70 343 LEU A N 1
ATOM 2518 C CA . LEU A 1 343 ? 9.119 64.512 10.849 1.00 13.57 343 LEU A CA 1
ATOM 2519 C C . LEU A 1 343 ? 10.210 63.860 10.010 1.00 12.68 343 LEU A C 1
ATOM 2520 O O . LEU A 1 343 ? 10.403 62.651 10.121 1.00 17.37 343 LEU A O 1
ATOM 2525 N N . GLY A 1 344 ? 10.921 64.616 9.180 1.00 12.13 344 GLY A N 1
ATOM 2526 C CA . GLY A 1 344 ? 12.063 64.079 8.469 1.00 15.84 344 GLY A CA 1
ATOM 2527 C C . GLY A 1 344 ? 11.735 63.039 7.423 1.00 13.51 344 GLY A C 1
ATOM 2528 O O . GLY A 1 344 ? 12.565 62.174 7.133 1.00 19.36 344 GLY A O 1
ATOM 2529 N N . CYS A 1 345 ? 10.553 63.110 6.826 1.00 12.16 345 CYS A N 1
ATOM 2530 C CA . CYS A 1 345 ? 10.130 62.114 5.856 1.00 11.94 345 CYS A CA 1
ATOM 2531 C C . CYS A 1 345 ? 9.393 62.795 4.718 1.00 11.41 345 CYS A C 1
ATOM 2532 O O . CYS A 1 345 ? 9.113 63.996 4.751 1.00 13.47 345 CYS A O 1
ATOM 2535 N N . THR A 1 346 ? 9.087 61.999 3.701 1.00 11.28 346 THR A N 1
ATOM 2536 C CA . THR A 1 346 ? 8.313 62.466 2.563 1.00 11.40 346 THR A CA 1
ATOM 2537 C C . THR A 1 346 ? 6.823 62.349 2.870 1.00 12.10 346 THR A C 1
ATOM 2538 O O . THR A 1 346 ? 6.374 61.332 3.399 1.00 12.70 346 THR A O 1
ATOM 2542 N N . LEU A 1 347 ? 6.065 63.395 2.551 1.00 10.52 347 LEU A N 1
ATOM 2543 C CA . LEU A 1 347 ? 4.610 63.343 2.639 1.00 8.92 347 LEU A CA 1
ATOM 2544 C C . LEU A 1 347 ? 4.037 62.775 1.355 1.00 10.66 347 LEU A C 1
ATOM 2545 O O . LEU A 1 347 ? 4.497 63.105 0.264 1.00 10.38 347 LEU A O 1
ATOM 2550 N N . GLN A 1 348 ? 3.027 61.922 1.493 1.00 11.77 348 GLN A N 1
ATOM 2551 C CA . GLN A 1 348 ? 2.212 61.516 0.358 1.00 11.03 348 GLN A CA 1
ATOM 2552 C C . GLN A 1 348 ? 0.758 61.768 0.713 1.00 10.20 348 GLN A C 1
ATOM 2553 O O . GLN A 1 348 ? 0.243 61.179 1.668 1.00 10.53 348 GLN A O 1
ATOM 2559 N N . GLN A 1 349 ? 0.116 62.661 -0.032 1.00 10.06 349 GLN A N 1
ATOM 2560 C CA . GLN A 1 349 ? -1.311 62.890 0.129 1.00 12.84 349 GLN A CA 1
ATOM 2561 C C . GLN A 1 349 ? -2.067 61.792 -0.596 1.00 9.78 349 GLN A C 1
ATOM 2562 O O . GLN A 1 349 ? -1.712 61.402 -1.712 1.00 11.42 349 GLN A O 1
ATOM 2568 N N . VAL A 1 350 ? -3.093 61.267 0.066 1.00 13.83 350 VAL A N 1
ATOM 2569 C CA . VAL A 1 350 ? -3.887 60.166 -0.462 1.00 9.39 350 VAL A CA 1
ATOM 2570 C C . VAL A 1 350 ? -5.356 60.553 -0.364 1.00 9.86 350 VAL A C 1
ATOM 2571 O O . VAL A 1 350 ? -5.867 60.791 0.736 1.00 12.13 350 VAL A O 1
ATOM 2575 N N . PHE A 1 351 ? -6.024 60.623 -1.504 1.00 9.58 351 PHE A N 1
ATOM 2576 C CA . PHE A 1 351 ? -7.457 60.877 -1.569 1.00 9.80 351 PHE A CA 1
ATOM 2577 C C . PHE A 1 351 ? -8.074 59.591 -2.099 1.00 10.01 351 PHE A C 1
ATOM 2578 O O . PHE A 1 351 ? -8.017 59.312 -3.297 1.00 12.92 351 PHE A O 1
ATOM 2586 N N . GLY A 1 352 ? -8.656 58.804 -1.197 1.00 11.54 352 GLY A N 1
ATOM 2587 C CA . GLY A 1 352 ? -9.160 57.493 -1.543 1.00 13.83 352 GLY A CA 1
ATOM 2588 C C . GLY A 1 352 ? -10.534 57.232 -0.956 1.00 9.79 352 GLY A C 1
ATOM 2589 O O . GLY A 1 352 ? -11.125 58.075 -0.279 1.00 11.98 352 GLY A O 1
ATOM 2590 N N . MET A 1 353 ? -11.022 56.031 -1.233 1.00 12.05 353 MET A N 1
ATOM 2591 C CA . MET A 1 353 ? -12.336 55.606 -0.796 1.00 12.56 353 MET A CA 1
ATOM 2592 C C . MET A 1 353 ? -12.373 54.089 -0.808 1.00 9.57 353 MET A C 1
ATOM 2593 O O . MET A 1 353 ? -11.740 53.448 -1.650 1.00 11.06 353 MET A O 1
ATOM 2598 N N . ALA A 1 354 ? -13.114 53.524 0.145 1.00 11.43 354 ALA A N 1
ATOM 2599 C CA . ALA A 1 354 ? -13.343 52.084 0.148 1.00 13.18 354 ALA A CA 1
ATOM 2600 C C . ALA A 1 354 ? -14.047 51.633 -1.129 1.00 10.24 354 ALA A C 1
ATOM 2601 O O . ALA A 1 354 ? -13.916 50.476 -1.547 1.00 12.52 354 ALA A O 1
ATOM 2603 N N . GLU A 1 355 ? -14.795 52.537 -1.756 1.00 12.37 355 GLU A N 1
ATOM 2604 C CA . GLU A 1 355 ? -15.505 52.239 -2.991 1.00 11.28 355 GLU A CA 1
ATOM 2605 C C . GLU A 1 355 ? -14.564 51.946 -4.152 1.00 10.57 355 GLU A C 1
ATOM 2606 O O . GLU A 1 355 ? -14.984 51.310 -5.124 1.00 14.54 355 GLU A O 1
ATOM 2612 N N . GLY A 1 356 ? -13.313 52.390 -4.069 1.00 10.45 356 GLY A N 1
ATOM 2613 C CA . GLY A 1 356 ? -12.342 52.123 -5.108 1.00 11.90 356 GLY A CA 1
ATOM 2614 C C . GLY A 1 356 ? -11.308 53.219 -5.252 1.00 14.41 356 GLY A C 1
ATOM 2615 O O . GLY A 1 356 ? -10.347 53.261 -4.480 1.00 11.71 356 GLY A O 1
ATOM 2616 N N . LEU A 1 357 ? -11.525 54.118 -6.218 1.00 11.31 357 LEU A N 1
ATOM 2617 C CA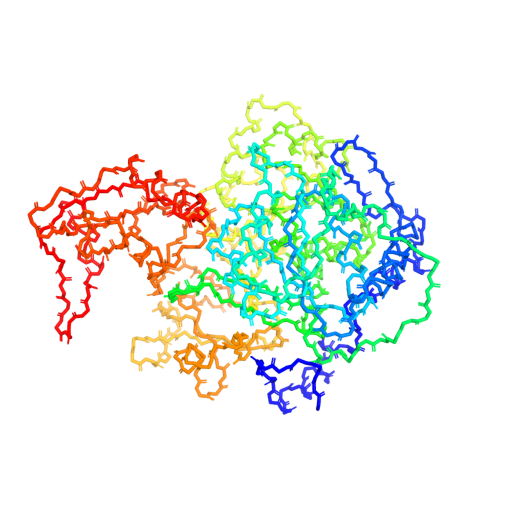 . LEU A 1 357 ? -10.561 55.104 -6.708 1.00 10.57 357 LEU A CA 1
ATOM 2618 C C . LEU A 1 357 ? -9.602 55.650 -5.660 1.00 12.58 357 LEU A C 1
ATOM 2619 O O . LEU A 1 357 ? -10.022 56.225 -4.655 1.00 11.22 357 LEU A O 1
ATOM 2624 N N . LEU A 1 358 ? -8.309 55.497 -5.917 1.00 12.08 358 LEU A N 1
ATOM 2625 C CA . LEU A 1 358 ? -7.259 56.034 -5.068 1.00 11.14 358 LEU A CA 1
ATOM 2626 C C . LEU A 1 358 ? -6.469 57.056 -5.859 1.00 10.94 358 LEU A C 1
ATOM 2627 O O . LEU A 1 358 ? -6.071 56.793 -7.001 1.00 13.34 358 LEU A O 1
ATOM 2632 N N . ASN A 1 359 ? -6.252 58.214 -5.249 1.00 11.05 359 ASN A N 1
ATOM 2633 C CA . ASN A 1 359 ? -5.386 59.251 -5.785 1.00 11.79 359 ASN A CA 1
ATOM 2634 C C . ASN A 1 359 ? -4.194 59.408 -4.854 1.00 12.36 359 ASN A C 1
ATOM 2635 O O . ASN A 1 359 ? -4.370 59.520 -3.640 1.00 12.76 359 ASN A O 1
ATOM 2640 N N . TYR A 1 360 ? -2.992 59.408 -5.433 1.00 10.82 360 TYR A N 1
ATOM 2641 C CA . TYR A 1 360 ? -1.738 59.473 -4.696 1.00 10.13 360 TYR A CA 1
ATOM 2642 C C . TYR A 1 360 ? -0.877 60.593 -5.249 1.00 13.38 360 TYR A C 1
ATOM 2643 O O . TYR A 1 360 ? -0.720 60.698 -6.466 1.00 11.82 360 TYR A O 1
ATOM 2652 N N . THR A 1 361 ? -0.290 61.409 -4.379 1.00 11.03 361 THR A N 1
ATOM 2653 C CA . THR A 1 361 ? 0.860 62.162 -4.850 1.00 11.01 361 THR A CA 1
ATOM 2654 C C . THR A 1 361 ? 2.004 61.170 -5.014 1.00 13.00 361 THR A C 1
ATOM 2655 O O . THR A 1 361 ? 2.096 60.187 -4.272 1.00 12.87 361 THR A O 1
ATOM 2659 N N . ARG A 1 362 ? 2.842 61.390 -6.021 1.00 11.62 362 ARG A N 1
ATOM 2660 C CA . ARG A 1 362 ? 3.966 60.503 -6.235 1.00 9.72 362 ARG A CA 1
ATOM 2661 C C . ARG A 1 362 ? 5.124 60.926 -5.337 1.00 10.86 362 ARG A C 1
ATOM 2662 O O . ARG A 1 362 ? 5.242 62.087 -4.942 1.00 12.18 362 ARG A O 1
ATOM 2670 N N . LEU A 1 363 ? 5.981 59.957 -5.002 1.00 13.68 363 LEU A N 1
ATOM 2671 C CA . LEU A 1 363 ? 6.985 60.192 -3.972 1.00 12.40 363 LEU A CA 1
ATOM 2672 C C . LEU A 1 363 ? 8.026 61.210 -4.414 1.00 13.25 363 LEU A C 1
ATOM 2673 O O . LEU A 1 363 ? 8.623 61.886 -3.569 1.00 14.81 363 LEU A O 1
ATOM 2678 N N . ASP A 1 364 ? 8.251 61.344 -5.722 1.00 12.23 364 ASP A N 1
ATOM 2679 C CA . ASP A 1 364 ? 9.169 62.349 -6.242 1.00 12.70 364 ASP A CA 1
ATOM 2680 C C . ASP A 1 364 ? 8.454 63.488 -6.964 1.00 10.62 364 ASP A C 1
ATOM 2681 O O . ASP A 1 364 ? 9.086 64.203 -7.745 1.00 14.73 364 ASP A O 1
ATOM 2686 N N . ASP A 1 365 ? 7.159 63.681 -6.712 1.00 11.71 365 ASP A N 1
ATOM 2687 C CA . ASP A 1 365 ? 6.502 64.893 -7.159 1.00 10.29 365 ASP A CA 1
ATOM 2688 C C . ASP A 1 365 ? 7.250 66.098 -6.588 1.00 11.43 365 ASP A C 1
ATOM 2689 O O . ASP A 1 365 ? 7.800 66.036 -5.484 1.00 13.80 365 ASP A O 1
ATOM 2694 N N . PRO A 1 366 ? 7.288 67.212 -7.308 1.00 11.75 366 PRO A N 1
ATOM 2695 C CA . PRO A 1 366 ? 7.761 68.449 -6.690 1.00 11.23 366 PRO A CA 1
ATOM 2696 C C . PRO A 1 366 ? 7.011 68.703 -5.391 1.00 10.02 366 PRO A C 1
ATOM 2697 O O . PRO A 1 366 ? 5.839 68.363 -5.250 1.00 12.22 366 PRO A O 1
ATOM 2701 N N . SER A 1 367 ? 7.709 69.303 -4.429 1.00 12.75 367 SER A N 1
ATOM 2702 C CA . SER A 1 367 ? 7.084 69.583 -3.139 1.00 14.94 367 SER A CA 1
ATOM 2703 C C . SER A 1 367 ? 5.818 70.428 -3.289 1.00 12.43 367 SER A C 1
ATOM 2704 O O . SER A 1 367 ? 4.878 70.270 -2.503 1.00 11.69 367 SER A O 1
ATOM 2707 N N . ASP A 1 368 ? 5.758 71.289 -4.310 1.00 11.15 368 ASP A N 1
ATOM 2708 C CA . ASP A 1 368 ? 4.563 72.092 -4.550 1.00 13.96 368 ASP A CA 1
ATOM 2709 C C . ASP A 1 368 ? 3.316 71.232 -4.673 1.00 10.06 368 ASP A C 1
ATOM 2710 O O . ASP A 1 368 ? 2.262 71.573 -4.126 1.00 13.31 368 ASP A O 1
ATOM 2715 N N . LEU A 1 369 ? 3.410 70.120 -5.411 1.00 10.15 369 LEU A N 1
ATOM 2716 C CA . LEU A 1 369 ? 2.239 69.279 -5.652 1.00 13.87 369 LEU A CA 1
ATOM 2717 C C . LEU A 1 369 ? 1.918 68.390 -4.463 1.00 11.11 369 LEU A C 1
ATOM 2718 O O . LEU A 1 369 ? 0.756 68.024 -4.259 1.00 14.01 369 LEU A O 1
ATOM 2723 N N . VAL A 1 370 ? 2.938 68.005 -3.703 1.00 10.89 370 VAL A N 1
ATOM 2724 C CA . VAL A 1 370 ? 2.715 67.250 -2.478 1.00 10.24 370 VAL A CA 1
ATOM 2725 C C . VAL A 1 370 ? 2.010 68.119 -1.442 1.00 9.75 370 VAL A C 1
ATOM 2726 O O . VAL A 1 370 ? 1.170 67.640 -0.675 1.00 12.41 370 VAL A O 1
ATOM 2730 N N . ILE A 1 371 ? 2.326 69.413 -1.423 1.00 10.64 371 ILE A N 1
ATOM 2731 C CA . ILE A 1 371 ? 1.756 70.327 -0.445 1.00 10.41 371 ILE A CA 1
ATOM 2732 C C . ILE A 1 371 ? 0.340 70.736 -0.835 1.00 10.69 371 ILE A C 1
ATOM 2733 O O . ILE A 1 371 ? -0.544 70.833 0.024 1.00 13.54 371 ILE A O 1
ATOM 2738 N N . GLN A 1 372 ? 0.096 70.977 -2.133 1.00 9.57 372 GLN A N 1
ATOM 2739 C CA . GLN A 1 372 ? -1.111 71.659 -2.587 1.00 10.73 372 GLN A CA 1
ATOM 2740 C C . GLN A 1 372 ? -2.156 70.757 -3.235 1.00 10.01 372 GLN A C 1
ATOM 2741 O O . GLN A 1 372 ? -3.265 71.225 -3.490 1.00 13.50 372 GLN A O 1
ATOM 2747 N N . THR A 1 373 ? -1.845 69.502 -3.526 1.00 10.14 373 THR A N 1
ATOM 2748 C CA . THR A 1 373 ? -2.804 68.633 -4.193 1.00 10.19 373 THR A CA 1
ATOM 2749 C C . THR A 1 373 ? -3.003 67.352 -3.397 1.00 12.49 373 THR A C 1
ATOM 2750 O O . THR A 1 373 ? -2.232 67.011 -2.497 1.00 11.53 373 THR A O 1
ATOM 2754 N N . GLN A 1 374 ? -4.062 66.637 -3.767 1.00 11.14 374 GLN A N 1
ATOM 2755 C CA . GLN A 1 374 ? -4.427 65.368 -3.160 1.00 10.98 374 GLN A CA 1
ATOM 2756 C C . GLN A 1 374 ? -4.129 64.196 -4.091 1.00 10.92 374 GLN A C 1
ATOM 2757 O O . GLN A 1 374 ? -4.768 63.149 -3.993 1.00 14.48 374 GLN A O 1
ATOM 2763 N N . GLY A 1 375 ? -3.174 64.368 -5.011 1.00 13.08 375 GLY A N 1
ATOM 2764 C CA . GLY A 1 375 ? -2.687 63.285 -5.841 1.00 13.02 375 GLY A CA 1
ATOM 2765 C C . GLY A 1 375 ? -3.418 63.122 -7.160 1.00 11.09 375 GLY A C 1
ATOM 2766 O O . GLY A 1 375 ? -4.364 63.837 -7.496 1.00 12.38 375 GLY A O 1
ATOM 2767 N N . ARG A 1 376 ? -2.972 62.133 -7.919 1.00 10.20 376 ARG A N 1
ATOM 2768 C CA . ARG A 1 376 ? -3.597 61.758 -9.176 1.00 10.25 376 ARG A CA 1
ATOM 2769 C C . ARG A 1 376 ? -3.900 60.264 -9.179 1.00 13.30 376 ARG A C 1
ATOM 2770 O O . ARG A 1 376 ? -3.321 59.506 -8.395 1.00 11.05 376 ARG A O 1
ATOM 2778 N N . PRO A 1 377 ? -4.831 59.815 -10.031 1.00 13.92 377 PRO A N 1
ATOM 2779 C CA . PRO A 1 377 ? -5.326 58.435 -9.924 1.00 13.99 377 PRO A CA 1
ATOM 2780 C C . PRO A 1 377 ? -4.236 57.378 -10.010 1.00 10.21 377 PRO A C 1
ATOM 2781 O O . PRO A 1 377 ? -3.222 57.547 -10.684 1.00 11.81 377 PRO A O 1
ATOM 2785 N N . LEU A 1 378 ? -4.476 56.267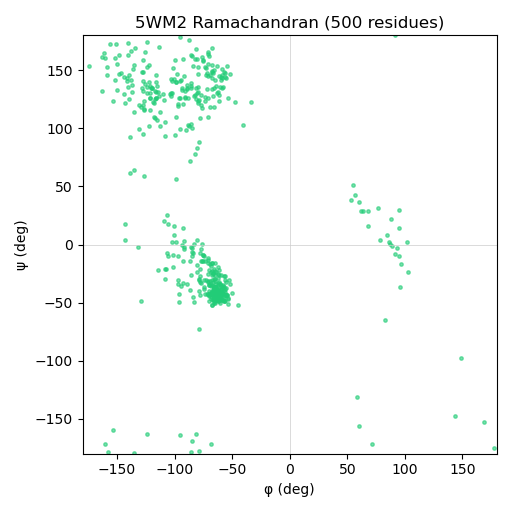 -9.309 1.00 11.87 378 LEU A N 1
ATOM 2786 C CA . LEU A 1 378 ? -3.520 55.162 -9.249 1.00 11.87 378 LEU A CA 1
ATOM 2787 C C . LEU A 1 378 ? -3.349 54.478 -10.604 1.00 11.21 378 LEU A C 1
ATOM 2788 O O . LEU A 1 378 ? -2.221 54.211 -11.042 1.00 13.54 378 LEU A O 1
ATOM 2793 N N . SER A 1 379 ? -4.461 54.175 -11.279 1.00 12.64 379 SER A N 1
ATOM 2794 C CA . SER A 1 379 ? -4.447 53.325 -12.465 1.00 11.87 379 SER A CA 1
ATOM 2795 C C . SER A 1 379 ? -4.516 54.140 -13.755 1.00 12.26 379 SER A C 1
ATOM 2796 O O . SER A 1 379 ? -5.235 55.142 -13.818 1.00 12.98 379 SER A O 1
ATOM 2799 N N . PRO A 1 380 ? -3.798 53.720 -14.804 1.00 15.88 380 PRO A N 1
ATOM 2800 C CA . PRO A 1 380 ? -4.005 54.334 -16.130 1.00 16.35 380 PRO A CA 1
ATOM 2801 C C . PRO A 1 380 ? -5.443 54.259 -16.615 1.00 18.13 380 PRO A C 1
ATOM 2802 O O . PRO A 1 380 ? -5.877 55.109 -17.404 1.00 20.35 380 PRO A O 1
ATOM 2806 N N . ASP A 1 381 ? -6.200 53.262 -16.168 1.00 13.14 381 ASP A N 1
ATOM 2807 C CA . ASP A 1 381 ? -7.573 53.076 -16.609 1.00 16.39 381 ASP A CA 1
ATOM 2808 C C . ASP A 1 381 ? -8.580 53.482 -15.542 1.00 16.89 381 ASP A C 1
ATOM 2809 O O . ASP A 1 381 ? -9.752 53.094 -15.619 1.00 17.36 381 ASP A O 1
ATOM 2814 N N . ASP A 1 382 ? -8.142 54.256 -14.551 1.00 12.64 382 ASP A N 1
ATOM 2815 C CA . ASP A 1 382 ? -9.063 55.039 -13.741 1.00 13.39 382 ASP A CA 1
ATOM 2816 C C . ASP A 1 382 ? -9.630 56.150 -14.610 1.00 15.06 382 ASP A C 1
ATOM 2817 O O . ASP A 1 382 ? -8.881 56.985 -15.124 1.00 21.86 382 ASP A O 1
ATOM 2822 N N . GLU A 1 383 ? -10.939 56.152 -14.807 1.00 12.97 383 GLU A N 1
ATOM 2823 C CA . GLU A 1 383 ? -11.583 57.203 -15.578 1.00 18.77 383 GLU A CA 1
ATOM 2824 C C . GLU A 1 383 ? -12.240 58.188 -14.626 1.00 16.28 383 GLU A C 1
ATOM 2825 O O . GLU A 1 383 ? -12.888 57.787 -13.654 1.00 13.45 383 GLU A O 1
ATOM 2831 N N A ILE A 1 384 ? -12.030 59.477 -14.855 0.60 15.65 384 ILE A N 1
ATOM 2832 N N B ILE A 1 384 ? -12.112 59.470 -14.973 0.40 15.66 384 ILE A N 1
ATOM 2833 C CA A ILE A 1 384 ? -12.626 60.483 -13.991 0.60 12.29 384 ILE A CA 1
ATOM 2834 C CA B ILE A 1 384 ? -12.473 60.611 -14.145 0.40 16.22 384 ILE A CA 1
ATOM 2835 C C A ILE A 1 384 ? -13.389 61.482 -14.843 0.60 17.53 384 ILE A C 1
ATOM 2836 C C B ILE A 1 384 ? -13.425 61.492 -14.942 0.40 13.32 384 ILE A C 1
ATOM 2837 O O A ILE A 1 384 ? -12.970 61.828 -15.952 0.60 16.42 384 ILE A O 1
ATOM 2838 O O B ILE A 1 384 ? -13.157 61.791 -16.110 0.40 19.51 384 ILE A O 1
ATOM 2847 N N . ARG A 1 385 ? -14.527 61.914 -14.317 1.00 15.42 385 ARG A N 1
ATOM 2848 C CA . ARG A 1 385 ? -15.361 62.978 -14.853 1.00 15.63 385 ARG A CA 1
ATOM 2849 C C . ARG A 1 385 ? -15.582 63.984 -13.736 1.00 15.29 385 ARG A C 1
ATOM 2850 O O . ARG A 1 385 ? -15.688 63.610 -12.570 1.00 15.99 385 ARG A O 1
ATOM 2858 N N . VAL A 1 386 ? -15.648 65.260 -14.086 1.00 16.68 386 VAL A N 1
ATOM 2859 C CA . VAL A 1 386 ? -15.976 66.311 -13.135 1.00 16.08 386 VAL A CA 1
ATOM 2860 C C . VAL A 1 386 ? -17.139 67.083 -13.730 1.00 13.45 386 VAL A C 1
ATOM 2861 O O . VAL A 1 386 ? -17.001 67.685 -14.800 1.00 16.13 386 VAL A O 1
ATOM 2865 N N . VAL A 1 387 ? -18.290 67.040 -13.060 1.00 17.78 387 VAL A N 1
ATOM 2866 C CA . VAL A 1 387 ? -19.547 67.474 -13.652 1.00 18.38 387 VAL A CA 1
ATOM 2867 C C . VAL A 1 387 ? -20.197 68.554 -12.797 1.00 17.63 387 VAL A C 1
ATOM 2868 O O . VAL A 1 387 ? -19.996 68.627 -11.579 1.00 17.20 387 VAL A O 1
ATOM 2872 N N . ASP A 1 388 ? -20.983 69.409 -13.458 1.00 22.38 388 ASP A N 1
ATOM 2873 C CA . ASP A 1 388 ? -21.700 70.475 -12.776 1.00 16.92 388 ASP A CA 1
ATOM 2874 C C . ASP A 1 388 ? -23.024 69.930 -12.240 1.00 20.68 388 ASP A C 1
ATOM 2875 O O . ASP A 1 388 ? -23.270 68.719 -12.228 1.00 26.03 388 ASP A O 1
ATOM 2880 N N . GLU A 1 389 ? -23.891 70.833 -11.782 1.00 30.86 389 GLU A N 1
ATOM 2881 C CA . GLU A 1 389 ? -25.144 70.414 -11.169 1.00 28.26 389 GLU A CA 1
ATOM 2882 C C . GLU A 1 389 ? -26.069 69.756 -12.178 1.00 27.70 389 GLU A C 1
ATOM 2883 O O . GLU A 1 389 ? -26.822 68.843 -11.824 1.00 37.92 389 GLU A O 1
ATOM 2889 N N . ASP A 1 390 ? -26.020 70.191 -13.434 1.00 31.10 390 ASP A N 1
ATOM 2890 C CA . ASP A 1 390 ? -26.844 69.610 -14.486 1.00 30.01 390 ASP A CA 1
ATOM 2891 C C . ASP A 1 390 ? -26.270 68.315 -15.042 1.00 27.60 390 ASP A C 1
ATOM 2892 O O . ASP A 1 390 ? -26.832 67.765 -15.994 1.00 33.54 390 ASP A O 1
ATOM 2897 N N . GLY A 1 391 ? -25.163 67.829 -14.484 1.00 34.19 391 GLY A N 1
ATOM 2898 C CA . GLY A 1 391 ? -24.535 66.609 -14.946 1.00 26.12 391 GLY A CA 1
ATOM 2899 C C . GLY A 1 391 ? -23.589 66.775 -16.111 1.00 21.38 391 GLY A C 1
ATOM 2900 O O . GLY A 1 391 ? -23.131 65.769 -16.662 1.00 26.13 391 GLY A O 1
ATOM 2901 N N . ARG A 1 392 ? -23.283 68.005 -16.503 1.00 23.35 392 ARG A N 1
ATOM 2902 C CA . ARG A 1 392 ? -22.400 68.266 -17.629 1.00 27.19 392 ARG A CA 1
ATOM 2903 C C . ARG A 1 392 ? -20.949 68.414 -17.177 1.00 18.35 392 ARG A C 1
ATOM 2904 O O . ARG A 1 392 ? -20.661 68.931 -16.095 1.00 20.08 392 ARG A O 1
ATOM 2912 N N . ASP A 1 393 ? -20.034 67.952 -18.024 1.00 22.82 393 ASP A N 1
ATOM 2913 C CA . ASP A 1 393 ? -18.612 68.099 -17.736 1.00 18.37 393 ASP A CA 1
ATOM 2914 C C . ASP A 1 393 ? -18.245 69.571 -17.575 1.00 17.49 393 ASP A C 1
ATOM 2915 O O . ASP A 1 393 ? -18.658 70.422 -18.366 1.00 20.90 393 ASP A O 1
ATOM 2920 N N . VAL A 1 394 ? -17.461 69.866 -16.540 1.00 17.67 394 VAL A N 1
ATOM 2921 C CA . VAL A 1 394 ? -17.014 71.231 -16.293 1.00 22.20 394 VAL A CA 1
ATOM 2922 C C . VAL A 1 394 ? -15.903 71.593 -17.273 1.00 27.86 394 VAL A C 1
ATOM 2923 O O . VAL A 1 394 ? -15.263 70.731 -17.883 1.00 22.86 394 VAL A O 1
ATOM 2927 N N . ALA A 1 395 ? -15.673 72.894 -17.418 1.00 26.39 395 ALA A N 1
ATOM 2928 C CA . ALA A 1 395 ? -14.519 73.367 -18.158 1.00 19.08 395 ALA A CA 1
ATOM 2929 C C . ALA A 1 395 ? -13.239 73.005 -17.408 1.00 20.43 395 ALA A C 1
ATOM 2930 O O . ALA A 1 395 ? -13.224 72.980 -16.178 1.00 27.91 395 ALA A O 1
ATOM 2932 N N . PRO A 1 396 ? -12.152 72.731 -18.123 1.00 28.21 396 PRO A N 1
ATOM 2933 C CA . PRO A 1 396 ? -10.907 72.318 -17.458 1.00 32.95 396 PRO A CA 1
ATOM 2934 C C . PRO A 1 396 ? -10.470 73.296 -16.372 1.00 36.37 396 PRO A C 1
ATOM 2935 O O . PRO A 1 396 ? -10.348 74.504 -16.603 1.00 33.33 396 PRO A O 1
ATOM 2939 N N . GLY A 1 397 ? -10.251 72.760 -15.166 1.00 37.09 397 GLY A N 1
ATOM 2940 C CA . GLY A 1 397 ? -9.880 73.561 -14.020 1.00 32.24 397 GLY A CA 1
ATOM 2941 C C . GLY A 1 397 ? -11.031 74.067 -13.174 1.00 27.70 397 GLY A C 1
ATOM 2942 O O . GLY A 1 397 ? -10.784 74.647 -12.110 1.00 28.04 397 GLY A O 1
ATOM 2943 N N . GLU A 1 398 ? -12.275 73.888 -13.614 1.00 26.17 398 GLU A N 1
ATOM 2944 C CA . GLU A 1 398 ? -13.427 74.276 -12.816 1.00 20.36 398 GLU A CA 1
ATOM 2945 C C . GLU A 1 398 ? -13.733 73.219 -11.752 1.00 14.56 398 GLU A C 1
ATOM 2946 O O . GLU A 1 398 ? -13.350 72.051 -11.862 1.00 18.23 398 GLU A O 1
ATOM 2952 N N . THR A 1 399 ? -14.461 73.641 -10.722 1.00 18.77 399 THR A N 1
ATOM 2953 C CA . THR A 1 399 ? -14.853 72.750 -9.638 1.00 22.95 399 THR A CA 1
ATOM 2954 C C . THR A 1 399 ? -16.200 72.109 -9.959 1.00 23.84 399 THR A C 1
ATOM 2955 O O . THR A 1 399 ? -17.146 72.804 -10.344 1.00 25.18 399 THR A O 1
ATOM 2959 N N . GLY A 1 400 ? -16.278 70.788 -9.791 1.00 17.41 400 GLY A N 1
ATOM 2960 C CA . GLY A 1 400 ? -17.505 70.034 -9.960 1.00 13.30 400 GLY A CA 1
ATOM 2961 C C . GLY A 1 400 ? -17.408 68.727 -9.201 1.00 16.08 400 GLY A C 1
ATOM 2962 O O . GLY A 1 400 ? -16.411 68.441 -8.533 1.00 16.68 400 GLY A O 1
ATOM 2963 N N . GLU A 1 401 ? -18.469 67.933 -9.300 1.00 17.99 401 GLU A N 1
ATOM 2964 C CA . GLU A 1 401 ? -18.512 66.667 -8.593 1.00 16.41 401 GLU A CA 1
ATOM 2965 C C . GLU A 1 401 ? -17.747 65.606 -9.358 1.00 16.56 401 GLU A C 1
ATOM 2966 O O . GLU A 1 401 ? -17.904 65.463 -10.574 1.00 15.22 401 GLU A O 1
ATOM 2972 N N . LEU A 1 402 ? -16.935 64.853 -8.621 1.00 14.78 402 LEU A N 1
ATOM 2973 C CA . LEU A 1 402 ? -16.138 63.774 -9.182 1.00 15.55 402 LEU A CA 1
ATOM 2974 C C . LEU A 1 402 ? -16.966 62.503 -9.342 1.00 16.00 402 LEU A C 1
ATOM 2975 O O . LEU A 1 402 ? -17.569 62.013 -8.383 1.00 14.80 402 LEU A O 1
ATOM 2980 N N . LEU A 1 403 ? -16.986 61.978 -10.564 1.00 16.49 403 LEU A N 1
ATOM 2981 C CA . LEU A 1 403 ? -17.495 60.655 -10.887 1.00 15.87 403 LEU A CA 1
ATOM 2982 C C . LEU A 1 403 ? -16.338 59.817 -11.409 1.00 14.80 403 LEU A C 1
ATOM 2983 O O . LEU A 1 403 ? -15.441 60.327 -12.081 1.00 14.96 403 LEU A O 1
ATOM 2988 N N . THR A 1 404 ? -16.358 58.524 -11.115 1.00 13.00 404 THR A N 1
ATOM 2989 C CA . THR A 1 404 ? -15.205 57.726 -11.476 1.00 12.88 404 THR A CA 1
ATOM 2990 C C . THR A 1 404 ? -15.611 56.290 -11.770 1.00 11.63 404 THR A C 1
ATOM 2991 O O . THR A 1 404 ? -16.625 55.787 -11.285 1.00 15.49 404 THR A O 1
ATOM 2995 N N . ARG A 1 405 ? -14.776 55.638 -12.568 1.00 12.78 405 ARG A N 1
ATOM 2996 C CA . ARG A 1 405 ? -14.975 54.281 -13.050 1.00 12.69 405 ARG A CA 1
ATOM 2997 C C . ARG A 1 405 ? -13.589 53.707 -13.296 1.00 11.64 405 ARG A C 1
ATOM 2998 O O . ARG A 1 405 ? -12.701 54.435 -13.735 1.00 18.43 405 ARG A O 1
ATOM 3006 N N . GLY A 1 406 ? -13.382 52.432 -12.989 1.00 12.11 406 GLY A N 1
ATOM 3007 C CA . GLY A 1 406 ? -12.066 51.862 -13.154 1.00 11.50 406 GLY A CA 1
ATOM 3008 C C . GLY A 1 406 ? -11.942 50.422 -12.710 1.00 11.64 406 GLY A C 1
ATOM 3009 O O . GLY A 1 406 ? -12.922 49.777 -12.327 1.00 16.20 406 GLY A O 1
ATOM 3010 N N . PRO A 1 407 ? -10.721 49.887 -12.752 1.00 12.63 407 PRO A N 1
ATOM 3011 C CA . PRO A 1 407 ? -10.522 48.453 -12.512 1.00 12.04 407 PRO A CA 1
ATOM 3012 C C . PRO A 1 407 ? -10.609 48.023 -11.059 1.00 11.70 407 PRO A C 1
ATOM 3013 O O . PRO A 1 407 ? -10.447 46.834 -10.775 1.00 14.03 407 PRO A O 1
ATOM 3017 N N . TYR A 1 408 ? -10.851 48.934 -10.128 1.00 11.16 408 TYR A N 1
ATOM 3018 C CA . TYR A 1 408 ? -11.051 48.526 -8.743 1.00 11.55 408 TYR A CA 1
ATOM 3019 C C . TYR A 1 408 ? -12.112 49.386 -8.066 1.00 16.11 408 TYR A C 1
ATOM 3020 O O . TYR A 1 408 ? -12.185 49.408 -6.831 1.00 15.06 408 TYR A O 1
ATOM 3029 N N . THR A 1 409 ? -12.935 50.090 -8.842 1.00 19.25 409 THR A N 1
ATOM 3030 C CA . THR A 1 409 ? -14.063 50.864 -8.333 1.00 13.11 409 THR A CA 1
ATOM 3031 C C . THR A 1 409 ? -15.347 50.081 -8.576 1.00 11.39 409 THR A C 1
ATOM 3032 O O . THR A 1 409 ? -15.592 49.611 -9.690 1.00 12.50 409 THR A O 1
ATOM 3036 N N . LEU A 1 410 ? -16.162 49.952 -7.533 1.00 13.38 410 LEU A N 1
ATOM 3037 C CA . LEU A 1 410 ? -17.336 49.091 -7.584 1.00 11.50 410 LEU A CA 1
ATOM 3038 C C . LEU A 1 410 ? -18.343 49.574 -8.623 1.00 11.61 410 LEU A C 1
ATOM 3039 O O . LEU A 1 410 ? -18.422 50.764 -8.944 1.00 14.89 410 LEU A O 1
ATOM 3044 N N . ARG A 1 411 ? -19.130 48.632 -9.136 1.00 12.28 411 ARG A N 1
ATOM 3045 C CA . ARG A 1 411 ? -20.247 48.945 -10.018 1.00 13.20 411 ARG A CA 1
ATOM 3046 C C . ARG A 1 411 ? -21.573 49.000 -9.268 1.00 12.70 411 ARG A C 1
ATOM 3047 O O . ARG A 1 411 ? -22.582 49.434 -9.836 1.00 17.20 411 ARG A O 1
ATOM 3055 N N . GLY A 1 412 ? -21.590 48.570 -8.015 1.00 12.62 412 GLY A N 1
ATOM 3056 C CA . GLY A 1 412 ? -22.736 48.744 -7.155 1.00 16.49 412 GLY A CA 1
ATOM 3057 C C . GLY A 1 412 ? -22.447 48.297 -5.736 1.00 15.02 412 GLY A C 1
ATOM 3058 O O . GLY A 1 412 ? -21.580 47.453 -5.503 1.00 15.38 412 GLY A O 1
ATOM 3059 N N . TYR A 1 413 ? -23.158 48.871 -4.778 1.00 15.71 413 TYR A N 1
ATOM 3060 C CA . TYR A 1 413 ? -23.065 48.388 -3.414 1.00 13.93 413 TYR A CA 1
ATOM 3061 C C . TYR A 1 413 ? -23.742 47.024 -3.293 1.00 19.10 413 TYR A C 1
ATOM 3062 O O . TYR A 1 413 ? -24.514 46.599 -4.160 1.00 17.64 413 TYR A O 1
ATOM 3071 N N . TYR A 1 414 ? -23.445 46.339 -2.193 1.00 13.16 414 TYR A N 1
ATOM 3072 C CA . TYR A 1 414 ? -23.937 44.991 -1.960 1.00 13.70 414 TYR A CA 1
ATOM 3073 C C . TYR A 1 414 ? -25.373 45.053 -1.461 1.00 20.89 414 TYR A C 1
ATOM 3074 O O . TYR A 1 414 ? -25.650 45.700 -0.448 1.00 17.64 414 TYR A O 1
ATOM 3083 N N . ARG A 1 415 ? -26.284 44.403 -2.193 1.00 18.73 415 ARG A N 1
ATOM 3084 C CA . ARG A 1 415 ? -27.679 44.245 -1.787 1.00 15.29 415 ARG A CA 1
ATOM 3085 C C . ARG A 1 415 ? -28.350 45.594 -1.521 1.00 19.73 415 ARG A C 1
ATOM 3086 O O . ARG A 1 415 ? -29.099 45.762 -0.554 1.00 25.20 415 ARG A O 1
ATOM 3094 N N . ALA A 1 416 ? -28.088 46.566 -2.394 1.00 15.28 416 ALA A N 1
ATOM 3095 C CA . ALA A 1 416 ? -28.628 47.918 -2.249 1.00 15.23 416 ALA A CA 1
ATOM 3096 C C . ALA A 1 416 ? -29.076 48.448 -3.605 1.00 14.96 416 ALA A C 1
ATOM 3097 O O . ALA A 1 416 ? -28.563 49.457 -4.094 1.00 19.31 416 ALA A O 1
ATOM 3099 N N . PRO A 1 417 ? -30.048 47.791 -4.237 1.00 15.55 417 PRO A N 1
ATOM 3100 C CA . PRO A 1 417 ? -30.404 48.188 -5.608 1.00 17.10 417 PRO A CA 1
ATOM 3101 C C . PRO A 1 417 ? -30.974 49.593 -5.712 1.00 15.88 417 PRO A C 1
ATOM 3102 O O . PRO A 1 417 ? -30.681 50.299 -6.684 1.00 20.75 417 PRO A O 1
ATOM 3106 N N . GLU A 1 418 ? -31.785 50.025 -4.746 1.00 18.85 418 GLU A N 1
ATOM 3107 C CA . GLU A 1 418 ? -32.346 51.373 -4.813 1.00 20.52 418 GLU A CA 1
ATOM 3108 C C . GLU A 1 418 ? -31.252 52.431 -4.726 1.00 23.25 418 GLU A C 1
ATOM 3109 O O . GLU A 1 418 ? -31.229 53.379 -5.518 1.00 24.68 418 GLU A O 1
ATOM 3115 N N . HIS A 1 419 ? -30.326 52.280 -3.781 1.00 21.37 419 HIS A N 1
ATOM 3116 C CA . HIS A 1 419 ? -29.236 53.240 -3.673 1.00 16.92 419 HIS A CA 1
ATOM 3117 C C . HIS A 1 419 ? -28.336 53.193 -4.902 1.00 14.24 419 HIS A C 1
ATOM 3118 O O . HIS A 1 419 ? -27.847 54.233 -5.357 1.00 17.88 419 HIS A O 1
ATOM 3125 N N . ASN A 1 420 ? -28.108 51.998 -5.451 1.00 18.15 420 ASN A N 1
ATOM 3126 C CA . ASN A 1 420 ? -27.302 51.861 -6.662 1.00 13.99 420 ASN A CA 1
ATOM 3127 C C . ASN A 1 420 ? -27.910 52.640 -7.825 1.00 14.41 420 ASN A C 1
ATOM 3128 O O . ASN A 1 420 ? -27.191 53.272 -8.603 1.00 16.83 420 ASN A O 1
ATOM 3133 N N . ALA A 1 421 ? -29.242 52.613 -7.952 1.00 18.85 421 ALA A N 1
ATOM 3134 C CA . ALA A 1 421 ? -29.913 53.356 -9.015 1.00 16.31 421 ALA A CA 1
ATOM 3135 C C . ALA A 1 421 ? -29.662 54.858 -8.913 1.00 18.18 421 ALA A C 1
ATOM 3136 O O . ALA A 1 421 ? -29.620 55.547 -9.937 1.00 28.40 421 ALA A O 1
ATOM 3138 N N . ARG A 1 422 ? -29.501 55.385 -7.699 1.00 17.90 422 ARG A N 1
ATOM 3139 C CA . ARG A 1 422 ? -29.237 56.805 -7.499 1.00 18.95 422 ARG A CA 1
ATOM 3140 C C . ARG A 1 422 ? -27.760 57.163 -7.596 1.00 19.89 422 ARG A C 1
ATOM 3141 O O . ARG A 1 422 ? -27.433 58.315 -7.903 1.00 21.86 422 ARG A O 1
ATOM 3149 N N . THR A 1 423 ? -26.865 56.213 -7.309 1.00 14.39 423 THR A N 1
ATOM 3150 C CA . THR A 1 423 ? -25.470 56.508 -7.012 1.00 14.80 423 THR A CA 1
ATOM 3151 C C . THR A 1 423 ? -24.526 56.242 -8.178 1.00 18.33 423 THR A C 1
ATOM 3152 O O . THR A 1 423 ? -23.420 56.800 -8.205 1.00 18.51 423 THR A O 1
ATOM 3156 N N . PHE A 1 424 ? -24.940 55.441 -9.152 1.00 17.95 424 PHE A N 1
ATOM 3157 C CA . PHE A 1 424 ? -24.119 55.133 -10.310 1.00 13.23 424 PHE A CA 1
ATOM 3158 C C . PHE A 1 424 ? -24.836 55.586 -11.569 1.00 17.25 424 PHE A C 1
ATOM 3159 O O . PHE A 1 424 ? -26.041 55.362 -11.726 1.00 19.70 424 PHE A O 1
ATOM 3167 N N . SER A 1 425 ? -24.094 56.241 -12.458 1.00 19.00 425 SER A N 1
ATOM 3168 C CA . SER A 1 425 ? -24.670 56.654 -13.722 1.00 18.59 425 SER A CA 1
ATOM 3169 C C . SER A 1 425 ? -24.985 55.427 -14.577 1.00 17.31 425 SER A C 1
ATOM 3170 O O . SER A 1 425 ? -24.579 54.299 -14.283 1.00 17.09 425 SER A O 1
ATOM 3173 N N . ASP A 1 426 ? -25.719 55.667 -15.659 1.00 16.24 426 ASP A N 1
ATOM 3174 C CA . ASP A 1 426 ? -26.145 54.571 -16.520 1.00 21.62 426 ASP A CA 1
ATOM 3175 C C . ASP A 1 426 ? -24.957 53.800 -17.091 1.00 16.46 426 ASP A C 1
ATOM 3176 O O . ASP A 1 426 ? -25.034 52.579 -17.263 1.00 22.95 426 ASP A O 1
ATOM 3181 N N . ASP A 1 427 ? -23.855 54.484 -17.399 1.00 16.39 427 ASP A N 1
ATOM 3182 C CA . ASP A 1 427 ? -22.692 53.814 -17.970 1.00 16.36 427 ASP A CA 1
ATOM 3183 C C . ASP A 1 427 ? -21.689 53.379 -16.910 1.00 19.48 427 ASP A C 1
ATOM 3184 O O . ASP A 1 427 ? -20.553 53.036 -17.250 1.00 17.72 427 ASP A O 1
ATOM 3189 N N . GLY A 1 428 ? -22.088 53.387 -15.641 1.00 17.03 428 GLY A N 1
ATOM 3190 C CA . GLY A 1 428 ? -21.327 52.773 -14.579 1.00 16.21 428 GLY A CA 1
ATOM 3191 C C . GLY A 1 428 ? -20.391 53.671 -13.804 1.00 13.12 428 GLY A C 1
ATOM 3192 O O . GLY A 1 428 ? -19.532 53.148 -13.085 1.00 14.52 428 GLY A O 1
ATOM 3193 N N . PHE A 1 429 ? -20.515 54.992 -13.924 1.00 13.68 429 PHE A N 1
ATOM 3194 C CA . PHE A 1 429 ? -19.668 55.889 -13.143 1.00 15.65 429 PHE A CA 1
ATOM 3195 C C . PHE A 1 429 ? -20.213 56.020 -11.727 1.00 14.39 429 PHE A C 1
ATOM 3196 O O . PHE A 1 429 ? -21.410 56.240 -11.533 1.00 15.71 429 PHE A O 1
ATOM 3204 N N . TYR A 1 430 ? -19.333 55.870 -10.740 1.00 14.04 430 TYR A N 1
ATOM 3205 C CA . TYR A 1 430 ? -19.701 56.053 -9.343 1.00 12.75 430 TYR A CA 1
ATOM 3206 C C . TYR A 1 430 ? -19.659 57.537 -9.011 1.00 11.32 430 TYR A C 1
ATOM 3207 O O . TYR A 1 430 ? -18.668 58.211 -9.302 1.00 14.11 430 TYR A O 1
ATOM 3216 N N . ARG A 1 431 ? -20.743 58.047 -8.424 1.00 13.01 431 ARG A N 1
ATOM 3217 C CA . ARG A 1 431 ? -20.845 59.455 -8.034 1.00 13.85 431 ARG A CA 1
ATOM 3218 C C . ARG A 1 431 ? -20.283 59.597 -6.623 1.00 15.03 431 ARG A C 1
ATOM 3219 O O . ARG A 1 431 ? -20.946 59.257 -5.644 1.00 15.14 431 ARG A O 1
ATOM 3227 N N . THR A 1 432 ? -19.051 60.111 -6.514 1.00 18.42 432 THR A N 1
ATOM 3228 C CA . THR A 1 432 ? -18.348 60.105 -5.227 1.00 12.63 432 THR A CA 1
ATOM 3229 C C . THR A 1 432 ? -18.947 61.079 -4.220 1.00 13.28 432 THR A C 1
ATOM 3230 O O . THR A 1 432 ? -18.779 60.889 -3.008 1.00 17.13 432 THR A O 1
ATOM 3234 N N . GLY A 1 433 ? -19.614 62.131 -4.688 1.00 12.92 433 GLY A N 1
ATOM 3235 C CA . GLY A 1 433 ? -20.074 63.183 -3.814 1.00 14.18 433 GLY A CA 1
ATOM 3236 C C . GLY A 1 433 ? -19.013 64.172 -3.392 1.00 11.17 433 GLY A C 1
ATOM 3237 O O . GLY A 1 433 ? -19.302 65.053 -2.583 1.00 14.21 433 GLY A O 1
ATOM 3238 N N . ASP A 1 434 ? -17.799 64.048 -3.905 1.00 11.38 434 ASP A N 1
ATOM 3239 C CA . ASP A 1 434 ? -16.722 64.980 -3.614 1.00 12.09 434 ASP A CA 1
ATOM 3240 C C . ASP A 1 434 ? -16.663 66.058 -4.689 1.00 15.55 434 ASP A C 1
ATOM 3241 O O . ASP A 1 434 ? -16.866 65.774 -5.869 1.00 15.96 434 ASP A O 1
ATOM 3246 N N . LEU A 1 435 ? -16.381 67.292 -4.278 1.00 12.51 435 LEU A N 1
ATOM 3247 C CA . LEU A 1 435 ? -16.119 68.392 -5.199 1.00 11.50 435 LEU A CA 1
ATOM 3248 C C . LEU A 1 435 ? -14.615 68.554 -5.385 1.00 15.55 435 LEU A C 1
ATOM 3249 O O . LEU A 1 435 ? -13.873 68.672 -4.407 1.00 14.99 435 LEU A O 1
ATOM 3254 N N . VAL A 1 436 ? -14.168 68.546 -6.641 1.00 16.43 436 VAL A N 1
ATOM 3255 C CA . VAL A 1 436 ? -12.746 68.568 -6.957 1.00 12.18 436 VAL A CA 1
ATOM 3256 C C . VAL A 1 436 ? -12.507 69.478 -8.158 1.00 16.55 436 VAL A C 1
ATOM 3257 O O . VAL A 1 436 ? -13.428 69.828 -8.896 1.00 15.32 436 VAL A O 1
ATOM 3261 N N . ARG A 1 437 ? -11.242 69.869 -8.323 1.00 16.56 437 ARG A N 1
ATOM 3262 C CA . ARG A 1 437 ? -10.683 70.402 -9.556 1.00 16.79 437 ARG A CA 1
ATOM 3263 C C . ARG A 1 437 ? -9.598 69.458 -10.038 1.00 14.67 437 ARG A C 1
ATOM 3264 O O . ARG A 1 437 ? -8.920 68.818 -9.233 1.00 15.16 437 ARG A O 1
ATOM 3272 N N A VAL A 1 438 ? -9.399 69.421 -11.352 0.47 16.42 438 VAL A N 1
ATOM 3273 N N B VAL A 1 438 ? -9.424 69.376 -11.352 0.53 17.14 438 VAL A N 1
ATOM 3274 C CA A VAL A 1 438 ? -8.321 68.654 -11.964 0.47 15.33 438 VAL A CA 1
ATOM 3275 C CA B VAL A 1 438 ? -8.304 68.648 -11.932 0.53 15.40 438 VAL A CA 1
ATOM 3276 C C A VAL A 1 438 ? -7.342 69.636 -12.589 0.47 12.87 438 VAL A C 1
ATOM 3277 C C B VAL A 1 438 ? -7.349 69.669 -12.532 0.53 15.09 438 VAL A C 1
ATOM 3278 O O A VAL A 1 438 ? -7.730 70.473 -13.414 0.47 16.39 438 VAL A O 1
ATOM 3279 O O B VAL A 1 438 ? -7.769 70.593 -13.242 0.53 16.93 438 VAL A O 1
ATOM 3286 N N . LEU A 1 439 ? -6.080 69.540 -12.190 1.00 12.74 439 LEU A N 1
ATOM 3287 C CA . LEU A 1 439 ? -5.044 70.451 -12.646 1.00 11.42 439 LEU A CA 1
ATOM 3288 C C . LEU A 1 439 ? -4.470 69.978 -13.967 1.00 13.77 439 LEU A C 1
ATOM 3289 O O . LEU A 1 439 ? -4.692 68.837 -14.383 1.00 14.59 439 LEU A O 1
ATOM 3294 N N . PRO A 1 440 ? -3.729 70.844 -14.668 1.00 14.30 440 PRO A N 1
ATOM 3295 C CA . PRO A 1 440 ? -3.138 70.419 -15.945 1.00 14.42 440 PRO A CA 1
ATOM 3296 C C . PRO A 1 440 ? -2.282 69.165 -15.851 1.00 13.87 440 PRO A C 1
ATOM 3297 O O . PRO A 1 440 ? -2.263 68.388 -16.814 1.00 15.75 440 PRO A O 1
ATOM 3301 N N . SER A 1 441 ? -1.600 68.920 -14.727 1.00 11.97 441 SER A N 1
ATOM 3302 C CA . SER A 1 441 ? -0.802 67.703 -14.568 1.00 12.78 441 SER A CA 1
ATOM 3303 C C . SER A 1 441 ? -1.639 66.457 -14.318 1.00 12.74 441 SER A C 1
ATOM 3304 O O . SER A 1 441 ? -1.086 65.353 -14.298 1.00 14.35 441 SER A O 1
ATOM 3307 N N . GLY A 1 442 ? -2.935 66.602 -14.085 1.00 12.45 442 GLY A N 1
ATOM 3308 C CA . GLY A 1 442 ? -3.775 65.485 -13.715 1.00 14.28 442 GLY A CA 1
ATOM 3309 C C . GLY A 1 442 ? -3.981 65.309 -12.228 1.00 10.71 442 GLY A C 1
ATOM 3310 O O . GLY A 1 442 ? -4.817 64.499 -11.837 1.00 12.69 442 GLY A O 1
ATOM 3311 N N . HIS A 1 443 ? -3.232 66.033 -11.402 1.00 11.67 443 HIS A N 1
ATOM 3312 C CA . HIS A 1 443 ? -3.437 66.036 -9.959 1.00 12.56 443 HIS A CA 1
ATOM 3313 C C . HIS A 1 443 ? -4.760 66.699 -9.609 1.00 11.18 443 HIS A C 1
ATOM 3314 O O . HIS A 1 443 ? -5.161 67.686 -10.235 1.00 12.67 443 HIS A O 1
ATOM 3321 N N . LEU A 1 444 ? -5.421 66.160 -8.582 1.00 12.14 444 LEU A N 1
ATOM 3322 C CA . LEU A 1 444 ? -6.688 66.661 -8.075 1.00 12.45 444 LEU A CA 1
ATOM 3323 C C . LEU A 1 444 ? -6.473 67.554 -6.868 1.00 12.26 444 LEU A C 1
ATOM 3324 O O . LEU A 1 444 ? -5.562 67.332 -6.074 1.00 12.57 444 LEU A O 1
ATOM 3329 N N . VAL A 1 445 ? -7.340 68.556 -6.735 1.00 14.09 445 VAL A N 1
ATOM 3330 C CA . VAL A 1 445 ? -7.467 69.355 -5.519 1.00 12.49 445 VAL A CA 1
ATOM 3331 C C . VAL A 1 445 ? -8.882 69.169 -4.998 1.00 11.54 445 VAL A C 1
ATOM 3332 O O . VAL A 1 445 ? -9.852 69.443 -5.715 1.00 12.59 445 VAL A O 1
ATOM 3336 N N . VAL A 1 446 ? -9.002 68.698 -3.761 1.00 11.67 446 VAL A N 1
ATOM 3337 C CA . VAL A 1 446 ? -10.313 68.491 -3.154 1.00 11.04 446 VAL A CA 1
ATOM 3338 C C . VAL A 1 446 ? -10.828 69.842 -2.690 1.00 13.72 446 VAL A C 1
ATOM 3339 O O . VAL A 1 446 ? -10.164 70.527 -1.905 1.00 13.48 446 VAL A O 1
ATOM 3343 N N . GLU A 1 447 ? -12.021 70.217 -3.161 1.00 13.16 447 GLU A N 1
ATOM 3344 C CA . GLU A 1 447 ? -12.577 71.536 -2.911 1.00 13.65 447 GLU A CA 1
ATOM 3345 C C . GLU A 1 447 ? -13.743 71.542 -1.937 1.00 14.13 447 GLU A C 1
ATOM 3346 O O . GLU A 1 447 ? -14.017 72.586 -1.345 1.00 21.05 447 GLU A O 1
ATOM 3352 N N . GLY A 1 448 ? -14.415 70.414 -1.745 1.00 13.33 448 GLY A N 1
ATOM 3353 C CA . GLY A 1 448 ? -15.542 70.358 -0.828 1.00 13.51 448 GLY A CA 1
ATOM 3354 C C . GLY A 1 448 ? -16.289 69.059 -0.994 1.00 15.10 448 GLY A C 1
ATOM 3355 O O . GLY A 1 448 ? -15.714 68.043 -1.402 1.00 16.50 448 GLY A O 1
ATOM 3356 N N . ARG A 1 449 ? -17.583 69.101 -0.681 1.00 14.17 449 ARG A N 1
ATOM 3357 C CA . ARG A 1 449 ? -18.424 67.927 -0.823 1.00 14.27 449 ARG A CA 1
ATOM 3358 C C . ARG A 1 449 ? -19.819 68.325 -1.269 1.00 16.45 449 ARG A C 1
ATOM 3359 O O . ARG A 1 449 ? -20.340 69.372 -0.872 1.00 16.69 449 ARG A O 1
ATOM 3367 N N . ALA A 1 450 ? -20.411 67.476 -2.107 1.00 13.51 450 ALA A N 1
ATOM 3368 C CA . ALA A 1 450 ? -21.811 67.585 -2.481 1.00 17.75 450 ALA A CA 1
ATOM 3369 C C . ALA A 1 450 ? -22.716 66.677 -1.663 1.00 19.61 450 ALA A C 1
ATOM 3370 O O . ALA A 1 450 ? -23.870 67.033 -1.412 1.00 23.31 450 ALA A O 1
ATOM 3372 N N . LYS A 1 451 ? -22.199 65.537 -1.216 1.00 19.41 451 LYS A N 1
ATOM 3373 C CA . LYS A 1 451 ? -22.981 64.548 -0.492 1.00 13.70 451 LYS A CA 1
ATOM 3374 C C . LYS A 1 451 ? -23.300 65.007 0.932 1.00 17.62 451 LYS A C 1
ATOM 3375 O O . LYS A 1 451 ? -22.554 65.773 1.549 1.00 16.97 451 LYS A O 1
ATOM 3381 N N . ASP A 1 452 ? -24.428 64.509 1.447 1.00 18.68 452 ASP A N 1
ATOM 3382 C CA . ASP A 1 452 ? -24.926 64.815 2.792 1.00 15.04 452 ASP A CA 1
ATOM 3383 C C . ASP A 1 452 ? -24.289 63.856 3.800 1.00 14.09 452 ASP A C 1
ATOM 3384 O O . ASP A 1 452 ? -24.921 62.950 4.347 1.00 16.88 452 ASP A O 1
ATOM 3389 N N . GLN A 1 453 ? -23.005 64.084 4.042 1.00 14.82 453 GLN A N 1
ATOM 3390 C CA . GLN A 1 453 ? -22.201 63.195 4.870 1.00 15.27 453 GLN A CA 1
ATOM 3391 C C . GLN A 1 453 ? -21.071 64.005 5.481 1.00 14.62 453 GLN A C 1
ATOM 3392 O O . GLN A 1 453 ? -20.300 64.627 4.748 1.00 16.19 453 GLN A O 1
ATOM 3398 N N . ILE A 1 454 ? -20.975 63.997 6.805 1.00 14.12 454 ILE A N 1
ATOM 3399 C CA . ILE A 1 454 ? -20.006 64.822 7.522 1.00 14.95 454 ILE A CA 1
ATOM 3400 C C . ILE A 1 454 ? -18.711 64.043 7.673 1.00 12.81 45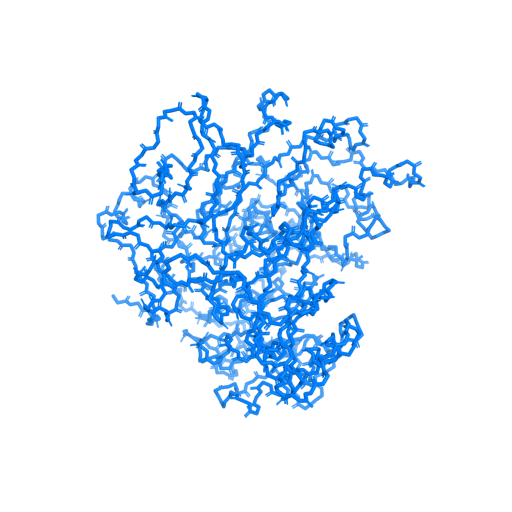4 ILE A C 1
ATOM 3401 O O . ILE A 1 454 ? -18.725 62.847 7.959 1.00 16.04 454 ILE A O 1
ATOM 3406 N N . ASN A 1 455 ? -17.588 64.717 7.452 1.00 13.31 455 ASN A N 1
ATOM 3407 C CA . ASN A 1 455 ? -16.263 64.098 7.528 1.00 11.92 455 ASN A CA 1
ATOM 3408 C C . ASN A 1 455 ? -15.596 64.635 8.789 1.00 12.28 455 ASN A C 1
ATOM 3409 O O . ASN A 1 455 ? -14.973 65.695 8.780 1.00 16.27 455 ASN A O 1
ATOM 3414 N N . ARG A 1 456 ? -15.741 63.884 9.880 1.00 16.54 456 ARG A N 1
ATOM 3415 C CA . ARG A 1 456 ? -15.307 64.303 11.212 1.00 13.17 456 ARG A CA 1
ATOM 3416 C C . ARG A 1 456 ? -13.969 63.631 11.501 1.00 12.82 456 ARG A C 1
ATOM 3417 O O . ARG A 1 456 ? -13.908 62.502 11.981 1.00 16.71 456 ARG A O 1
ATOM 3425 N N . GLY A 1 457 ? -12.893 64.345 11.202 1.00 12.51 457 GLY A N 1
ATOM 3426 C CA . GLY A 1 457 ? -11.554 63.834 11.438 1.00 15.30 457 GLY A CA 1
ATOM 3427 C C . GLY A 1 457 ? -11.227 62.577 10.668 1.00 12.44 457 GLY A C 1
ATOM 3428 O O . GLY A 1 457 ? -10.421 61.769 11.134 1.00 21.77 457 GLY A O 1
ATOM 3429 N N . GLY A 1 458 ? -11.835 62.384 9.503 1.00 11.72 458 GLY A N 1
ATOM 3430 C CA . GLY A 1 458 ? -11.696 61.172 8.736 1.00 12.31 458 GLY A CA 1
ATOM 3431 C C . GLY A 1 458 ? -12.883 60.237 8.836 1.00 14.10 458 GLY A C 1
ATOM 3432 O O . GLY A 1 458 ? -13.097 59.435 7.924 1.00 16.50 458 GLY A O 1
ATOM 3433 N N . ASP A 1 459 ? -13.658 60.337 9.918 1.00 13.63 459 ASP A N 1
ATOM 3434 C CA . ASP A 1 459 ? -14.813 59.482 10.145 1.00 13.41 459 ASP A CA 1
ATOM 3435 C C . ASP A 1 459 ? -16.030 60.027 9.409 1.00 13.52 459 ASP A C 1
ATOM 3436 O O . ASP A 1 459 ? -16.397 61.192 9.575 1.00 17.12 459 ASP A O 1
ATOM 3441 N N . LYS A 1 460 ? -16.670 59.173 8.622 1.00 15.07 460 LYS A N 1
ATOM 3442 C CA . LYS A 1 460 ? -17.760 59.580 7.749 1.00 13.83 460 LYS A CA 1
ATOM 3443 C C . LYS A 1 460 ? -19.092 59.343 8.437 1.00 13.81 460 LYS A C 1
ATOM 3444 O O . LYS A 1 460 ? -19.381 58.224 8.862 1.00 19.22 460 LYS A O 1
ATOM 3450 N N . ILE A 1 461 ? -19.910 60.389 8.513 1.00 14.97 461 ILE A N 1
ATOM 3451 C CA . ILE A 1 461 ? -21.189 60.360 9.212 1.00 15.96 461 ILE A CA 1
ATOM 3452 C C . ILE A 1 461 ? -22.290 60.612 8.187 1.00 14.73 461 ILE A C 1
ATOM 3453 O O . ILE A 1 461 ? -22.431 61.730 7.681 1.00 17.06 461 ILE A O 1
ATOM 3458 N N . SER A 1 462 ? -23.060 59.577 7.870 1.00 12.53 462 SER A N 1
ATOM 3459 C CA . SER A 1 462 ? -24.252 59.749 7.050 1.00 14.57 462 SER A CA 1
ATOM 3460 C C . SER A 1 462 ? -25.266 60.588 7.811 1.00 14.35 462 SER A C 1
ATOM 3461 O O . SER A 1 462 ? -25.741 60.176 8.871 1.00 15.49 462 SER A O 1
ATOM 3464 N N . ALA A 1 463 ? -25.617 61.755 7.270 1.00 17.68 463 ALA A N 1
ATOM 3465 C CA . ALA A 1 463 ? -26.541 62.631 7.984 1.00 16.71 463 ALA A CA 1
ATOM 3466 C C . ALA A 1 463 ? -27.915 61.983 8.131 1.00 14.96 463 ALA A C 1
ATOM 3467 O O . ALA A 1 463 ? -28.520 62.032 9.204 1.00 15.29 463 ALA A O 1
ATOM 3469 N N . GLU A 1 464 ? -28.405 61.344 7.074 1.00 15.60 464 GLU A N 1
ATOM 3470 C CA . GLU A 1 464 ? -29.726 60.724 7.119 1.00 13.48 464 GLU A CA 1
ATOM 3471 C C . GLU A 1 464 ? -29.800 59.635 8.188 1.00 12.68 464 GLU A C 1
ATOM 3472 O O . GLU A 1 464 ? -30.781 59.552 8.930 1.00 17.42 464 GLU A O 1
ATOM 3478 N N . GLU A 1 465 ? -28.764 58.799 8.289 1.00 19.39 465 GLU A N 1
ATOM 3479 C CA . GLU A 1 465 ? -28.763 57.734 9.288 1.00 18.75 465 GLU A CA 1
ATOM 3480 C C . GLU A 1 465 ? -28.805 58.306 10.693 1.00 14.72 465 GLU A C 1
ATOM 3481 O O . GLU A 1 465 ? -29.576 57.848 11.544 1.00 18.46 465 GLU A O 1
ATOM 3487 N N . LEU A 1 466 ? -27.954 59.296 10.960 1.00 16.84 466 LEU A N 1
ATOM 3488 C CA . LEU A 1 466 ? -27.916 59.902 12.281 1.00 13.86 466 LEU A CA 1
ATOM 3489 C C . LEU A 1 466 ? -29.219 60.619 12.590 1.00 12.12 466 LEU A C 1
ATOM 3490 O O . LEU A 1 466 ? -29.706 60.560 13.723 1.00 17.52 466 LEU A O 1
ATOM 3495 N N . GLU A 1 467 ? -29.805 61.286 11.589 1.00 13.34 467 GLU A N 1
ATOM 3496 C CA . GLU A 1 467 ? -31.068 61.995 11.794 1.00 15.22 467 GLU A CA 1
ATOM 3497 C C . GLU A 1 467 ? -32.181 61.035 12.186 1.00 12.82 467 GLU A C 1
ATOM 3498 O O . GLU A 1 467 ? -33.003 61.348 13.051 1.00 14.49 467 GLU A O 1
ATOM 3504 N N . ASN A 1 468 ? -32.214 59.855 11.571 1.00 15.43 468 ASN A N 1
ATOM 3505 C CA . ASN A 1 468 ? -33.244 58.881 11.916 1.00 13.54 468 ASN A CA 1
ATOM 3506 C C . ASN A 1 468 ? -33.084 58.391 13.351 1.00 14.98 468 ASN A C 1
ATOM 3507 O O . ASN A 1 468 ? -34.072 58.262 14.080 1.00 16.90 468 ASN A O 1
ATOM 3512 N N . HIS A 1 469 ? -31.843 58.142 13.777 1.00 16.03 469 HIS A N 1
ATOM 3513 C CA . HIS A 1 469 ? -31.578 57.790 15.169 1.00 16.13 469 HIS A CA 1
ATOM 3514 C C . HIS A 1 469 ? -32.069 58.879 16.117 1.00 13.56 469 HIS A C 1
ATOM 3515 O O . HIS A 1 469 ? -32.728 58.592 17.120 1.00 15.62 469 HIS A O 1
ATOM 3522 N N . ILE A 1 470 ? -31.735 60.136 15.820 1.00 12.95 470 ILE A N 1
ATOM 3523 C CA . ILE A 1 470 ? -32.079 61.244 16.706 1.00 13.54 470 ILE A CA 1
ATOM 3524 C C . ILE A 1 470 ? -33.591 61.426 16.781 1.00 15.42 470 ILE A C 1
ATOM 3525 O O . ILE A 1 470 ? -34.144 61.702 17.851 1.00 16.87 470 ILE A O 1
ATOM 3530 N N . MET A 1 471 ? -34.285 61.274 15.654 1.00 15.59 471 MET A N 1
ATOM 3531 C CA . MET A 1 471 ? -35.733 61.443 15.663 1.00 14.79 471 MET A CA 1
ATOM 3532 C C . MET A 1 471 ? -36.454 60.353 16.446 1.00 16.76 471 MET A C 1
ATOM 3533 O O . MET A 1 471 ? -37.633 60.526 16.774 1.00 17.24 471 MET A O 1
ATOM 3538 N N . ALA A 1 472 ? -35.779 59.241 16.748 1.00 14.23 472 ALA A N 1
ATOM 3539 C CA . ALA A 1 472 ? -36.348 58.232 17.631 1.00 16.09 472 ALA A CA 1
ATOM 3540 C C . ALA A 1 472 ? -36.405 58.696 19.079 1.00 16.57 472 ALA A C 1
ATOM 3541 O O . ALA A 1 472 ? -37.100 58.071 19.884 1.00 20.98 472 ALA A O 1
ATOM 3543 N N . HIS A 1 473 ? -35.683 59.757 19.430 1.00 17.03 473 HIS A N 1
ATOM 3544 C CA . HIS A 1 473 ? -35.764 60.308 20.781 1.00 14.25 473 HIS A CA 1
ATOM 3545 C C . HIS A 1 473 ? -37.141 60.930 21.023 1.00 17.48 473 HIS A C 1
ATOM 3546 O O . HIS A 1 473 ? -37.639 61.679 20.171 1.00 20.19 473 HIS A O 1
ATOM 3553 N N . PRO A 1 474 ? -37.785 60.646 22.161 1.00 23.81 474 PRO A N 1
ATOM 3554 C CA . PRO A 1 474 ? -39.175 61.108 22.362 1.00 36.85 474 PRO A CA 1
ATOM 3555 C C . PRO A 1 474 ? -39.342 62.621 22.419 1.00 17.04 474 PRO A C 1
ATOM 3556 O O . PRO A 1 474 ? -40.475 63.100 22.295 1.00 23.68 474 PRO A O 1
ATOM 3560 N N . GLY A 1 475 ? -38.276 63.386 22.612 1.00 19.10 475 GLY A N 1
ATOM 3561 C CA . GLY A 1 475 ? -38.398 64.827 22.585 1.00 20.36 475 GLY A CA 1
ATOM 3562 C C . GLY A 1 475 ? -38.161 65.465 21.238 1.00 21.75 475 GLY A C 1
ATOM 3563 O O . GLY A 1 475 ? -38.178 66.696 21.129 1.00 20.22 475 GLY A O 1
ATOM 3564 N N . VAL A 1 476 ? -37.935 64.665 20.197 1.00 21.62 476 VAL A N 1
ATOM 3565 C CA . VAL A 1 476 ? -37.569 65.169 18.878 1.00 18.35 476 VAL A CA 1
ATOM 3566 C C . VAL A 1 476 ? -38.663 64.804 17.887 1.00 16.06 476 VAL A C 1
ATOM 3567 O O . VAL A 1 476 ? -39.111 63.655 17.838 1.00 20.25 476 VAL A O 1
ATOM 3571 N N . HIS A 1 477 ? -39.096 65.792 17.114 1.00 17.50 477 HIS A N 1
ATOM 3572 C CA . HIS A 1 477 ? -39.991 65.609 15.983 1.00 21.88 477 HIS A CA 1
ATOM 3573 C C . HIS A 1 477 ? -39.230 65.506 14.665 1.00 19.68 477 HIS A C 1
ATOM 3574 O O . HIS A 1 477 ? -39.450 64.574 13.883 1.00 21.52 477 HIS A O 1
ATOM 3581 N N . ASP A 1 478 ? -38.318 66.441 14.411 1.00 19.01 478 ASP A N 1
ATOM 3582 C CA . ASP A 1 478 ? -37.519 66.441 13.199 1.00 16.52 478 ASP A CA 1
ATOM 3583 C C . ASP A 1 478 ? -36.074 66.748 13.562 1.00 14.91 478 ASP A C 1
ATOM 3584 O O . ASP A 1 478 ? -35.797 67.427 14.552 1.00 19.01 478 ASP A O 1
ATOM 3589 N N . ALA A 1 479 ? -35.151 66.233 12.754 1.00 18.17 479 ALA A N 1
ATOM 3590 C CA . ALA A 1 479 ? -33.731 66.446 12.977 1.00 14.76 479 ALA A CA 1
ATOM 3591 C C . ALA A 1 479 ? -33.043 66.721 11.650 1.00 17.43 479 ALA A C 1
ATOM 3592 O O . ALA A 1 479 ? -33.383 66.114 10.632 1.00 17.56 479 ALA A O 1
ATOM 3594 N N . ALA A 1 480 ? -32.084 67.646 11.670 1.00 14.70 480 ALA A N 1
ATOM 3595 C CA . ALA A 1 480 ? -31.246 67.948 10.512 1.00 15.13 480 ALA A CA 1
ATOM 3596 C C . ALA A 1 480 ? -29.801 68.058 10.982 1.00 14.88 480 ALA A C 1
ATOM 3597 O O . ALA A 1 480 ? -29.461 68.972 11.735 1.00 16.50 480 ALA A O 1
ATOM 3599 N N . VAL A 1 481 ? -28.957 67.135 10.544 1.00 13.98 481 VAL A N 1
ATOM 3600 C CA . VAL A 1 481 ? -27.553 67.122 10.935 1.00 14.38 481 VAL A CA 1
ATOM 3601 C C . VAL A 1 481 ? -26.744 67.936 9.926 1.00 14.25 481 VAL A C 1
ATOM 3602 O O . VAL A 1 481 ? -26.815 67.699 8.713 1.00 17.69 481 VAL A O 1
ATOM 3606 N N . VAL A 1 482 ? -25.981 68.904 10.429 1.00 15.70 482 VAL A N 1
ATOM 3607 C CA . VAL A 1 482 ? -25.205 69.833 9.613 1.00 17.18 482 VAL A CA 1
ATOM 3608 C C . VAL A 1 482 ? -23.750 69.792 10.068 1.00 13.30 482 VAL A C 1
ATOM 3609 O O . VAL A 1 482 ? -23.472 69.747 11.269 1.00 15.70 482 VAL A O 1
ATOM 3613 N N . GLY A 1 483 ? -22.821 69.806 9.114 1.00 15.31 483 GLY A N 1
ATOM 3614 C CA . GLY A 1 483 ? -21.421 69.956 9.461 1.00 12.77 483 GLY A CA 1
ATOM 3615 C C . GLY A 1 483 ? -21.055 71.402 9.741 1.00 13.40 483 GLY A C 1
ATOM 3616 O O . GLY A 1 483 ? -21.610 72.333 9.172 1.00 17.88 483 GLY A O 1
ATOM 3617 N N . MET A 1 484 ? -20.120 71.586 10.662 1.00 17.91 484 MET A N 1
ATOM 3618 C CA . MET A 1 484 ? -19.526 72.876 10.952 1.00 12.52 484 MET A CA 1
ATOM 3619 C C . MET A 1 484 ? -18.016 72.772 10.798 1.00 13.56 484 MET A C 1
ATOM 3620 O O . MET A 1 484 ? -17.414 71.816 11.291 1.00 13.47 484 MET A O 1
ATOM 3625 N N . PRO A 1 485 ? -17.377 73.743 10.158 1.00 16.23 485 PRO A N 1
ATOM 3626 C CA . PRO A 1 485 ? -15.919 73.676 9.990 1.00 11.96 485 PRO A CA 1
ATOM 3627 C C . PRO A 1 485 ? -15.191 73.619 11.329 1.00 13.52 485 PRO A C 1
ATOM 3628 O O . PRO A 1 485 ? -15.607 74.231 12.313 1.00 15.58 485 PRO A O 1
ATOM 3632 N N . ASP A 1 486 ? -14.096 72.865 11.356 1.00 14.40 486 ASP A N 1
ATOM 3633 C CA . ASP A 1 486 ? -13.225 72.789 12.519 1.00 15.33 486 ASP A CA 1
ATOM 3634 C C . ASP A 1 486 ? -11.778 72.761 12.050 1.00 12.71 486 ASP A C 1
ATOM 3635 O O . ASP A 1 486 ? -11.442 72.042 11.112 1.00 14.08 486 ASP A O 1
ATOM 3640 N N . ALA A 1 487 ? -10.929 73.547 12.713 1.00 15.16 487 ALA A N 1
ATOM 3641 C CA . ALA A 1 487 ? -9.571 73.745 12.223 1.00 13.75 487 ALA A CA 1
ATOM 3642 C C . ALA A 1 487 ? -8.733 72.479 12.307 1.00 13.98 487 ALA A C 1
ATOM 3643 O O . ALA A 1 487 ? -7.829 72.295 11.490 1.00 19.05 487 ALA A O 1
ATOM 3645 N N . THR A 1 488 ? -8.989 71.607 13.282 1.00 12.45 488 THR A N 1
ATOM 3646 C CA . THR A 1 488 ? -8.182 70.403 13.430 1.00 12.49 488 THR A CA 1
ATOM 3647 C C . THR A 1 488 ? -8.957 69.124 13.172 1.00 11.98 488 THR A C 1
ATOM 3648 O O . THR A 1 488 ? -8.343 68.110 12.839 1.00 16.87 488 THR A O 1
ATOM 3652 N N . MET A 1 489 ? -10.278 69.156 13.294 1.00 15.31 489 MET A N 1
ATOM 3653 C CA . MET A 1 489 ? -11.143 68.030 12.988 1.00 14.37 489 MET A CA 1
ATOM 3654 C C . MET A 1 489 ? -11.666 68.052 11.554 1.00 13.96 489 MET A C 1
ATOM 3655 O O . MET A 1 489 ? -12.217 67.048 11.087 1.00 16.20 489 MET A O 1
ATOM 3660 N N . GLY A 1 490 ? -11.531 69.171 10.858 1.00 13.66 490 GLY A N 1
ATOM 3661 C CA . GLY A 1 490 ? -12.127 69.320 9.551 1.00 18.22 490 GLY A CA 1
ATOM 3662 C C . GLY A 1 490 ? -13.582 69.723 9.632 1.00 12.56 490 GLY A C 1
ATOM 3663 O O . GLY A 1 490 ? -13.960 70.810 9.198 1.00 13.90 490 GLY A O 1
ATOM 3664 N N . GLU A 1 491 ? -14.408 68.840 10.184 1.00 11.85 491 GLU A N 1
ATOM 3665 C CA . GLU A 1 491 ? -15.811 69.132 10.430 1.00 12.51 491 GLU A CA 1
ATOM 3666 C C . GLU A 1 491 ? -16.219 68.562 11.774 1.00 11.88 491 GLU A C 1
ATOM 3667 O O . GLU A 1 491 ? -15.736 67.510 12.192 1.00 15.12 491 GLU A O 1
ATOM 3673 N N . ARG A 1 492 ? -17.113 69.271 12.445 1.00 14.74 492 ARG A N 1
ATOM 3674 C CA . ARG A 1 492 ? -17.852 68.740 13.578 1.00 15.04 492 ARG A CA 1
ATOM 3675 C C . ARG A 1 492 ? -19.328 68.647 13.212 1.00 13.07 492 ARG A C 1
ATOM 3676 O O . ARG A 1 492 ? -19.768 69.152 12.177 1.00 15.76 492 ARG A O 1
ATOM 3684 N N . THR A 1 493 ? -20.086 67.985 14.084 1.00 13.87 493 THR A N 1
ATOM 3685 C CA . THR A 1 493 ? -21.472 67.607 13.823 1.00 15.06 493 THR A CA 1
ATOM 3686 C C . THR A 1 493 ? -22.407 68.446 14.686 1.00 11.07 493 THR A C 1
ATOM 3687 O O . THR A 1 493 ? -22.280 68.456 15.911 1.00 15.76 493 THR A O 1
ATOM 3691 N N . CYS A 1 494 ? -23.345 69.136 14.051 1.00 14.48 494 CYS A N 1
ATOM 3692 C CA . CYS A 1 494 ? -24.378 69.872 14.758 1.00 14.77 494 CYS A CA 1
ATOM 3693 C C . CYS A 1 494 ? -25.723 69.252 14.422 1.00 15.32 494 CYS A C 1
ATOM 3694 O O . CYS A 1 494 ? -26.056 69.096 13.244 1.00 20.84 494 CYS A O 1
ATOM 3697 N N . ALA A 1 495 ? -26.478 68.879 15.448 1.00 14.70 495 ALA A N 1
ATOM 3698 C CA . ALA A 1 495 ? -27.810 68.316 15.272 1.00 15.85 495 ALA A CA 1
ATOM 3699 C C . ALA A 1 495 ? -28.825 69.428 15.503 1.00 13.84 495 ALA A C 1
ATOM 3700 O O . ALA A 1 495 ? -28.981 69.906 16.630 1.00 19.65 495 ALA A O 1
ATOM 3702 N N . CYS A 1 496 ? -29.493 69.857 14.434 1.00 13.29 496 CYS A N 1
ATOM 3703 C CA . CYS A 1 496 ? -30.558 70.845 14.530 1.00 14.65 496 CYS A CA 1
ATOM 3704 C C . CYS A 1 496 ? -31.876 70.130 14.777 1.00 14.36 496 CYS A C 1
ATOM 3705 O O . CYS A 1 496 ? -32.243 69.225 14.021 1.00 18.27 496 CYS A O 1
ATOM 3708 N N . LEU A 1 497 ? -32.584 70.533 15.832 1.00 15.38 497 LEU A N 1
ATOM 3709 C CA . LEU A 1 497 ? -33.730 69.784 16.340 1.00 15.82 497 LEU A CA 1
ATOM 3710 C C . LEU A 1 497 ? -34.982 70.645 16.383 1.00 15.78 497 LEU A C 1
ATOM 3711 O O . LEU A 1 497 ? -34.963 71.748 16.936 1.00 19.11 497 LEU A O 1
ATOM 3716 N N . VAL A 1 498 ? -36.067 70.119 15.832 1.00 21.92 498 VAL A N 1
ATOM 3717 C CA . VAL A 1 498 ? -37.413 70.631 16.070 1.00 18.48 498 VAL A CA 1
ATOM 3718 C C . VAL A 1 498 ? -38.033 69.772 17.168 1.00 17.03 498 VAL A C 1
ATOM 3719 O O . VAL A 1 498 ? -38.142 68.551 16.990 1.00 17.94 498 VAL A O 1
ATOM 3723 N N . PRO A 1 499 ? -38.407 70.342 18.307 1.00 18.06 499 PRO A N 1
ATOM 3724 C CA . PRO A 1 499 ? -38.929 69.513 19.398 1.00 18.37 499 PRO A CA 1
ATOM 3725 C C . PRO A 1 499 ? -40.254 68.871 19.026 1.00 20.46 499 PRO A C 1
ATOM 3726 O O . PRO A 1 499 ? -41.034 69.405 18.233 1.00 20.89 499 PRO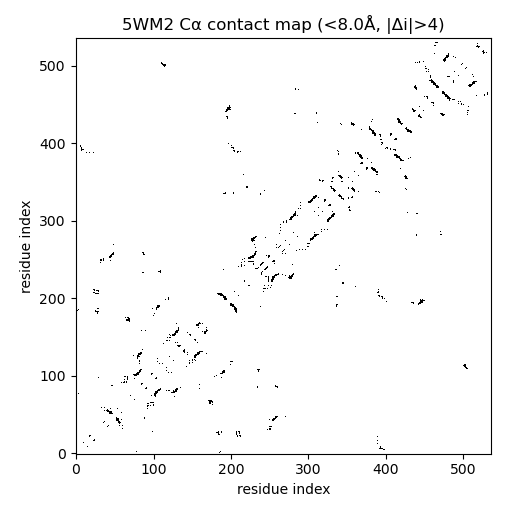 A O 1
ATOM 3730 N N . ARG A 1 500 ? -40.492 67.698 19.602 1.00 25.66 500 ARG A N 1
ATOM 3731 C CA . ARG A 1 500 ? -41.804 67.094 19.493 1.00 18.48 500 ARG A CA 1
ATOM 3732 C C . ARG A 1 500 ? -42.841 68.008 20.134 1.00 23.88 500 ARG A C 1
ATOM 3733 O O . ARG A 1 500 ? -42.564 68.698 21.118 1.00 22.01 500 ARG A O 1
ATOM 3741 N N . ALA A 1 501 ? -44.036 68.025 19.545 1.00 21.42 501 ALA A N 1
ATOM 3742 C CA . ALA A 1 501 ? -45.110 68.904 19.982 1.00 21.50 501 ALA A CA 1
ATOM 3743 C C . ALA A 1 501 ? -45.296 68.853 21.493 1.00 24.09 501 ALA A C 1
ATOM 3744 O O . ALA A 1 501 ? -45.511 67.779 22.065 1.00 23.99 501 ALA A O 1
ATOM 3746 N N . GLY A 1 502 ? -45.185 70.016 22.138 1.00 22.29 502 GLY A N 1
ATOM 3747 C CA . GLY A 1 502 ? -45.386 70.100 23.574 1.00 22.32 502 GLY A CA 1
ATOM 3748 C C . GLY A 1 502 ? -44.336 69.410 24.413 1.00 21.53 502 GLY A C 1
ATOM 3749 O O . GLY A 1 502 ? -44.564 69.167 25.600 1.00 24.30 502 GLY A O 1
ATOM 3750 N N . ARG A 1 503 ? -43.189 69.088 23.826 1.00 21.66 503 ARG A N 1
ATOM 3751 C CA . ARG A 1 503 ? -42.104 68.402 24.505 1.00 29.27 503 ARG A CA 1
ATOM 3752 C C . ARG A 1 503 ? -40.839 69.243 24.431 1.00 28.39 503 ARG A C 1
ATOM 3753 O O . ARG A 1 503 ? -40.663 70.069 23.534 1.00 24.93 503 ARG A O 1
ATOM 3761 N N . SER A 1 504 ? -39.966 69.024 25.402 1.00 28.41 504 SER A N 1
ATOM 3762 C CA . SER A 1 504 ? -38.652 69.637 25.415 1.00 25.07 504 SER A CA 1
ATOM 3763 C C . SER A 1 504 ? -37.683 68.730 24.669 1.00 21.60 504 SER A C 1
ATOM 3764 O O . SER A 1 504 ? -37.696 67.510 24.861 1.00 27.88 504 SER A O 1
ATOM 3767 N N . ALA A 1 505 ? -36.866 69.319 23.804 1.00 22.99 505 ALA A N 1
ATOM 3768 C CA . ALA A 1 505 ? -35.857 68.524 23.121 1.00 23.66 505 ALA A CA 1
ATOM 3769 C C . ALA A 1 505 ? -34.659 68.290 24.044 1.00 21.09 505 ALA A C 1
ATOM 3770 O O . ALA A 1 505 ? -34.392 69.095 24.943 1.00 24.23 505 ALA A O 1
ATOM 3772 N N . PRO A 1 506 ? -33.928 67.191 23.853 1.00 23.32 506 PRO A N 1
ATOM 3773 C CA . PRO A 1 506 ? -32.752 66.935 24.692 1.00 30.06 506 PRO A CA 1
ATOM 3774 C C . PRO A 1 506 ? -31.598 67.886 24.386 1.00 17.02 506 PRO A C 1
ATOM 3775 O O . PRO A 1 506 ? -31.471 68.424 23.287 1.00 19.65 506 PRO A O 1
ATOM 3779 N N . ALA A 1 507 ? -30.738 68.076 25.386 1.00 21.24 507 ALA A N 1
ATOM 3780 C CA . ALA A 1 507 ? -29.471 68.764 25.189 1.00 18.37 507 ALA A CA 1
ATOM 3781 C C . ALA A 1 507 ? -28.415 67.765 24.719 1.00 18.82 507 ALA A C 1
ATOM 3782 O O . ALA A 1 507 ? -28.686 66.572 24.564 1.00 22.87 507 ALA A O 1
ATOM 3784 N N . GLN A 1 508 ? -27.183 68.246 24.516 1.00 19.44 508 GLN A N 1
ATOM 3785 C CA . GLN A 1 508 ? -26.151 67.416 23.886 1.00 27.71 508 GLN A CA 1
ATOM 3786 C C . GLN A 1 508 ? -25.852 66.155 24.695 1.00 15.64 508 GLN A C 1
ATOM 3787 O O . GLN A 1 508 ? -25.693 65.069 24.125 1.00 19.57 508 GLN A O 1
ATOM 3793 N N . ARG A 1 509 ? -25.737 66.274 26.016 1.00 18.57 509 ARG A N 1
ATOM 3794 C CA . ARG A 1 509 ? -25.313 65.123 26.807 1.00 18.94 509 ARG A CA 1
ATOM 3795 C C . ARG A 1 509 ? -26.399 64.058 26.883 1.00 14.12 509 ARG A C 1
ATOM 3796 O O . ARG A 1 509 ? -26.100 62.867 26.751 1.00 19.50 509 ARG A O 1
ATOM 3804 N N . GLU A 1 510 ? -27.662 64.453 27.085 1.00 17.81 510 GLU A N 1
ATOM 3805 C CA . GLU A 1 510 ? -28.733 63.455 27.068 1.00 22.68 510 GLU A CA 1
ATOM 3806 C C . GLU A 1 510 ? -28.845 62.783 25.705 1.00 16.08 510 GLU A C 1
ATOM 3807 O O . GLU A 1 510 ? -29.043 61.565 25.619 1.00 18.61 510 GLU A O 1
ATOM 3813 N N . LEU A 1 511 ? -28.731 63.561 24.625 1.00 16.04 511 LEU A N 1
ATOM 3814 C CA . LEU A 1 511 ? -28.818 62.971 23.293 1.00 16.64 511 LEU A CA 1
ATOM 3815 C C . LEU A 1 511 ? -27.682 61.987 23.059 1.00 13.34 511 LEU A C 1
ATOM 3816 O O . LEU A 1 511 ? -27.898 60.898 22.515 1.00 17.23 511 LEU A O 1
ATOM 3821 N N . ALA A 1 512 ? -26.466 62.349 23.477 1.00 15.96 512 ALA A N 1
ATOM 3822 C CA . ALA A 1 512 ? -25.331 61.442 23.362 1.00 13.99 512 ALA A CA 1
ATOM 3823 C C . ALA A 1 512 ? -25.590 60.142 24.109 1.00 13.09 512 ALA A C 1
ATOM 3824 O O . ALA A 1 512 ? -25.296 59.058 23.600 1.00 17.02 512 ALA A O 1
ATOM 3826 N N . ALA A 1 513 ? -26.158 60.229 25.312 1.00 14.87 513 ALA A N 1
ATOM 3827 C CA . ALA A 1 513 ? -26.442 59.025 26.090 1.00 17.41 513 ALA A CA 1
ATOM 3828 C C . ALA A 1 513 ? -27.511 58.177 25.421 1.00 13.56 513 ALA A C 1
ATOM 3829 O O . ALA A 1 513 ? -27.399 56.946 25.372 1.00 17.89 513 ALA A O 1
ATOM 3831 N N . PHE A 1 514 ? -28.544 58.827 24.885 1.00 14.43 514 PHE A N 1
ATOM 3832 C CA . PHE A 1 514 ? -29.602 58.125 24.161 1.00 19.37 514 PHE A CA 1
ATOM 3833 C C . PHE A 1 514 ? -29.045 57.390 22.946 1.00 15.25 514 PHE A C 1
ATOM 3834 O O . PHE A 1 514 ? -29.377 56.224 22.703 1.00 16.91 514 PHE A O 1
ATOM 3842 N N . LEU A 1 515 ? -28.196 58.069 22.169 1.00 14.76 515 LEU A N 1
ATOM 3843 C CA . LEU A 1 515 ? -27.626 57.468 20.969 1.00 12.87 515 LEU A CA 1
ATOM 3844 C C . LEU A 1 515 ? -26.673 56.333 21.313 1.00 12.87 515 LEU A C 1
ATOM 3845 O O . LEU A 1 515 ? -26.680 55.292 20.651 1.00 15.61 515 LEU A O 1
ATOM 3850 N N . THR A 1 516 ? -25.845 56.509 22.344 1.00 13.14 516 THR A N 1
ATOM 3851 C CA . THR A 1 516 ? -24.954 55.429 22.741 1.00 13.13 516 THR A CA 1
ATOM 3852 C C . THR A 1 516 ? -25.738 54.198 23.187 1.00 15.07 516 THR A C 1
ATOM 3853 O O . THR A 1 516 ? -25.406 53.075 22.801 1.00 16.31 516 THR A O 1
ATOM 3857 N N . ASP A 1 517 ? -26.795 54.390 23.981 1.00 17.08 517 ASP A N 1
ATOM 3858 C CA . ASP A 1 517 ? -27.630 53.264 24.402 1.00 13.78 517 ASP A CA 1
ATOM 3859 C C . ASP A 1 517 ? -28.297 52.596 23.209 1.00 14.25 517 ASP A C 1
ATOM 3860 O O . ASP A 1 517 ? -28.505 51.378 23.207 1.00 19.03 517 ASP A O 1
ATOM 3865 N N . ARG A 1 518 ? -28.638 53.376 22.188 1.00 17.73 518 ARG A N 1
ATOM 3866 C CA . ARG A 1 518 ? -29.238 52.855 20.969 1.00 15.19 518 ARG A CA 1
ATOM 3867 C C . ARG A 1 518 ? -28.250 52.065 20.119 1.00 16.07 518 ARG A C 1
ATOM 3868 O O . ARG A 1 518 ? -28.675 51.353 19.205 1.00 25.14 518 ARG A O 1
ATOM 3876 N N . GLY A 1 519 ? -26.956 52.156 20.396 1.00 15.29 519 GLY A N 1
ATOM 3877 C CA . GLY A 1 519 ? -25.961 51.424 19.653 1.00 15.30 519 GLY A CA 1
ATOM 3878 C C . GLY A 1 519 ? -25.321 52.195 18.527 1.00 14.48 519 GLY A C 1
ATOM 3879 O O . GLY A 1 519 ? -24.917 51.587 17.533 1.00 16.70 519 GLY A O 1
ATOM 3880 N N . VAL A 1 520 ? -25.223 53.506 18.649 1.00 15.05 520 VAL A N 1
ATOM 3881 C CA . VAL A 1 520 ? -24.641 54.350 17.620 1.00 14.81 520 VAL A CA 1
ATOM 3882 C C . VAL A 1 520 ? -23.172 54.549 17.952 1.00 14.40 520 VAL A C 1
ATOM 3883 O O . VAL A 1 520 ? -22.823 54.825 19.105 1.00 14.54 520 VAL A O 1
ATOM 3887 N N . ALA A 1 521 ? -22.313 54.373 16.947 1.00 17.28 521 ALA A N 1
ATOM 3888 C CA . ALA A 1 521 ? -20.876 54.551 17.122 1.00 15.17 521 ALA A CA 1
ATOM 3889 C C . ALA A 1 521 ? -20.566 55.944 17.656 1.00 12.94 521 ALA A C 1
ATOM 3890 O O . ALA A 1 521 ? -21.205 56.925 17.277 1.00 14.21 521 ALA A O 1
ATOM 3892 N N . ALA A 1 522 ? -19.551 56.030 18.522 1.00 14.80 522 ALA A N 1
ATOM 3893 C CA . ALA A 1 522 ? -19.316 57.271 19.254 1.00 13.25 522 ALA A CA 1
ATOM 3894 C C . ALA A 1 522 ? -18.876 58.423 18.354 1.00 12.92 522 ALA A C 1
ATOM 3895 O O . ALA A 1 522 ? -19.089 59.584 18.717 1.00 17.00 522 ALA A O 1
ATOM 3897 N N . TYR A 1 523 ? -18.286 58.151 17.189 1.00 13.03 523 TYR A N 1
ATOM 3898 C CA . TYR A 1 523 ? -17.872 59.275 16.357 1.00 18.22 523 TYR A CA 1
ATOM 3899 C C . TYR A 1 523 ? -19.052 59.958 15.680 1.00 17.06 523 TYR A C 1
ATOM 3900 O O . TYR A 1 523 ? -18.882 61.051 15.129 1.00 16.88 523 TYR A O 1
ATOM 3909 N N . LYS A 1 524 ? -20.236 59.362 15.740 1.00 13.26 524 LYS A N 1
ATOM 3910 C CA . LYS A 1 524 ? -21.447 59.953 15.184 1.00 11.95 524 LYS A CA 1
ATOM 3911 C C . LYS A 1 524 ? -22.243 60.760 16.204 1.00 12.99 524 LYS A C 1
ATOM 3912 O O . LYS A 1 524 ? -23.281 61.322 15.846 1.00 16.75 524 LYS A O 1
ATOM 3918 N N . LEU A 1 525 ? -21.788 60.837 17.458 1.00 13.91 525 LEU A N 1
ATOM 3919 C CA . LEU A 1 525 ? -22.503 61.615 18.469 1.00 14.86 525 LEU A CA 1
ATOM 3920 C C . LEU A 1 525 ? -22.367 63.109 18.188 1.00 11.60 525 LEU A C 1
ATOM 3921 O O . LEU A 1 525 ? -21.246 63.607 18.062 1.00 13.36 525 LEU A O 1
ATOM 3926 N N . PRO A 1 526 ? -23.473 63.851 18.092 1.00 15.25 526 PRO A N 1
ATOM 3927 C CA . PRO A 1 526 ? -23.383 65.268 17.711 1.00 15.40 526 PRO A CA 1
ATOM 3928 C C . PRO A 1 526 ? -22.554 66.085 18.686 1.00 12.10 526 PRO A C 1
ATOM 3929 O O . PRO A 1 526 ? -22.703 65.975 19.901 1.00 15.73 526 PRO A O 1
ATOM 3933 N N . ASP A 1 527 ? -21.687 66.929 18.125 1.00 12.32 527 ASP A N 1
ATOM 3934 C CA . ASP A 1 527 ? -20.876 67.837 18.930 1.00 16.27 527 ASP A CA 1
ATOM 3935 C C . ASP A 1 527 ? -21.718 68.935 19.573 1.00 13.34 527 ASP A C 1
ATOM 3936 O O . ASP A 1 527 ? -21.402 69.392 20.673 1.00 16.13 527 ASP A O 1
ATOM 3941 N N . ARG A 1 528 ? -22.793 69.350 18.914 1.00 14.59 528 ARG A N 1
ATOM 3942 C CA . ARG A 1 528 ? -23.573 70.512 19.300 1.00 15.21 528 ARG A CA 1
ATOM 3943 C C . ARG A 1 528 ? -25.033 70.250 18.959 1.00 15.82 528 ARG A C 1
ATOM 3944 O O . ARG A 1 528 ? -25.333 69.540 17.997 1.00 18.47 528 ARG A O 1
ATOM 3952 N N . VAL A 1 529 ? -25.935 70.814 19.765 1.00 14.63 529 VAL A N 1
ATOM 3953 C CA . VAL A 1 529 ? -27.378 70.736 19.546 1.00 16.45 529 VAL A CA 1
ATOM 3954 C C . VAL A 1 529 ? -27.934 72.153 19.425 1.00 20.15 529 VAL A C 1
ATOM 3955 O O . VAL A 1 529 ? -27.655 73.008 20.273 1.00 19.59 529 VAL A O 1
ATOM 3959 N N . GLU A 1 530 ? -28.726 72.394 18.379 1.00 16.08 530 GLU A N 1
ATOM 3960 C CA . GLU A 1 530 ? -29.420 73.662 18.189 1.00 16.51 530 GLU A CA 1
ATOM 3961 C C . GLU A 1 530 ? -30.902 73.385 17.978 1.00 17.65 530 GLU A C 1
ATOM 3962 O O . GLU A 1 530 ? -31.275 72.634 17.071 1.00 22.32 530 GLU A O 1
ATOM 3968 N N . VAL A 1 531 ? -31.740 73.991 18.819 1.00 20.92 531 VAL A N 1
ATOM 3969 C CA . VAL A 1 531 ? -33.186 73.787 18.804 1.00 23.06 531 VAL A CA 1
ATOM 3970 C C . VAL A 1 531 ? -33.845 74.930 18.051 1.00 20.09 531 VAL A C 1
ATOM 3971 O O . VAL A 1 531 ? -33.466 76.093 18.213 1.00 20.72 531 VAL A O 1
ATOM 3975 N N . MET A 1 532 ? -34.852 74.601 17.245 1.00 20.58 532 MET A N 1
ATOM 3976 C CA . MET A 1 532 ? -35.490 75.565 16.360 1.00 21.81 532 MET A CA 1
ATOM 3977 C C . MET A 1 532 ? -36.879 75.058 15.985 1.00 24.49 532 MET A C 1
ATOM 3978 O O . MET A 1 532 ? -37.149 73.855 16.038 1.00 26.60 532 MET A O 1
ATOM 3983 N N . ASP A 1 533 ? -37.782 75.993 15.672 1.00 24.46 533 ASP A N 1
ATOM 3984 C CA . ASP A 1 533 ? -39.167 75.597 15.449 1.00 25.77 533 ASP A CA 1
ATOM 3985 C C . ASP A 1 533 ? -39.387 75.038 14.050 1.00 25.73 533 ASP A C 1
ATOM 3986 O O . ASP A 1 533 ? -40.372 74.323 13.826 1.00 34.21 533 ASP A O 1
ATOM 3991 N N . ALA A 1 534 ? -38.474 75.303 13.121 1.00 25.99 534 ALA A N 1
ATOM 3992 C CA . ALA A 1 534 ? -38.614 74.790 11.768 1.00 26.98 534 ALA A CA 1
ATOM 3993 C C . ALA A 1 534 ? -37.273 74.874 11.057 1.00 28.02 534 ALA A C 1
ATOM 3994 O O . ALA A 1 534 ? -36.375 75.617 11.462 1.00 25.89 534 ALA A O 1
ATOM 3996 N N . PHE A 1 535 ? -37.157 74.103 9.987 1.00 25.60 535 PHE A N 1
ATOM 3997 C CA . PHE A 1 535 ? -35.980 74.069 9.132 1.00 25.61 535 PHE A CA 1
ATOM 3998 C C . PHE A 1 535 ? -36.215 74.860 7.855 1.00 32.65 535 PHE A C 1
ATOM 3999 O O . PHE A 1 535 ? -37.314 74.812 7.286 1.00 34.16 535 PHE A O 1
ATOM 4007 N N . PRO A 1 536 ? -35.201 75.584 7.394 1.00 29.72 536 PRO A N 1
ATOM 4008 C CA . PRO A 1 536 ? -35.299 76.229 6.084 1.00 25.45 536 PRO A CA 1
ATOM 4009 C C . PRO A 1 536 ? -35.394 75.176 4.998 1.00 33.12 536 PRO A C 1
ATOM 4010 O O . PRO A 1 536 ? -34.757 74.124 5.073 1.00 31.72 536 PRO A O 1
ATOM 4014 N N . ARG A 1 537 ? -36.213 75.452 3.992 1.00 35.35 537 ARG A N 1
ATOM 4015 C CA . ARG A 1 537 ? -36.389 74.527 2.888 1.00 36.04 537 ARG A CA 1
ATOM 4016 C C . ARG A 1 537 ? -36.175 75.255 1.572 1.00 31.52 537 ARG A C 1
ATOM 4017 O O . ARG A 1 537 ? -36.457 76.448 1.449 1.00 43.03 537 ARG A O 1
ATOM 4025 N N . THR A 1 538 ? -35.664 74.520 0.594 1.00 34.00 538 THR A N 1
ATOM 4026 C CA . THR A 1 538 ? -35.621 74.994 -0.781 1.00 35.91 538 THR A CA 1
ATOM 4027 C C . THR A 1 538 ? -37.051 75.070 -1.320 1.00 51.52 538 THR A C 1
ATOM 4028 O O . THR A 1 538 ? -38.034 74.899 -0.593 1.00 53.90 538 THR A O 1
ATOM 4032 N N . SER A 1 539 ? -37.190 75.324 -2.613 1.00 42.92 539 SER A N 1
ATOM 4033 C CA . SER A 1 539 ? -38.511 75.337 -3.238 1.00 46.10 539 SER A CA 1
ATOM 4034 C C . SER A 1 539 ? -38.779 74.006 -3.937 1.00 47.62 539 SER A C 1
ATOM 4035 O O . SER A 1 539 ? -39.058 73.934 -5.131 1.00 62.73 539 SER A O 1
ATOM 4038 N N . VAL A 1 540 ? -38.683 72.937 -3.149 1.00 47.58 540 VAL A N 1
ATOM 4039 C CA . VAL A 1 540 ? -38.923 71.575 -3.620 1.00 50.50 540 VAL A CA 1
ATOM 4040 C C . VAL A 1 540 ? -39.909 70.818 -2.726 1.00 43.58 540 VAL A C 1
ATOM 4041 O O . VAL A 1 540 ? -40.862 70.223 -3.244 1.00 69.27 540 VAL A O 1
ATOM 4045 N N . GLY A 1 541 ? -39.740 70.827 -1.397 1.00 42.32 541 GLY A N 1
ATOM 4046 C CA . GLY A 1 541 ? -38.742 71.563 -0.638 1.00 40.91 541 GLY A CA 1
ATOM 4047 C C . GLY A 1 541 ? -37.994 70.734 0.385 1.00 48.08 541 GLY A C 1
ATOM 4048 O O . GLY A 1 541 ? -38.481 70.473 1.487 1.00 39.83 541 GLY A O 1
ATOM 4049 N N . LYS A 1 542 ? -36.797 70.307 0.008 1.00 44.99 542 LYS A N 1
ATOM 4050 C CA . LYS A 1 542 ? -35.930 69.621 0.942 1.00 31.83 542 LYS A CA 1
ATOM 4051 C C . LYS A 1 542 ? -35.328 70.627 1.920 1.00 34.28 542 LYS A C 1
ATOM 4052 O O . LYS A 1 542 ? -35.279 71.833 1.659 1.00 36.45 542 LYS A O 1
ATOM 4054 N N . THR A 1 543 ? -34.890 70.117 3.070 1.00 34.14 543 THR A N 1
ATOM 4055 C CA . THR A 1 543 ? -34.269 70.972 4.075 1.00 22.58 543 THR A CA 1
ATOM 4056 C C . THR A 1 543 ? -32.993 71.583 3.514 1.00 22.38 543 THR A C 1
ATOM 4057 O O . THR A 1 543 ? -32.148 70.880 2.949 1.00 29.64 543 THR A O 1
ATOM 4061 N N . ASP A 1 544 ? -32.856 72.898 3.656 1.00 23.21 544 ASP A N 1
ATOM 4062 C CA . ASP A 1 544 ? -31.726 73.615 3.072 1.00 24.04 544 ASP A CA 1
ATOM 4063 C C . ASP A 1 544 ? -30.602 73.633 4.101 1.00 26.70 544 ASP A C 1
ATOM 4064 O O . ASP A 1 544 ? -30.598 74.450 5.025 1.00 27.09 544 ASP A O 1
ATOM 4069 N N . LYS A 1 545 ? -29.652 72.713 3.953 1.00 25.15 545 LYS A N 1
ATOM 4070 C CA . LYS A 1 545 ? -28.552 72.637 4.907 1.00 20.07 545 LYS A CA 1
ATOM 4071 C C . LYS A 1 545 ? -27.504 73.712 4.663 1.00 25.73 545 LYS A C 1
ATOM 4072 O O . LYS A 1 545 ? -26.737 74.038 5.578 1.00 22.78 545 LYS A O 1
ATOM 4078 N N . LYS A 1 546 ? -27.458 74.268 3.452 1.00 25.69 546 LYS A N 1
ATOM 4079 C CA . LYS A 1 546 ? -26.638 75.447 3.226 1.00 21.85 546 LYS A CA 1
ATOM 4080 C C . LYS A 1 546 ? -27.095 76.592 4.119 1.00 28.90 546 LYS A C 1
ATOM 4081 O O . LYS A 1 546 ? -26.275 77.273 4.743 1.00 31.22 546 LYS A O 1
ATOM 4083 N N . GLU A 1 547 ? -28.405 76.792 4.225 1.00 28.12 547 GLU A N 1
ATOM 4084 C CA . GLU A 1 547 ? -28.934 77.872 5.047 1.00 26.76 547 GLU A CA 1
ATOM 4085 C C . GLU A 1 547 ? -28.933 77.513 6.527 1.00 28.60 547 GLU A C 1
ATOM 4086 O O . GLU A 1 547 ? -28.799 78.405 7.371 1.00 29.79 547 GLU A O 1
ATOM 4092 N N . LEU A 1 548 ? -29.089 76.228 6.867 1.00 26.35 548 LEU A N 1
ATOM 4093 C CA . LEU A 1 548 ? -28.946 75.816 8.262 1.00 21.01 548 LEU A CA 1
ATOM 4094 C C . LEU A 1 548 ? -27.560 76.137 8.797 1.00 18.95 548 LEU A C 1
ATOM 4095 O O . LEU A 1 548 ? -27.419 76.572 9.943 1.00 25.39 548 LEU A O 1
ATOM 4100 N N . GLY A 1 549 ? -26.521 75.894 7.998 1.00 21.10 549 GLY A N 1
ATOM 4101 C CA . GLY A 1 549 ? -25.178 76.261 8.418 1.00 31.88 549 GLY A CA 1
ATOM 4102 C C . GLY A 1 549 ? -25.050 77.736 8.754 1.00 32.10 549 GLY A C 1
ATOM 4103 O O . GLY A 1 549 ? -24.334 78.112 9.686 1.00 43.27 549 GLY A O 1
ATOM 4104 N N . ARG A 1 550 ? -25.750 78.592 8.005 1.00 34.26 550 ARG A N 1
ATOM 4105 C CA . ARG A 1 550 ? -25.738 80.025 8.292 1.00 32.24 550 ARG A CA 1
ATOM 4106 C C . ARG A 1 550 ? -26.514 80.353 9.561 1.00 31.32 550 ARG A C 1
ATOM 4107 O O . ARG A 1 550 ? -26.080 81.188 10.361 1.00 32.09 550 ARG A O 1
ATOM 4115 N N . ARG A 1 551 ? -27.683 79.731 9.745 1.00 36.08 551 ARG A N 1
ATOM 4116 C CA . ARG A 1 551 ? -28.480 79.979 10.942 1.00 42.17 551 ARG A CA 1
ATOM 4117 C C . ARG A 1 551 ? -27.757 79.502 12.195 1.00 35.08 551 ARG A C 1
ATOM 4118 O O . ARG A 1 551 ? -27.853 80.139 13.251 1.00 37.32 551 ARG A O 1
ATOM 4126 N N . ILE A 1 552 ? -27.038 78.379 12.092 1.00 39.40 552 ILE A N 1
ATOM 4127 C CA . ILE A 1 552 ? -26.143 77.931 13.160 1.00 29.31 552 ILE A CA 1
ATOM 4128 C C . ILE A 1 552 ? -25.173 79.043 13.544 1.00 40.51 552 ILE A C 1
ATOM 4129 O O . ILE A 1 552 ? -24.958 79.330 14.728 1.00 31.75 552 ILE A O 1
ATOM 4134 N N . ALA A 1 553 ? -24.582 79.695 12.543 1.00 26.20 553 ALA A N 1
ATOM 4135 C CA . ALA A 1 553 ? -23.540 80.684 12.791 1.00 25.16 553 ALA A CA 1
ATOM 4136 C C . ALA A 1 553 ? -24.078 82.074 13.090 1.00 28.46 553 ALA A C 1
ATOM 4137 O O . ALA A 1 553 ? -23.295 82.943 13.491 1.00 38.39 553 ALA A O 1
ATOM 4139 N N . GLY A 1 554 ? -25.374 82.308 12.907 1.00 36.39 554 GLY A N 1
ATOM 4140 C CA . GLY A 1 554 ? -25.943 83.631 13.104 1.00 42.95 554 GLY A CA 1
ATOM 4141 C C . GLY A 1 554 ? -25.749 84.537 11.900 1.00 33.87 554 GLY A C 1
ATOM 4142 O O . GLY A 1 554 ? -25.397 84.083 10.806 1.00 35.84 554 GLY A O 1
#

Nearest PDB structures (foldseek):
  5wm6-assembly1_A  TM=1.001E+00  e=0.000E+00  Streptomyces gandocaensis
  5wm5-assembly1_A  TM=1.001E+00  e=0.000E+00  Streptomyces gandocaensis
  1mdf-assembly1_A  TM=8.173E-01  e=1.289E-82  Bacillus subtilis
  7tz4-assembly1_A  TM=8.061E-01  e=4.280E-76  Pseudomonas aeruginosa
  7tyb-assembly1_A  TM=8.060E-01  e=6.489E-75  Pseudomonas aeruginosa PAO1

InterPro domains:
  IPR000873 AMP-dependent synthetase/ligase domain [PF00501] (31-394)
  IPR020845 AMP-binding, conserved site [PS00455] (188-199)
  IPR025110 AMP-binding enzyme, C-terminal domain [PF13193] (445-522)
  IPR045851 AMP-binding enzyme domain superfamily [G3DSA:3.30.300.30] (431-538)
  IPR050237 ATP-dependent AMP-binding enzyme [PTHR43767] (27-528)